Protein AF-A0A662S9B8-F1 (afdb_monomer)

Foldseek 3Di:
DDDQDDDPPDDDDDPDDPPVVVVQVVQQQDFPPQQAWFFDPDFAQKIKTDWTWGDFRHDIDTDHIDIAPRDDQAPPEDAQWKWKWWWWAAPVRHIDIDIFHTDNDDHDDDDDDPGTFTAWIFIHGRPDRGGHRVRIGGPGDDPDPPDPPPPPPDPVPPPDDDDDPDPPDPDDPDQDDDPPDPDDSDDFDDPDPDDRDDFDDPDPDDRDDFDDDDDDTDDQDPVDDPDDDDSDDDDPPDPPVDPPVQQADAACDDDPDDAAARWYQNPVQQFIWGHNRPDIGTPDRPPPPPDPVSCVVVVHDDDDPVPDDPDQDDPDPDDPDDSDDFDDPDPDDSDDQDDPDPDDSDDDDDPDDDDDDPDDDDDPDQDDDDPDDSDDFDDDDPDDRDDFDDDDDDDSDDQDDPDPDPDDSDDFDDPDPDDSDDFDDPDDDDRDDQDDPDPDPDSDDDDDDDDDD

Secondary structure (DSSP, 8-state):
-------TTS----S---HHHHHHHHHHTS--TT--EE--SS-SS--EE--EEEEETTEEEEE--EEPPPPPSSTT--TT-EEEEEEEE-TTS-EEEEE---BSS-PPPPPPPTTSEEEEEEEEETT-----GGGEEE-PPP----S--TT----TT---TT-----TTS--------TT--S-SS-----SSS-SS-----SSS-SS----SSS-------TT--SS--SS---TT----S-----SEEESS--SSPPTT-EEEETTTTEEEEE-SSSEEEEEETTS-SSHHHHHHTT------SSS------S-TT----SS-----SSS-S------SSS-SS----S------SS----S-----SSS-S------SSS-S------SSS-S------S-SSS-S------SSS-SS-----SSS-S-------SSS-S----------

Radius of gyration: 60.29 Å; Cα contacts (8 Å, |Δi|>4): 435; chains: 1; bounding box: 116×48×172 Å

pLDDT: mean 76.01, std 16.06, range [30.59, 97.62]

Structure (mmCIF, N/CA/C/O backbone):
data_AF-A0A662S9B8-F1
#
_entry.id   AF-A0A662S9B8-F1
#
loop_
_atom_site.group_PDB
_atom_site.id
_atom_site.type_symbol
_atom_site.label_atom_id
_atom_site.label_alt_id
_atom_site.label_comp_id
_atom_site.label_asym_id
_atom_site.label_entity_id
_atom_site.label_seq_id
_atom_site.pdbx_PDB_ins_code
_atom_site.Cartn_x
_atom_site.Cartn_y
_atom_site.Cartn_z
_atom_site.occupancy
_atom_site.B_iso_or_equiv
_atom_site.auth_seq_id
_atom_site.auth_comp_id
_atom_site.auth_asym_id
_atom_site.auth_atom_id
_atom_site.pdbx_PDB_model_num
ATOM 1 N N . MET A 1 1 ? -49.769 -13.166 39.251 1.00 30.73 1 MET A N 1
ATOM 2 C CA . MET A 1 1 ? -48.669 -12.224 39.552 1.00 30.73 1 MET A CA 1
ATOM 3 C C . MET A 1 1 ? -49.225 -11.130 40.439 1.00 30.73 1 MET A C 1
ATOM 5 O O . MET A 1 1 ? -49.923 -10.250 39.951 1.00 30.73 1 MET A O 1
ATOM 9 N N . THR A 1 2 ? -49.004 -11.246 41.743 1.00 31.28 2 THR A N 1
ATOM 10 C CA . THR A 1 2 ? -49.455 -10.272 42.742 1.00 31.28 2 THR A CA 1
ATOM 11 C C . THR A 1 2 ? -48.493 -9.086 42.716 1.00 31.28 2 THR A C 1
ATOM 13 O O . THR A 1 2 ? -47.279 -9.267 42.759 1.00 31.28 2 THR A O 1
ATOM 16 N N . LYS A 1 3 ? -49.026 -7.874 42.553 1.00 30.59 3 LYS A N 1
ATOM 17 C CA . LYS A 1 3 ? -48.254 -6.630 42.474 1.00 30.59 3 LYS A CA 1
ATOM 18 C C . LYS A 1 3 ? -47.649 -6.327 43.850 1.00 30.59 3 LYS A C 1
ATOM 20 O O . LYS A 1 3 ? -48.360 -5.858 44.734 1.00 30.59 3 LYS A O 1
ATOM 25 N N . ILE A 1 4 ? -46.356 -6.597 44.025 1.00 38.34 4 ILE A N 1
ATOM 26 C CA . ILE A 1 4 ? -45.595 -6.179 45.211 1.00 38.34 4 ILE A CA 1
ATOM 27 C C . ILE A 1 4 ? -45.530 -4.646 45.191 1.00 38.34 4 ILE A C 1
ATOM 29 O O . ILE A 1 4 ? -45.007 -4.051 44.248 1.00 38.34 4 ILE A O 1
ATOM 33 N N . THR A 1 5 ? -46.134 -4.003 46.189 1.00 44.12 5 THR A N 1
ATOM 34 C CA . THR A 1 5 ? -46.127 -2.543 46.346 1.00 44.12 5 THR A CA 1
ATOM 35 C C . THR A 1 5 ? -45.035 -2.194 47.351 1.00 44.12 5 THR A C 1
ATOM 37 O O . THR A 1 5 ? -45.151 -2.538 48.521 1.00 44.12 5 THR A O 1
ATOM 40 N N . TYR A 1 6 ? -43.961 -1.548 46.895 1.00 42.75 6 TYR A N 1
ATOM 41 C CA . TYR A 1 6 ? -42.886 -1.073 47.768 1.00 42.75 6 TYR A CA 1
ATOM 42 C C . TYR A 1 6 ? -43.368 0.154 48.556 1.00 42.75 6 TYR A C 1
ATOM 44 O O . TYR A 1 6 ? -43.746 1.161 47.957 1.00 42.75 6 TYR A O 1
ATOM 52 N N . HIS A 1 7 ? -43.375 0.065 49.888 1.00 46.50 7 HIS A N 1
ATOM 53 C CA . HIS A 1 7 ? -43.688 1.190 50.774 1.00 46.50 7 HIS A CA 1
ATOM 54 C C . HIS A 1 7 ? -42.478 2.130 50.902 1.00 46.50 7 HIS A C 1
ATOM 56 O O . HIS A 1 7 ? -41.346 1.679 51.057 1.00 46.50 7 HIS A O 1
ATOM 62 N N . SER A 1 8 ? -42.718 3.443 50.854 1.00 46.00 8 SER A N 1
ATOM 63 C CA . SER A 1 8 ? -41.700 4.508 50.883 1.00 46.00 8 SER A CA 1
ATOM 64 C C . SER A 1 8 ? -41.016 4.722 52.238 1.00 46.00 8 SER A C 1
ATOM 66 O O . SER A 1 8 ? -40.100 5.533 52.324 1.00 46.00 8 SER A O 1
ATOM 68 N N . ASP A 1 9 ? -41.437 4.005 53.281 1.00 48.22 9 ASP A N 1
ATOM 69 C CA . ASP A 1 9 ? -41.005 4.234 54.668 1.00 48.22 9 ASP A CA 1
ATOM 70 C C . ASP A 1 9 ? -39.833 3.331 55.093 1.00 48.22 9 ASP A C 1
ATOM 72 O O . ASP A 1 9 ? -39.526 3.200 56.278 1.00 48.22 9 ASP A O 1
ATOM 76 N N . VAL A 1 10 ? -39.161 2.688 54.132 1.00 50.47 10 VAL A N 1
ATOM 77 C CA . VAL A 1 10 ? -37.891 2.001 54.396 1.00 50.47 10 VAL A CA 1
ATOM 78 C C . VAL A 1 10 ? -36.840 3.071 54.721 1.00 50.47 10 VAL A C 1
ATOM 80 O O . VAL A 1 10 ? -36.685 3.996 53.919 1.00 50.47 10 VAL A O 1
ATOM 83 N N . PRO A 1 11 ? -36.118 2.982 55.858 1.00 48.47 11 PRO A N 1
ATOM 84 C CA . PRO A 1 11 ? -35.101 3.957 56.237 1.00 48.47 11 PRO A CA 1
ATOM 85 C C . PRO A 1 11 ? -34.102 4.181 55.097 1.00 48.47 11 PRO A C 1
ATOM 87 O O . PRO A 1 11 ? -33.260 3.332 54.808 1.00 48.47 11 PRO A O 1
ATOM 90 N N . GLN A 1 12 ? -34.201 5.327 54.422 1.00 46.34 12 GLN A N 1
ATOM 91 C CA . GLN A 1 12 ? -33.188 5.740 53.463 1.00 46.34 12 GLN A CA 1
ATOM 92 C C . GLN A 1 12 ? -31.981 6.218 54.262 1.00 46.34 12 GLN A C 1
ATOM 94 O O . GLN A 1 12 ? -32.057 7.207 54.992 1.00 46.34 12 GLN A O 1
ATOM 99 N N . ILE A 1 13 ? -30.872 5.487 54.158 1.00 49.34 13 ILE A N 1
ATOM 100 C CA . ILE A 1 13 ? -29.614 5.857 54.803 1.00 49.34 13 ILE A CA 1
ATOM 101 C C . ILE A 1 13 ? -29.177 7.204 54.213 1.00 49.34 13 ILE A C 1
ATOM 103 O O . ILE A 1 13 ? -28.846 7.303 53.031 1.00 49.34 13 ILE A O 1
ATOM 107 N N . GLY A 1 14 ? -29.248 8.252 55.039 1.00 47.31 14 GLY A N 1
ATOM 108 C CA . GLY A 1 14 ? -28.896 9.619 54.671 1.00 47.31 14 GLY A CA 1
ATOM 109 C C . GLY A 1 14 ? -27.475 9.709 54.113 1.00 47.31 14 GLY A C 1
ATOM 110 O O . GLY A 1 14 ? -26.569 8.999 54.539 1.00 47.31 14 GLY A O 1
ATOM 111 N N . SER A 1 15 ? -27.285 10.600 53.148 1.00 47.03 15 SER A N 1
ATOM 112 C CA . SER A 1 15 ? -26.120 10.729 52.263 1.00 47.03 15 SER A CA 1
ATOM 113 C C . SER A 1 15 ? -24.793 11.163 52.920 1.00 47.03 15 SER A C 1
ATOM 115 O O . SER A 1 15 ? -23.950 11.750 52.245 1.00 47.03 15 SER A O 1
ATOM 117 N N . SER A 1 16 ? -24.584 10.926 54.218 1.00 46.09 16 SER A N 1
ATOM 118 C CA . SER A 1 16 ? -23.380 11.363 54.943 1.00 46.09 16 SER A CA 1
ATOM 119 C C . SER A 1 16 ? -22.925 10.390 56.039 1.00 46.09 16 SER A C 1
ATOM 121 O O . SER A 1 16 ? -22.558 10.818 57.132 1.00 46.09 16 SER A O 1
ATOM 123 N N . VAL A 1 17 ? -22.963 9.083 55.778 1.00 45.84 17 VAL A N 1
ATOM 124 C CA . VAL A 1 17 ? -22.407 8.082 56.701 1.00 45.84 17 VAL A CA 1
ATOM 125 C C . VAL A 1 17 ? -20.940 7.835 56.343 1.00 45.84 17 VAL A C 1
ATOM 127 O O . VAL A 1 17 ? -20.628 7.479 55.208 1.00 45.84 17 VAL A O 1
ATOM 130 N N . GLU A 1 18 ? -20.037 8.067 57.298 1.00 50.16 18 GLU A N 1
ATOM 131 C CA . GLU A 1 18 ? -18.603 7.799 57.150 1.00 50.16 18 GLU A CA 1
ATOM 132 C C . GLU A 1 18 ? -18.336 6.317 56.820 1.00 50.16 18 GLU A C 1
ATOM 134 O O . GLU A 1 18 ? -19.072 5.416 57.235 1.00 50.16 18 GLU A O 1
ATOM 139 N N . SER A 1 19 ? -17.280 6.060 56.044 1.00 54.88 19 SER A N 1
ATOM 140 C CA . SER A 1 19 ? -16.999 4.767 55.398 1.00 54.88 19 SER A CA 1
ATOM 141 C C . SER A 1 19 ? -16.903 3.574 56.351 1.00 54.88 19 SER A C 1
ATOM 143 O O . SER A 1 19 ? -17.218 2.457 55.946 1.00 54.88 19 SER A O 1
ATOM 145 N N . GLU A 1 20 ? -16.507 3.788 57.606 1.00 53.75 20 GLU A N 1
ATOM 146 C CA . GLU A 1 20 ? -16.398 2.727 58.613 1.00 53.75 20 GLU A CA 1
ATOM 147 C C . GLU A 1 20 ? -17.776 2.222 59.074 1.00 53.75 20 GLU A C 1
ATOM 149 O O . GLU A 1 20 ? -17.988 1.015 59.174 1.00 53.75 20 GLU A O 1
ATOM 154 N N . ALA A 1 21 ? -18.749 3.121 59.259 1.00 52.94 21 ALA A N 1
ATOM 155 C CA . ALA A 1 21 ? -20.113 2.749 59.640 1.00 52.94 21 ALA A CA 1
ATOM 156 C C . ALA A 1 21 ? -20.876 2.100 58.475 1.00 52.94 21 ALA A C 1
ATOM 158 O O . ALA A 1 21 ? -21.699 1.213 58.687 1.00 52.94 21 ALA A O 1
ATOM 159 N N . LEU A 1 22 ? -20.571 2.478 57.229 1.00 53.66 22 LEU A N 1
ATOM 160 C CA . LEU A 1 22 ? -21.073 1.759 56.057 1.00 53.66 22 LEU A CA 1
ATOM 161 C C . LEU A 1 22 ? -20.453 0.365 55.937 1.00 53.66 22 LEU A C 1
ATOM 163 O O . LEU A 1 22 ? -21.163 -0.560 55.571 1.00 53.66 22 LEU A O 1
ATOM 167 N N . ARG A 1 23 ? -19.170 0.182 56.263 1.00 51.75 23 ARG A N 1
ATOM 168 C CA . ARG A 1 23 ? -18.484 -1.113 56.141 1.00 51.75 23 ARG A CA 1
ATOM 169 C C . ARG A 1 23 ? -18.952 -2.140 57.177 1.00 51.75 23 ARG A C 1
ATOM 171 O O . ARG A 1 23 ? -19.080 -3.309 56.824 1.00 51.75 23 ARG A O 1
ATOM 178 N N . GLU A 1 24 ? -19.246 -1.714 58.403 1.00 53.97 24 GLU A N 1
ATOM 179 C CA . GLU A 1 24 ? -19.860 -2.580 59.422 1.00 53.97 24 GLU A CA 1
ATOM 180 C C . GLU A 1 24 ? -21.339 -2.869 59.106 1.00 53.97 24 GLU A C 1
ATOM 182 O O . GLU A 1 24 ? -21.753 -4.026 59.123 1.00 53.97 24 GLU A O 1
ATOM 187 N N . ASN A 1 25 ? -22.115 -1.876 58.653 1.00 48.03 25 ASN A N 1
ATOM 188 C CA . ASN A 1 25 ? -23.517 -2.105 58.274 1.00 48.03 25 ASN A CA 1
ATOM 189 C C . ASN A 1 25 ? -23.685 -2.908 56.965 1.00 48.03 25 ASN A C 1
ATOM 191 O O . ASN A 1 25 ? -24.677 -3.615 56.802 1.00 48.03 25 ASN A O 1
ATOM 195 N N . PHE A 1 26 ? -22.726 -2.861 56.031 1.00 54.00 26 PHE A N 1
ATOM 196 C CA . PHE A 1 26 ? -22.788 -3.639 54.784 1.00 54.00 26 PHE A CA 1
ATOM 197 C C . PHE A 1 26 ? -22.592 -5.146 54.990 1.00 54.00 26 PHE A C 1
ATOM 199 O O . PHE A 1 26 ? -23.097 -5.924 54.180 1.00 54.00 26 PHE A O 1
ATOM 206 N N . LYS A 1 27 ? -21.899 -5.575 56.054 1.00 52.34 27 LYS A N 1
ATOM 207 C CA . LYS A 1 27 ? -21.748 -7.005 56.376 1.00 52.34 27 LYS A CA 1
ATOM 208 C C . LYS A 1 27 ? -23.077 -7.656 56.770 1.00 52.34 27 LYS A C 1
ATOM 210 O O . LYS A 1 27 ? -23.307 -8.813 56.443 1.00 52.34 27 LYS A O 1
ATOM 215 N N . VAL A 1 28 ? -23.978 -6.892 57.387 1.00 51.38 28 VAL A N 1
ATOM 216 C CA . VAL A 1 28 ? -25.320 -7.351 57.791 1.00 51.38 28 VAL A CA 1
ATOM 217 C C . VAL A 1 28 ? -26.264 -7.499 56.583 1.00 51.38 28 VAL A C 1
ATOM 219 O O . VAL A 1 28 ? -27.209 -8.283 56.602 1.00 51.38 28 VAL A O 1
ATOM 222 N N . LEU A 1 29 ? -26.004 -6.782 55.486 1.00 53.09 29 LEU A N 1
ATOM 223 C CA . LEU A 1 29 ? -26.951 -6.617 54.377 1.00 53.09 29 LEU A CA 1
ATOM 224 C C . LEU A 1 29 ? -26.824 -7.640 53.235 1.00 53.09 29 LEU A C 1
ATOM 226 O O . LEU A 1 29 ? -27.678 -7.649 52.349 1.00 53.09 29 LEU A O 1
ATOM 230 N N . GLN A 1 30 ? -25.795 -8.496 53.208 1.00 51.78 30 GLN A N 1
ATOM 231 C CA . GLN A 1 30 ? -25.528 -9.307 52.012 1.00 51.78 30 GLN A CA 1
ATOM 232 C C . GLN A 1 30 ? -26.211 -10.683 51.960 1.00 51.78 30 GLN A C 1
ATOM 234 O O . GLN A 1 30 ? -26.098 -11.338 50.926 1.00 51.78 30 GLN A O 1
ATOM 239 N N . GLN A 1 31 ? -26.897 -11.172 53.001 1.00 55.97 31 GLN A N 1
ATOM 240 C CA . GLN A 1 31 ? -27.083 -12.629 53.070 1.00 55.97 31 GLN A CA 1
ATOM 241 C C . GLN A 1 31 ? -28.419 -13.216 53.501 1.00 55.97 31 GLN A C 1
ATOM 243 O O . GLN A 1 31 ? -28.466 -14.430 53.500 1.00 55.97 31 GLN A O 1
ATOM 248 N N . ALA A 1 32 ? -29.524 -12.491 53.721 1.00 59.41 32 ALA A N 1
ATOM 249 C CA . ALA A 1 32 ? -30.841 -13.137 53.933 1.00 59.41 32 ALA A CA 1
ATOM 250 C C . ALA A 1 32 ? -31.470 -13.703 52.633 1.00 59.41 32 ALA A C 1
ATOM 252 O O . ALA A 1 32 ? -32.671 -13.569 52.371 1.00 59.41 32 ALA A O 1
ATOM 253 N N . SER A 1 33 ? -30.653 -14.297 51.759 1.00 65.56 33 SER A N 1
ATOM 254 C CA . SER A 1 33 ? -31.125 -14.895 50.517 1.00 65.56 33 SER A CA 1
ATOM 255 C C . SER A 1 33 ? -31.960 -16.134 50.840 1.00 65.56 33 SER A C 1
ATOM 257 O O . SER A 1 33 ? -31.508 -17.043 51.532 1.00 65.56 33 SER A O 1
ATOM 259 N N . SER A 1 34 ? -33.181 -16.176 50.311 1.00 80.50 34 SER A N 1
ATOM 260 C CA . SER A 1 34 ? -34.098 -17.322 50.406 1.00 80.50 34 SER A CA 1
ATOM 261 C C . SER A 1 34 ? -34.876 -17.512 51.718 1.00 80.50 34 SER A C 1
ATOM 263 O O . SER A 1 34 ? -35.603 -18.490 51.807 1.00 80.50 34 SER A O 1
ATOM 265 N N . LEU A 1 35 ? -34.870 -16.575 52.676 1.00 91.69 35 LEU A N 1
ATOM 266 C CA . LEU A 1 35 ? -35.755 -16.622 53.866 1.00 91.69 35 LEU A CA 1
ATOM 267 C C . LEU A 1 35 ? -37.165 -16.052 53.597 1.00 91.69 35 LEU A C 1
ATOM 269 O O . LEU A 1 35 ? -37.555 -15.038 54.164 1.00 91.69 35 LEU A O 1
ATOM 273 N N . TRP A 1 36 ? -37.926 -16.629 52.668 1.00 93.94 36 TRP A N 1
ATOM 274 C CA . TRP A 1 36 ? -39.255 -16.123 52.306 1.00 93.94 36 TRP A CA 1
ATOM 275 C C . TRP A 1 36 ? -40.305 -16.533 53.338 1.00 93.94 36 TRP A C 1
ATOM 277 O O . TRP A 1 36 ? -40.476 -17.723 53.604 1.00 93.94 36 TRP A O 1
ATOM 287 N N . ALA A 1 37 ? -41.031 -15.549 53.865 1.00 95.94 37 ALA A N 1
ATOM 288 C CA . ALA A 1 37 ? -42.225 -15.763 54.671 1.00 95.94 37 ALA A CA 1
ATOM 289 C C . ALA A 1 37 ? -43.444 -16.043 53.785 1.00 95.94 37 ALA A C 1
ATOM 291 O O . ALA A 1 37 ? -43.658 -15.342 52.795 1.00 95.94 37 ALA A O 1
ATOM 292 N N . ARG A 1 38 ? -44.242 -17.049 54.151 1.00 96.19 38 ARG A N 1
ATOM 293 C CA . ARG A 1 38 ? -45.523 -17.375 53.507 1.00 96.19 38 ARG A CA 1
ATOM 294 C C . ARG A 1 38 ? -46.512 -18.013 54.481 1.00 96.19 38 ARG A C 1
ATOM 296 O O . ARG A 1 38 ? -46.127 -18.491 55.552 1.00 96.19 38 ARG A O 1
ATOM 303 N N . GLU A 1 39 ? -47.777 -18.056 54.090 1.00 96.69 39 GLU A N 1
ATOM 304 C CA . GLU A 1 39 ? -48.813 -18.814 54.780 1.00 96.69 39 GLU A CA 1
ATOM 305 C C . GLU A 1 39 ? -48.487 -20.313 54.822 1.00 96.69 39 GLU A C 1
ATOM 307 O O . GLU A 1 39 ? -47.760 -20.858 53.985 1.00 96.69 39 GLU A O 1
ATOM 312 N N . GLN A 1 40 ? -49.011 -20.991 55.837 1.00 94.56 40 GLN A N 1
ATOM 313 C CA . GLN A 1 40 ? -48.906 -22.439 55.933 1.00 94.56 40 GLN A CA 1
ATOM 314 C C . GLN A 1 40 ? -50.018 -23.133 55.162 1.00 94.56 40 GLN A C 1
ATOM 316 O O . GLN A 1 40 ? -51.159 -22.679 55.180 1.00 94.56 40 GLN A O 1
ATOM 321 N N . ASP A 1 41 ? -49.719 -24.327 54.648 1.00 89.31 41 ASP A N 1
ATOM 322 C CA . ASP A 1 41 ? -50.719 -25.213 54.038 1.00 89.31 41 ASP A CA 1
ATOM 323 C C . ASP A 1 41 ? -51.885 -25.526 54.995 1.00 89.31 41 ASP A C 1
ATOM 325 O O . ASP A 1 41 ? -53.017 -25.747 54.571 1.00 89.31 41 ASP A O 1
ATOM 329 N N . THR A 1 42 ? -51.620 -25.563 56.306 1.00 91.69 42 THR A N 1
ATOM 330 C CA . THR A 1 42 ? -52.644 -25.676 57.353 1.00 91.69 42 THR A CA 1
ATOM 331 C C . THR A 1 42 ? -52.501 -24.505 58.321 1.00 91.69 42 THR A C 1
ATOM 333 O O . THR A 1 42 ? -51.656 -24.569 59.213 1.00 91.69 42 THR A O 1
ATOM 336 N N . PRO A 1 43 ? -53.302 -23.435 58.171 1.00 89.12 43 PRO A N 1
ATOM 337 C CA . PRO A 1 43 ? -53.175 -22.248 59.004 1.00 89.12 43 PRO A CA 1
ATOM 338 C C . PRO A 1 43 ? -53.356 -22.566 60.491 1.00 89.12 43 PRO A C 1
ATOM 340 O O . PRO A 1 43 ? -54.386 -23.096 60.905 1.00 89.12 43 PRO A O 1
ATOM 343 N N . ASN A 1 44 ? -52.361 -22.221 61.305 1.00 92.69 44 ASN A N 1
ATOM 344 C CA . ASN A 1 44 ? -52.388 -22.424 62.757 1.00 92.69 44 ASN A CA 1
ATOM 345 C C . ASN A 1 44 ? -51.824 -21.217 63.529 1.00 92.69 44 ASN A C 1
ATOM 347 O O . ASN A 1 44 ? -51.241 -21.384 64.599 1.00 92.69 44 ASN A O 1
ATOM 351 N N . LEU A 1 45 ? -51.984 -20.011 62.969 1.00 96.50 45 LEU A N 1
ATOM 352 C CA . LEU A 1 45 ? -51.427 -18.772 63.521 1.00 96.50 45 LEU A CA 1
ATOM 353 C C . LEU A 1 45 ? -49.883 -18.748 63.560 1.00 96.50 45 LEU A C 1
ATOM 355 O O . LEU A 1 45 ? -49.291 -18.068 64.390 1.00 96.50 45 LEU A O 1
ATOM 359 N N . THR A 1 46 ? -49.218 -19.448 62.640 1.00 97.06 46 THR A N 1
ATOM 360 C CA . THR A 1 46 ? -47.766 -19.346 62.405 1.00 97.06 46 THR A CA 1
ATOM 361 C C . THR A 1 46 ? -47.488 -18.996 60.938 1.00 97.06 46 THR A C 1
ATOM 363 O O . THR A 1 46 ? -48.371 -19.109 60.085 1.00 97.06 46 THR A O 1
ATOM 366 N N . VAL A 1 47 ? -46.265 -18.552 60.647 1.00 96.69 47 VAL A N 1
ATOM 367 C CA . VAL A 1 47 ? -45.763 -18.247 59.300 1.00 96.69 47 VAL A CA 1
ATOM 368 C C . VAL A 1 47 ? -44.688 -19.267 58.940 1.00 96.69 47 VAL A C 1
ATOM 370 O O . VAL A 1 47 ? -43.825 -19.565 59.765 1.00 96.69 47 VAL A O 1
ATOM 373 N N . TYR A 1 48 ? -44.719 -19.809 57.723 1.00 97.25 48 TYR A N 1
ATOM 374 C CA . TYR A 1 48 ? -43.640 -20.663 57.227 1.00 97.25 48 TYR A CA 1
ATOM 375 C C . TYR A 1 48 ? -42.522 -19.803 56.636 1.00 97.25 48 TYR A C 1
ATOM 377 O O . TYR A 1 48 ? -42.775 -18.977 55.760 1.00 97.25 48 TYR A O 1
ATOM 385 N N . ILE A 1 49 ? -41.287 -20.036 57.075 1.00 97.25 49 ILE A N 1
ATOM 386 C CA . ILE A 1 49 ? -40.072 -19.418 56.547 1.00 97.25 49 ILE A CA 1
ATOM 387 C C . ILE A 1 49 ? -39.314 -20.467 55.738 1.00 97.25 49 ILE A C 1
ATOM 389 O O . ILE A 1 49 ? -39.010 -21.550 56.243 1.00 97.25 49 ILE A O 1
ATOM 393 N N . SER A 1 50 ? -39.017 -20.181 54.470 1.00 96.25 50 SER A N 1
ATOM 394 C CA . SER A 1 50 ? -38.227 -21.098 53.644 1.00 96.25 50 SER A CA 1
ATOM 395 C C . SER A 1 50 ? -36.768 -21.181 54.095 1.00 96.25 50 SER A C 1
ATOM 397 O O . SER A 1 50 ? -36.244 -20.271 54.734 1.00 96.25 50 SER A O 1
ATOM 399 N N . ALA A 1 51 ? -36.111 -22.287 53.742 1.00 94.69 51 ALA A N 1
ATOM 400 C CA . ALA A 1 51 ? -34.686 -22.468 53.985 1.00 94.69 51 ALA A CA 1
ATOM 401 C C . ALA A 1 51 ? -33.856 -21.387 53.279 1.00 94.69 51 ALA A C 1
ATOM 403 O O . ALA A 1 51 ? -34.151 -21.009 52.142 1.00 94.69 51 ALA A O 1
ATOM 404 N N . GLY A 1 52 ? -32.797 -20.929 53.932 1.00 92.69 52 GLY A N 1
ATOM 405 C CA . GLY A 1 52 ? -31.900 -19.905 53.418 1.00 92.69 52 GLY A CA 1
ATOM 406 C C . GLY A 1 52 ? -30.746 -19.667 54.377 1.00 92.69 52 GLY A C 1
ATOM 407 O O . GLY A 1 52 ? -30.743 -20.185 55.490 1.00 92.69 52 GLY A O 1
ATOM 408 N N . SER A 1 53 ? -29.778 -18.875 53.949 1.00 89.62 53 SER A N 1
ATOM 409 C CA . SER A 1 53 ? -28.709 -18.404 54.829 1.00 89.62 53 SER A CA 1
ATOM 410 C C . SER A 1 53 ? -29.019 -16.973 55.256 1.00 89.62 53 SER A C 1
ATOM 412 O O . SER A 1 53 ? -29.872 -16.318 54.653 1.00 89.62 53 SER A O 1
ATOM 414 N N . TYR A 1 54 ? -28.371 -16.502 56.312 1.00 90.00 54 TYR A N 1
ATOM 415 C CA . TYR A 1 54 ? -28.345 -15.101 56.721 1.00 90.00 54 TYR A CA 1
ATOM 416 C C . TYR A 1 54 ? -27.082 -14.821 57.530 1.00 90.00 54 TYR A C 1
ATOM 418 O O . TYR A 1 54 ? -26.430 -15.744 58.011 1.00 90.00 54 TYR A O 1
ATOM 426 N N . GLN A 1 55 ? -26.711 -13.549 57.652 1.00 86.69 55 GLN A N 1
ATOM 427 C CA . GLN A 1 55 ? -25.524 -13.141 58.393 1.00 86.69 55 GLN A CA 1
ATOM 428 C C . GLN A 1 55 ? -25.913 -12.129 59.465 1.00 86.69 55 GLN A C 1
ATOM 430 O O . GLN A 1 55 ? -26.450 -11.070 59.151 1.00 86.69 55 GLN A O 1
ATOM 435 N N . ILE A 1 56 ? -25.612 -12.454 60.720 1.00 85.38 56 ILE A N 1
ATOM 436 C CA . ILE A 1 56 ? -25.673 -11.516 61.845 1.00 85.38 56 ILE A CA 1
ATOM 437 C C . ILE A 1 56 ? -24.242 -11.349 62.345 1.00 85.38 56 ILE A C 1
ATOM 439 O O . ILE A 1 56 ? -23.545 -12.333 62.616 1.00 85.38 56 ILE A O 1
ATOM 443 N N . SER A 1 57 ? -23.781 -10.100 62.404 1.00 83.81 57 SER A N 1
ATOM 444 C CA . SER A 1 57 ? -22.379 -9.761 62.667 1.00 83.81 57 SER A CA 1
ATOM 445 C C . SER A 1 57 ? -21.437 -10.418 61.637 1.00 83.81 57 SER A C 1
ATOM 447 O O . SER A 1 57 ? -21.577 -10.189 60.435 1.00 83.81 57 SER A O 1
ATOM 449 N N . ASP A 1 58 ? -20.487 -11.256 62.063 1.00 80.56 58 ASP A N 1
ATOM 450 C CA . ASP A 1 58 ? -19.515 -11.929 61.185 1.00 80.56 58 ASP A CA 1
ATOM 451 C C . ASP A 1 58 ? -19.818 -13.430 60.966 1.00 80.56 58 ASP A C 1
ATOM 453 O O . ASP A 1 58 ? -18.983 -14.156 60.428 1.00 80.56 58 ASP A O 1
ATOM 457 N N . THR A 1 59 ? -20.992 -13.923 61.386 1.00 83.12 59 THR A N 1
ATOM 458 C CA . THR A 1 59 ? -21.341 -15.353 61.278 1.00 83.12 59 THR A CA 1
ATOM 459 C C . THR A 1 59 ? -22.428 -15.580 60.235 1.00 83.12 59 THR A C 1
ATOM 461 O O . THR A 1 59 ? -23.517 -15.020 60.347 1.00 83.12 59 THR A O 1
ATOM 464 N N . ILE A 1 60 ? -22.138 -16.429 59.244 1.00 88.38 60 ILE A N 1
ATOM 465 C CA . ILE A 1 60 ? -23.134 -16.962 58.305 1.00 88.38 60 ILE A CA 1
ATOM 466 C C . ILE A 1 60 ? -23.862 -18.114 58.992 1.00 88.38 60 ILE A C 1
ATOM 468 O O . ILE A 1 60 ? -23.224 -19.040 59.494 1.00 88.38 60 ILE A O 1
ATOM 472 N N . ILE A 1 61 ? -25.186 -18.054 59.007 1.00 91.19 61 ILE A N 1
ATOM 473 C CA . ILE A 1 61 ? -26.054 -19.031 59.649 1.00 91.19 61 ILE A CA 1
ATOM 474 C C . ILE A 1 61 ? -26.994 -19.604 58.592 1.00 91.19 61 ILE A C 1
ATOM 476 O O . ILE A 1 61 ? -27.683 -18.858 57.895 1.00 91.19 61 ILE A O 1
ATOM 480 N N . ASP A 1 62 ? -27.027 -20.930 58.481 1.00 93.44 62 ASP A N 1
ATOM 481 C CA . ASP A 1 62 ? -27.939 -21.647 57.594 1.00 93.44 62 ASP A CA 1
ATOM 482 C C . ASP A 1 62 ? -29.207 -22.046 58.352 1.00 93.44 62 ASP A C 1
ATOM 484 O O . ASP A 1 62 ? -29.164 -22.784 59.337 1.00 93.44 62 ASP A O 1
ATOM 488 N N . TYR A 1 63 ? -30.356 -21.595 57.859 1.00 95.00 63 TYR A N 1
ATOM 489 C CA . TYR A 1 63 ? -31.668 -21.977 58.352 1.00 95.00 63 TYR A CA 1
ATOM 490 C C . TYR A 1 63 ? -32.302 -23.017 57.423 1.00 95.00 63 TYR A C 1
ATOM 492 O O . TYR A 1 63 ? -32.429 -22.811 56.216 1.00 95.00 63 TYR A O 1
ATOM 500 N N . SER A 1 64 ? -32.744 -24.142 57.984 1.00 95.25 64 SER A N 1
ATOM 501 C CA . SER A 1 64 ? -33.285 -25.283 57.228 1.00 95.25 64 SER A CA 1
ATOM 502 C C . SER A 1 64 ? -34.737 -25.118 56.764 1.00 95.25 64 SER A C 1
ATOM 504 O O . SER A 1 64 ? -35.255 -25.989 56.063 1.00 95.25 64 SER A O 1
ATOM 506 N N . GLY A 1 65 ? -35.389 -24.007 57.108 1.00 95.56 65 GLY A N 1
ATOM 507 C CA . GLY A 1 65 ? -36.807 -23.797 56.844 1.00 95.56 65 GLY A CA 1
ATOM 508 C C . GLY A 1 65 ? -37.690 -24.349 57.965 1.00 95.56 65 GLY A C 1
ATOM 509 O O . GLY A 1 65 ? -37.352 -25.333 58.624 1.00 95.56 65 GLY A O 1
ATOM 510 N N . GLY A 1 66 ? -38.847 -23.734 58.183 1.00 96.31 66 GLY A N 1
ATOM 511 C CA . GLY A 1 66 ? -39.733 -24.127 59.273 1.00 96.31 66 GLY A CA 1
ATOM 512 C C . GLY A 1 66 ? -40.742 -23.057 59.654 1.00 96.31 66 GLY A C 1
ATOM 513 O O . GLY A 1 66 ? -40.915 -22.055 58.968 1.00 96.31 66 GLY A O 1
ATOM 514 N N . ASN A 1 67 ? -41.452 -23.313 60.747 1.00 97.38 67 ASN A N 1
ATOM 515 C CA . ASN A 1 67 ? -42.569 -22.488 61.187 1.00 97.38 67 ASN A CA 1
ATOM 516 C C . ASN A 1 67 ? -42.119 -21.513 62.271 1.00 97.38 67 ASN A C 1
ATOM 518 O O . ASN A 1 67 ? -41.370 -21.896 63.171 1.00 97.38 67 ASN A O 1
ATOM 522 N N . SER A 1 68 ? -42.634 -20.287 62.229 1.00 97.44 68 SER A N 1
ATOM 523 C CA . SER A 1 68 ? -42.538 -19.359 63.351 1.00 97.44 68 SER A CA 1
ATOM 524 C C . SER A 1 68 ? -43.245 -19.926 64.596 1.00 97.44 68 SER A C 1
ATOM 526 O O . SER A 1 68 ? -44.111 -20.799 64.481 1.00 97.44 68 SER A O 1
ATOM 528 N N . PRO A 1 69 ? -42.987 -19.373 65.792 1.00 97.62 69 PRO A N 1
ATOM 529 C CA . PRO A 1 69 ? -43.882 -19.528 66.930 1.00 97.62 69 PRO A CA 1
ATOM 530 C C . PRO A 1 69 ? -45.307 -19.070 66.597 1.00 97.62 69 PRO A C 1
ATOM 532 O O . PRO A 1 69 ? -45.516 -18.260 65.683 1.00 97.62 69 PRO A O 1
ATOM 535 N N . VAL A 1 70 ? -46.283 -19.577 67.356 1.00 97.06 70 VAL A N 1
ATOM 536 C CA . VAL A 1 70 ? -47.688 -19.155 67.252 1.00 97.06 70 VAL A CA 1
ATOM 537 C C . VAL A 1 70 ? -47.788 -17.686 67.646 1.00 97.06 70 VAL A C 1
ATOM 539 O O . VAL A 1 70 ? -47.316 -17.293 68.714 1.00 97.06 70 VAL A O 1
ATOM 542 N N . ILE A 1 71 ? -48.394 -16.878 66.781 1.00 95.44 71 ILE A N 1
ATOM 543 C CA . ILE A 1 71 ? -48.648 -15.474 67.063 1.00 95.44 71 ILE A CA 1
ATOM 544 C C . ILE A 1 71 ? -49.741 -15.360 68.125 1.00 95.44 71 ILE A C 1
ATOM 546 O O . ILE A 1 71 ? -50.776 -16.028 68.066 1.00 95.44 71 ILE A O 1
ATOM 550 N N . ASP A 1 72 ? -49.528 -14.502 69.114 1.00 93.56 72 ASP A N 1
ATOM 551 C CA . ASP A 1 72 ? -50.566 -14.205 70.086 1.00 93.56 72 ASP A CA 1
ATOM 552 C C . ASP A 1 72 ? -51.596 -13.265 69.447 1.00 93.56 72 ASP A C 1
ATOM 554 O O . ASP A 1 72 ? -51.257 -12.196 68.937 1.00 93.56 72 ASP A O 1
ATOM 558 N N . VAL A 1 73 ? -52.867 -13.655 69.467 1.00 92.00 73 VAL A N 1
ATOM 559 C CA . VAL A 1 73 ? -53.979 -12.890 68.874 1.00 92.00 73 VAL A CA 1
ATOM 560 C C . VAL A 1 73 ? -54.992 -12.419 69.916 1.00 92.00 73 VAL A C 1
ATOM 562 O O . VAL A 1 73 ? -55.986 -11.783 69.563 1.00 92.00 73 VAL A O 1
ATOM 565 N N . THR A 1 74 ? -54.764 -12.745 71.193 1.0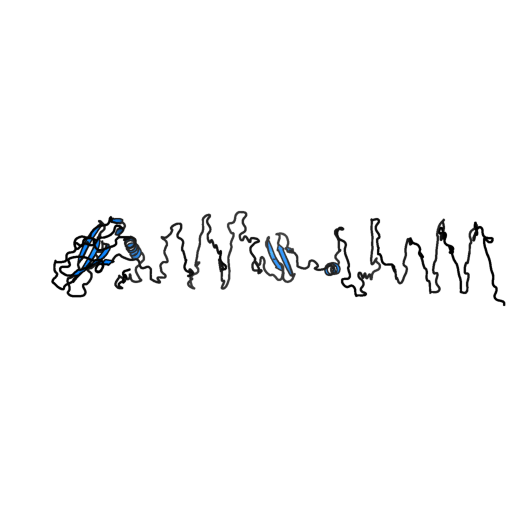0 87.38 74 THR A N 1
ATOM 566 C CA . THR A 1 74 ? -55.760 -12.575 72.262 1.00 87.38 74 THR A CA 1
ATOM 567 C C . THR A 1 74 ? -55.271 -11.718 73.422 1.00 87.38 74 THR A C 1
ATOM 569 O O . THR A 1 74 ? -56.084 -11.026 74.038 1.00 87.38 74 THR A O 1
ATOM 572 N N . SER A 1 75 ? -53.970 -11.706 73.729 1.00 87.88 75 SER A N 1
ATOM 573 C CA . SER A 1 75 ? -53.480 -10.951 74.883 1.00 87.88 75 SER A CA 1
ATOM 574 C C . SER A 1 75 ? -53.544 -9.440 74.654 1.00 87.88 75 SER A C 1
ATOM 576 O O . SER A 1 75 ? -52.991 -8.900 73.696 1.00 87.88 75 SER A O 1
ATOM 578 N N . GLY A 1 76 ? -54.229 -8.737 75.560 1.00 84.62 76 GLY A N 1
ATOM 579 C CA . GLY A 1 76 ? -54.251 -7.271 75.625 1.00 84.62 76 GLY A CA 1
ATOM 580 C C . GLY A 1 76 ? -55.102 -6.554 74.569 1.00 84.62 76 GLY A C 1
ATOM 581 O O . GLY A 1 76 ? -55.136 -5.326 74.584 1.00 84.62 76 GLY A O 1
ATOM 582 N N . GLY A 1 77 ? -55.774 -7.285 73.675 1.00 88.00 77 GLY A N 1
ATOM 583 C CA . GLY A 1 77 ? -56.661 -6.725 72.653 1.00 88.00 77 GLY A CA 1
ATOM 584 C C . GLY A 1 77 ? -58.145 -6.840 73.011 1.00 88.00 77 GLY A C 1
ATOM 585 O O . GLY A 1 77 ? -58.542 -7.560 73.926 1.00 88.00 77 GLY A O 1
ATOM 586 N N . SER A 1 78 ? -58.983 -6.127 72.269 1.00 93.12 78 SER A N 1
ATOM 587 C CA . SER A 1 78 ? -60.446 -6.201 72.296 1.00 93.12 78 SER A CA 1
ATOM 588 C C . SER A 1 78 ? -61.001 -6.199 70.871 1.00 93.12 78 SER A C 1
ATOM 590 O O . SER A 1 78 ? -60.311 -5.827 69.920 1.00 93.12 78 SER A O 1
ATOM 592 N N . ALA A 1 79 ? -62.264 -6.605 70.711 1.00 93.44 79 ALA A N 1
ATOM 593 C CA . ALA A 1 79 ? -62.922 -6.658 69.407 1.00 93.44 79 ALA A CA 1
ATOM 594 C C . ALA A 1 79 ? -62.815 -5.318 68.652 1.00 93.44 79 ALA A C 1
ATOM 596 O O . ALA A 1 79 ? -63.102 -4.258 69.205 1.00 93.44 79 ALA A O 1
ATOM 597 N N . GLY A 1 80 ? -62.397 -5.381 67.384 1.00 91.75 80 GLY A N 1
ATOM 598 C CA . GLY A 1 80 ? -62.175 -4.208 66.531 1.00 91.75 80 GLY A CA 1
ATOM 599 C C . GLY A 1 80 ? -60.781 -3.581 66.634 1.00 91.75 80 GLY A C 1
ATOM 600 O O . GLY A 1 80 ? -60.495 -2.649 65.889 1.00 91.75 80 GLY A O 1
ATOM 601 N N . GLN A 1 81 ? -59.904 -4.077 67.512 1.00 95.81 81 GLN A N 1
ATOM 602 C CA . GLN A 1 81 ? -58.504 -3.655 67.552 1.00 95.81 81 GLN A CA 1
ATOM 603 C C . GLN A 1 81 ? -57.614 -4.535 66.665 1.00 95.81 81 GLN A C 1
ATOM 605 O O . GLN A 1 81 ? -57.872 -5.723 66.449 1.00 95.81 81 GLN A O 1
ATOM 610 N N . GLN A 1 82 ? -56.533 -3.929 66.187 1.00 96.94 82 GLN A N 1
ATOM 611 C CA . GLN A 1 82 ? -55.473 -4.542 65.396 1.00 96.94 82 GLN A CA 1
ATOM 612 C C . GLN A 1 82 ? -54.094 -4.092 65.898 1.00 96.94 82 GLN A C 1
ATOM 614 O O . GLN A 1 82 ? -53.976 -3.056 66.558 1.00 96.94 82 GLN A O 1
ATOM 619 N N . ARG A 1 83 ? -53.051 -4.864 65.588 1.00 96.88 83 ARG A N 1
ATOM 620 C CA . ARG A 1 83 ? -51.642 -4.530 65.843 1.00 96.88 83 ARG A CA 1
ATOM 621 C C . ARG A 1 83 ? -50.748 -5.060 64.724 1.00 96.88 83 ARG A C 1
ATOM 623 O O . ARG A 1 83 ? -51.135 -5.983 64.018 1.00 96.88 83 ARG A O 1
ATOM 630 N N . ILE A 1 84 ? -49.548 -4.505 64.586 1.00 97.31 84 ILE A N 1
ATOM 631 C CA . ILE A 1 84 ? -48.498 -5.084 63.739 1.00 97.31 84 ILE A CA 1
ATOM 632 C C . ILE A 1 84 ? -47.631 -5.983 64.616 1.00 97.31 84 ILE A C 1
ATOM 634 O O . ILE A 1 84 ? -47.195 -5.559 65.688 1.00 97.31 84 ILE A O 1
ATOM 638 N N . ALA A 1 85 ? -47.380 -7.207 64.166 1.00 96.94 85 ALA A N 1
ATOM 639 C CA . ALA A 1 85 ? -46.357 -8.069 64.738 1.00 96.94 85 ALA A CA 1
ATOM 640 C C . ALA A 1 85 ? -45.222 -8.240 63.734 1.00 96.94 85 ALA A C 1
ATOM 642 O O . ALA A 1 85 ? -45.477 -8.484 62.559 1.00 96.94 85 ALA A O 1
ATOM 643 N N . VAL A 1 86 ? -43.983 -8.117 64.193 1.00 96.94 86 VAL A N 1
ATOM 644 C CA . VAL A 1 86 ? -42.785 -8.297 63.372 1.00 96.94 86 VAL A CA 1
ATOM 645 C C . VAL A 1 86 ? -42.129 -9.605 63.777 1.00 96.94 86 VAL A C 1
ATOM 647 O O . VAL A 1 86 ? -41.883 -9.824 64.964 1.00 96.94 86 VAL A O 1
ATOM 650 N N . LEU A 1 87 ? -41.872 -10.458 62.791 1.00 97.19 87 LEU A N 1
ATOM 651 C CA . LEU A 1 87 ? -41.097 -11.675 62.950 1.00 97.19 87 LEU A CA 1
ATOM 652 C C . LEU A 1 87 ? -39.634 -11.367 62.669 1.00 97.19 87 LEU A C 1
ATOM 654 O O . LEU A 1 87 ? -39.290 -10.884 61.586 1.00 97.19 87 LEU A O 1
ATOM 658 N N . THR A 1 88 ? -38.787 -11.694 63.624 1.00 95.81 88 THR A N 1
ATOM 659 C CA . THR A 1 88 ? -37.341 -11.527 63.543 1.00 95.81 88 THR A CA 1
ATOM 660 C C . THR A 1 88 ? -36.644 -12.868 63.734 1.00 95.81 88 THR A C 1
ATOM 662 O O . THR A 1 88 ? -37.222 -13.788 64.316 1.00 95.81 88 THR A O 1
ATOM 665 N N . ILE A 1 89 ? -35.425 -12.996 63.209 1.00 95.25 89 ILE A N 1
ATOM 666 C CA . ILE A 1 89 ? -34.547 -14.152 63.422 1.00 95.25 89 ILE A CA 1
ATOM 667 C C . ILE A 1 89 ? -33.236 -13.698 64.068 1.00 95.25 89 ILE A C 1
ATOM 669 O O . ILE A 1 89 ? -32.642 -12.708 63.637 1.00 95.25 89 ILE A O 1
ATOM 673 N N . ASP A 1 90 ? -32.800 -14.414 65.102 1.00 94.31 90 ASP A N 1
ATOM 674 C CA . ASP A 1 90 ? -31.579 -14.114 65.853 1.00 94.31 90 ASP A CA 1
ATOM 675 C C . ASP A 1 90 ? -30.360 -14.922 65.364 1.00 94.31 90 ASP A C 1
ATOM 677 O O . ASP A 1 90 ? -30.430 -15.734 64.434 1.00 94.31 90 ASP A O 1
ATOM 681 N N . SER A 1 91 ? -29.206 -14.718 66.004 1.00 92.69 91 SER A N 1
ATOM 682 C CA . SER A 1 91 ? -27.961 -15.431 65.678 1.00 92.69 91 SER A CA 1
ATOM 683 C C . SER A 1 91 ? -27.967 -16.926 66.048 1.00 92.69 91 SER A C 1
ATOM 685 O O . SER A 1 91 ? -27.036 -17.649 65.700 1.00 92.69 91 SER A O 1
ATOM 687 N N . SER A 1 92 ? -29.015 -17.406 66.721 1.00 93.75 92 SER A N 1
ATOM 688 C CA . SER A 1 92 ? -29.225 -18.810 67.099 1.00 93.75 92 SER A CA 1
ATOM 689 C C . SER A 1 92 ? -30.276 -19.515 66.228 1.00 93.75 92 SER A C 1
ATOM 691 O O . SER A 1 92 ? -30.672 -20.638 66.538 1.00 93.75 92 SER A O 1
ATOM 693 N N . SER A 1 93 ? -30.737 -18.875 65.146 1.00 93.19 93 SER A N 1
ATOM 694 C CA . SER A 1 93 ? -31.833 -19.360 64.288 1.00 93.19 93 SER A CA 1
ATOM 695 C C . SER A 1 93 ? -33.165 -19.540 65.010 1.00 93.19 93 SER A C 1
ATOM 697 O O . SER A 1 93 ? -34.002 -20.342 64.589 1.00 93.19 93 SER A O 1
ATOM 699 N N . SER A 1 94 ? -33.378 -18.782 66.084 1.00 95.38 94 SER A N 1
ATOM 700 C CA . SER A 1 94 ? -34.662 -18.704 66.766 1.00 95.38 94 SER A CA 1
ATOM 701 C C . SER A 1 94 ? -35.481 -17.546 66.208 1.00 95.38 94 SER A C 1
ATOM 703 O O . SER A 1 94 ? -34.952 -16.472 65.924 1.00 95.38 94 SER A O 1
ATOM 705 N N . PHE A 1 95 ? -36.788 -17.766 66.069 1.00 96.62 95 PHE A N 1
ATOM 706 C CA . PHE A 1 95 ? -37.722 -16.718 65.676 1.00 96.62 95 PHE A CA 1
ATOM 707 C C . PHE A 1 95 ? -38.435 -16.128 66.880 1.00 96.62 95 PHE A C 1
ATOM 709 O O . PHE A 1 95 ? -38.948 -16.867 67.724 1.00 96.62 95 PHE A O 1
ATOM 716 N N . THR A 1 96 ? -38.579 -14.807 66.875 1.00 96.88 96 THR A N 1
ATOM 717 C CA . THR A 1 96 ? -39.292 -14.067 67.914 1.00 96.88 96 THR A CA 1
ATOM 718 C C . THR A 1 96 ? -40.342 -13.156 67.281 1.00 96.88 96 THR A C 1
ATOM 720 O O . THR A 1 96 ? -40.108 -12.531 66.249 1.00 96.88 96 THR A O 1
ATOM 723 N N . TRP A 1 97 ? -41.528 -13.086 67.893 1.00 97.12 97 TRP A N 1
ATOM 724 C CA . TRP A 1 97 ? -42.539 -12.088 67.542 1.00 97.12 97 TRP A CA 1
ATOM 725 C C . TRP A 1 97 ? -42.398 -10.869 68.448 1.00 97.12 97 TRP A C 1
ATOM 727 O O . TRP A 1 97 ? -42.575 -10.973 69.663 1.00 97.12 97 TRP A O 1
ATOM 737 N N . THR A 1 98 ? -42.169 -9.705 67.848 1.00 95.25 98 THR A N 1
ATOM 738 C CA . THR A 1 98 ? -42.262 -8.414 68.536 1.00 95.25 98 THR A CA 1
ATOM 739 C C . THR A 1 98 ? -43.597 -7.764 68.187 1.00 95.25 98 THR A C 1
ATOM 741 O O . THR A 1 98 ? -43.977 -7.709 67.018 1.00 95.25 98 THR A O 1
ATOM 744 N N . TYR A 1 99 ? -44.331 -7.271 69.187 1.00 96.19 99 TYR A N 1
ATOM 745 C CA . TYR A 1 99 ? -45.704 -6.785 69.019 1.00 96.19 99 TYR A CA 1
ATOM 746 C C . TYR A 1 99 ? -45.811 -5.271 69.198 1.00 96.19 99 TYR A C 1
ATOM 748 O O . TYR A 1 99 ? -45.331 -4.715 70.185 1.00 96.19 99 TYR A O 1
ATOM 756 N N . GLY A 1 100 ? -46.509 -4.610 68.275 1.00 94.38 100 GLY A N 1
ATOM 757 C CA . GLY A 1 100 ? -46.998 -3.246 68.462 1.00 94.38 100 GLY A CA 1
ATOM 758 C C . GLY A 1 100 ? -48.185 -3.174 69.432 1.00 94.38 100 GLY A C 1
ATOM 759 O O . GLY A 1 100 ? -48.729 -4.191 69.878 1.00 94.38 100 GLY A O 1
ATOM 760 N N . ALA A 1 101 ? -48.619 -1.952 69.744 1.00 94.62 101 ALA A N 1
ATOM 761 C CA . ALA A 1 101 ? -49.789 -1.713 70.586 1.00 94.62 101 ALA A CA 1
ATOM 762 C C . ALA A 1 101 ? -51.102 -2.059 69.856 1.00 94.62 101 ALA A C 1
ATOM 764 O O . ALA A 1 101 ? -51.232 -1.836 68.652 1.00 94.62 101 ALA A O 1
ATOM 765 N N . TRP A 1 102 ? -52.097 -2.552 70.599 1.00 95.94 102 TRP A N 1
ATOM 766 C CA . TRP A 1 102 ? -53.457 -2.734 70.086 1.00 95.94 102 TRP A CA 1
ATOM 767 C C . TRP A 1 102 ? -54.151 -1.386 69.903 1.00 95.94 102 TRP A C 1
ATOM 769 O O . TRP A 1 102 ? -54.328 -0.633 70.860 1.00 95.94 102 TRP A O 1
ATOM 779 N N . VAL A 1 103 ? -54.589 -1.097 68.681 1.00 93.94 103 VAL A N 1
ATOM 780 C CA . VAL A 1 103 ? -55.298 0.143 68.340 1.00 93.94 103 VAL A CA 1
ATOM 781 C C . VAL A 1 103 ? -56.483 -0.141 67.420 1.00 93.94 103 VAL A C 1
ATOM 783 O O . VAL A 1 103 ? -56.505 -1.144 66.715 1.00 93.94 103 VAL A O 1
ATOM 786 N N . ALA A 1 104 ? -57.491 0.733 67.418 1.00 89.31 104 ALA A N 1
ATOM 787 C CA . ALA A 1 104 ? -58.688 0.555 66.585 1.00 89.31 104 ALA A CA 1
ATOM 788 C C . ALA A 1 104 ? -58.398 0.704 65.076 1.00 89.31 104 ALA A C 1
ATOM 790 O O . ALA A 1 104 ? -59.014 0.051 64.239 1.00 89.31 104 ALA A O 1
ATOM 791 N N . SER A 1 105 ? -57.434 1.550 64.708 1.00 91.38 105 SER A N 1
ATOM 792 C CA . SER A 1 105 ? -57.061 1.825 63.318 1.00 91.38 105 SER A CA 1
ATOM 793 C C . SER A 1 105 ? -55.600 2.253 63.227 1.00 91.38 105 SER A C 1
ATOM 795 O O . SER A 1 105 ? -55.127 2.933 64.135 1.00 91.38 105 SER A O 1
ATOM 797 N N . ASN A 1 106 ? -54.933 1.930 62.116 1.00 91.06 106 ASN A N 1
ATOM 798 C CA . ASN A 1 106 ? -53.558 2.346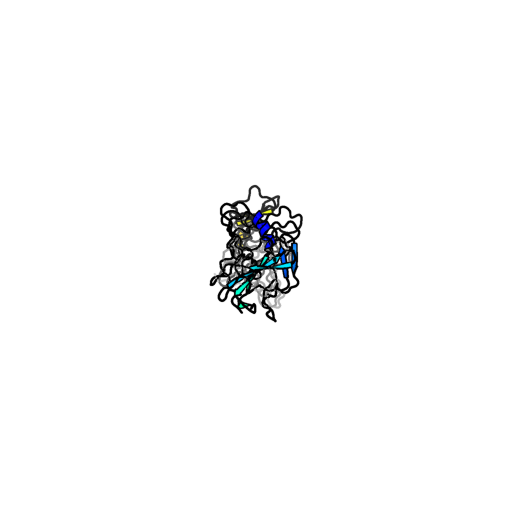 61.799 1.00 91.06 106 ASN A CA 1
ATOM 799 C C . ASN A 1 106 ? -52.524 1.916 62.860 1.00 91.06 106 ASN A C 1
ATOM 801 O O . ASN A 1 106 ? -51.901 2.771 63.493 1.00 91.06 106 ASN A O 1
ATOM 805 N N . PRO A 1 107 ? -52.350 0.603 63.093 1.00 95.19 107 PRO A N 1
ATOM 806 C CA . PRO A 1 107 ? -51.337 0.120 64.021 1.00 95.19 107 PRO A CA 1
ATOM 807 C C . PRO A 1 107 ? -49.940 0.535 63.562 1.00 95.19 107 PRO A C 1
ATOM 809 O O . PRO A 1 107 ? -49.619 0.463 62.379 1.00 95.19 107 PRO A O 1
ATOM 812 N N . SER A 1 108 ? -49.109 0.974 64.505 1.00 93.44 108 SER A N 1
ATOM 813 C CA . SER A 1 108 ? -47.706 1.284 64.241 1.00 93.44 108 SER A CA 1
ATOM 814 C C . SER A 1 108 ? -46.837 0.049 64.456 1.00 93.44 108 SER A C 1
ATOM 816 O O . SER A 1 108 ? -47.089 -0.760 65.355 1.00 93.44 108 SER A O 1
ATOM 818 N N . ARG A 1 109 ? -45.783 -0.069 63.650 1.00 92.81 109 ARG A N 1
ATOM 819 C CA . ARG A 1 109 ? -44.783 -1.128 63.779 1.00 92.81 109 ARG A CA 1
ATOM 820 C C . ARG A 1 109 ? -44.043 -1.003 65.125 1.00 92.81 109 ARG A C 1
ATOM 822 O O . ARG A 1 109 ? -43.739 0.124 65.526 1.00 92.81 109 ARG A O 1
ATOM 829 N N . PRO A 1 110 ? -43.757 -2.109 65.835 1.00 93.94 110 PRO A N 1
ATOM 830 C CA . PRO A 1 110 ? -42.833 -2.079 66.967 1.00 93.94 110 PRO A CA 1
ATOM 831 C C . PRO A 1 110 ? -41.395 -1.745 66.514 1.00 93.94 110 PRO A C 1
ATOM 833 O O . PRO A 1 110 ? -41.068 -1.931 65.342 1.00 93.94 110 PRO A O 1
ATOM 836 N N . PRO A 1 111 ? -40.523 -1.256 67.413 1.00 89.94 111 PRO A N 1
ATOM 837 C CA . PRO A 1 111 ? -39.104 -1.084 67.102 1.00 89.94 111 PRO A CA 1
ATOM 838 C C . PRO A 1 111 ? -38.447 -2.430 66.760 1.00 89.94 111 PRO A C 1
ATOM 840 O O . PRO A 1 111 ? -38.828 -3.467 67.306 1.00 89.94 111 PRO A O 1
ATOM 843 N N . PHE A 1 112 ? -37.467 -2.405 65.856 1.00 87.31 112 PHE A N 1
ATOM 844 C CA . PHE A 1 112 ? -36.659 -3.579 65.530 1.00 87.31 112 PHE A CA 1
ATOM 845 C C . PHE A 1 112 ? -35.629 -3.831 66.644 1.00 87.31 112 PHE A C 1
ATOM 847 O O . PHE A 1 112 ? -35.009 -2.865 67.089 1.00 87.31 112 PHE A O 1
ATOM 854 N N . PRO A 1 113 ? -35.446 -5.078 67.107 1.00 85.94 113 PRO A N 1
ATOM 855 C CA . PRO A 1 113 ? -34.335 -5.438 67.987 1.00 85.94 113 PRO A CA 1
ATOM 856 C C . PRO A 1 113 ? -32.982 -5.219 67.293 1.00 85.94 113 PRO A C 1
ATOM 858 O O . PRO A 1 113 ? -32.855 -5.504 66.104 1.00 85.94 113 PRO A O 1
ATOM 861 N N . ASP A 1 114 ? -31.978 -4.742 68.033 1.00 82.12 114 ASP A N 1
ATOM 862 C CA . ASP A 1 114 ? -30.659 -4.388 67.475 1.00 82.12 114 ASP A CA 1
ATOM 863 C C . ASP A 1 114 ? -29.853 -5.612 66.980 1.00 82.12 114 ASP A C 1
ATOM 865 O O . ASP A 1 114 ? -29.028 -5.478 66.079 1.00 82.12 114 ASP A O 1
ATOM 869 N N . ASP A 1 115 ? -30.125 -6.808 67.519 1.00 86.19 115 ASP A N 1
ATOM 870 C CA . ASP A 1 115 ? -29.359 -8.043 67.268 1.00 86.19 115 ASP A CA 1
ATOM 871 C C . ASP A 1 115 ? -30.119 -9.093 66.427 1.00 86.19 115 ASP A C 1
ATOM 873 O O . ASP A 1 115 ? -29.751 -10.272 66.400 1.00 86.19 115 ASP A O 1
ATOM 877 N N . GLU A 1 116 ? -31.196 -8.697 65.741 1.00 91.31 116 GLU A N 1
ATOM 878 C CA . GLU A 1 116 ? -32.048 -9.617 64.978 1.00 91.31 116 GLU A CA 1
ATOM 879 C C . GLU A 1 116 ? -32.375 -9.080 63.574 1.00 91.31 116 GLU A C 1
ATOM 881 O O . GLU A 1 116 ? -32.474 -7.874 63.348 1.00 91.31 116 GLU A O 1
ATOM 886 N N . ILE A 1 117 ? -32.583 -9.978 62.604 1.00 91.50 117 ILE A N 1
ATOM 887 C CA . ILE A 1 117 ? -32.975 -9.599 61.237 1.00 91.50 117 ILE A CA 1
ATOM 888 C C . ILE A 1 117 ? -34.501 -9.658 61.109 1.00 91.50 117 ILE A C 1
ATOM 890 O O . ILE A 1 117 ? -35.076 -10.729 61.323 1.00 91.50 117 ILE A O 1
ATOM 894 N N . PRO A 1 118 ? -35.186 -8.568 60.711 1.00 93.88 118 PRO A N 1
ATOM 895 C CA . PRO A 1 118 ? -36.611 -8.621 60.413 1.00 93.88 118 PRO A CA 1
ATOM 896 C C . PRO A 1 118 ? -36.869 -9.428 59.136 1.00 93.88 118 PRO A C 1
ATOM 898 O O . PRO A 1 118 ? -36.253 -9.198 58.096 1.00 93.88 118 PRO A O 1
ATOM 901 N N . ILE A 1 119 ? -37.805 -10.373 59.215 1.00 94.62 119 ILE A N 1
ATOM 902 C CA . ILE A 1 119 ? -38.184 -11.255 58.106 1.00 94.62 119 ILE A CA 1
ATOM 903 C C . ILE A 1 119 ? -39.489 -10.785 57.474 1.00 94.62 119 ILE A C 1
ATOM 905 O O . ILE A 1 119 ? -39.549 -10.514 56.277 1.00 94.62 119 ILE A O 1
ATOM 909 N N . CYS A 1 120 ? -40.538 -10.642 58.278 1.00 96.25 120 CYS A N 1
ATOM 910 C CA . CYS A 1 120 ? -41.830 -10.153 57.816 1.00 96.25 120 CYS A CA 1
ATOM 911 C C . CYS A 1 120 ? -42.585 -9.441 58.933 1.00 96.25 120 CYS A C 1
ATOM 913 O O . CYS A 1 120 ? -42.293 -9.622 60.115 1.00 96.25 120 CYS A O 1
ATOM 915 N N . GLU A 1 121 ? -43.607 -8.683 58.567 1.00 97.12 121 GLU A N 1
ATOM 916 C CA . GLU A 1 121 ? -44.652 -8.259 59.491 1.00 97.12 121 GLU A CA 1
ATOM 917 C C . GLU A 1 121 ? -45.997 -8.869 59.123 1.00 97.12 121 GLU A C 1
ATOM 919 O O . GLU A 1 121 ? -46.268 -9.169 57.960 1.00 97.12 121 GLU A O 1
ATOM 924 N N . VAL A 1 122 ? -46.839 -9.036 60.137 1.00 97.25 122 VAL A N 1
ATOM 925 C CA . VAL A 1 122 ? -48.204 -9.529 60.005 1.00 97.25 122 VAL A CA 1
ATOM 926 C C . VAL A 1 122 ? -49.156 -8.540 60.662 1.00 97.25 122 VAL A C 1
ATOM 928 O O . VAL A 1 122 ? -48.947 -8.120 61.806 1.00 97.25 122 VAL A O 1
ATOM 931 N N . LEU A 1 123 ? -50.221 -8.179 59.947 1.00 96.94 123 LEU A N 1
ATOM 932 C CA . LEU A 1 123 ? -51.325 -7.413 60.517 1.00 96.94 123 LEU A CA 1
ATOM 933 C C . LEU A 1 123 ? -52.233 -8.341 61.333 1.00 96.94 123 LEU A C 1
ATOM 935 O O . LEU A 1 123 ? -52.961 -9.162 60.782 1.00 96.94 123 LEU A O 1
ATOM 939 N N . VAL A 1 124 ? -52.203 -8.195 62.655 1.00 96.12 124 VAL A N 1
ATOM 940 C CA . VAL A 1 124 ? -52.948 -9.037 63.595 1.00 96.12 124 VAL A CA 1
ATOM 941 C C . VAL A 1 124 ? -54.254 -8.362 63.983 1.00 96.12 124 VAL A C 1
ATOM 943 O O . VAL A 1 124 ? -54.230 -7.275 64.558 1.00 96.12 124 VAL A O 1
ATOM 946 N N . THR A 1 125 ? -55.393 -9.013 63.749 1.00 96.06 125 THR A N 1
ATOM 947 C CA . THR A 1 125 ? -56.699 -8.574 64.272 1.00 96.06 125 THR A CA 1
ATOM 948 C C . THR A 1 125 ? -57.104 -9.407 65.485 1.00 96.06 125 THR A C 1
ATOM 950 O O . THR A 1 125 ? -56.796 -10.598 65.550 1.00 96.06 125 THR A O 1
ATOM 953 N N . TYR A 1 126 ? -57.830 -8.809 66.434 1.00 94.12 126 TYR A N 1
ATOM 954 C CA . TYR A 1 126 ? -58.332 -9.534 67.605 1.00 94.12 126 TYR A CA 1
ATOM 955 C C . TYR A 1 126 ? -59.140 -10.776 67.190 1.00 94.12 126 TYR A C 1
ATOM 957 O O . TYR A 1 126 ? -60.044 -10.674 66.359 1.00 94.12 126 TYR A O 1
ATOM 965 N N . ASN A 1 127 ? -58.817 -11.937 67.771 1.00 90.88 127 ASN A N 1
ATOM 966 C CA . ASN A 1 127 ? -59.408 -13.246 67.448 1.00 90.88 127 ASN A CA 1
ATOM 967 C C . ASN A 1 127 ? -59.231 -13.722 65.991 1.00 90.88 127 ASN A C 1
ATOM 969 O O . ASN A 1 127 ? -60.038 -14.522 65.512 1.00 90.88 127 ASN A O 1
ATOM 973 N N . MET A 1 128 ? -58.196 -13.275 65.269 1.00 95.12 128 MET A N 1
ATOM 974 C CA . MET A 1 128 ? -57.865 -13.909 63.986 1.00 95.12 128 MET A CA 1
ATOM 975 C C . MET A 1 128 ? -57.572 -15.405 64.185 1.00 95.12 128 MET A C 1
ATOM 977 O O . MET A 1 128 ? -56.981 -15.799 65.188 1.00 95.12 128 MET A O 1
ATOM 981 N N . SER A 1 129 ? -57.988 -16.240 63.235 1.00 94.94 129 SER A N 1
ATOM 982 C CA . SER A 1 129 ? -57.823 -17.701 63.299 1.00 94.94 129 SER A CA 1
ATOM 983 C C . SER A 1 129 ? -56.760 -18.247 62.344 1.00 94.94 129 SER A C 1
ATOM 985 O O . SER A 1 129 ? -56.371 -19.405 62.467 1.00 94.94 129 SER A O 1
ATOM 987 N N . ALA A 1 130 ? -56.285 -17.434 61.398 1.00 95.81 130 ALA A N 1
ATOM 988 C CA . ALA A 1 130 ? -55.335 -17.832 60.366 1.00 95.81 130 ALA A CA 1
ATOM 989 C C . ALA A 1 130 ? -54.473 -16.644 59.927 1.00 95.81 130 ALA A C 1
ATOM 991 O O . ALA A 1 130 ? -54.958 -15.513 59.898 1.00 95.81 130 ALA A O 1
ATOM 992 N N . ILE A 1 131 ? -53.221 -16.921 59.553 1.00 96.94 131 ILE A N 1
ATOM 993 C CA . ILE A 1 131 ? -52.368 -15.982 58.820 1.00 96.94 131 ILE A CA 1
ATOM 994 C C . ILE A 1 131 ? -52.407 -16.383 57.349 1.00 96.94 131 ILE A C 1
ATOM 996 O O . ILE A 1 131 ? -52.178 -17.551 57.040 1.00 96.94 131 ILE A O 1
ATOM 1000 N N . THR A 1 132 ? -52.705 -15.430 56.470 1.00 96.44 132 THR A N 1
ATOM 1001 C CA . THR A 1 132 ? -52.722 -15.627 55.016 1.00 96.44 132 THR A CA 1
ATOM 1002 C C . THR A 1 132 ? -51.648 -14.781 54.342 1.00 96.44 132 THR A C 1
ATOM 1004 O O . THR A 1 132 ? -51.234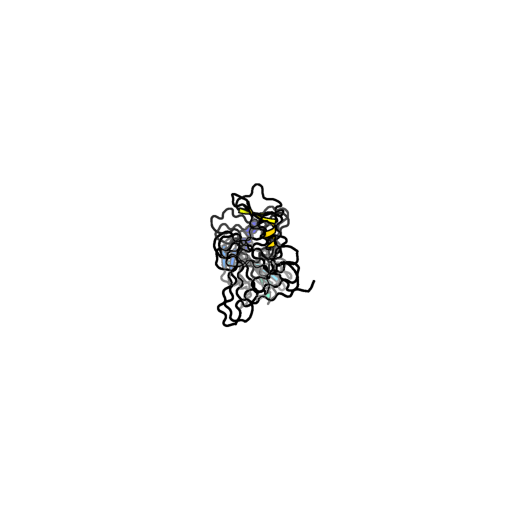 -13.754 54.883 1.00 96.44 132 THR A O 1
ATOM 1007 N N . ASP A 1 133 ? -51.243 -15.145 53.127 1.00 96.12 133 ASP A N 1
ATOM 1008 C CA . ASP A 1 133 ? -50.222 -14.403 52.368 1.00 96.12 133 ASP A CA 1
ATOM 1009 C C . ASP A 1 133 ? -50.585 -12.921 52.173 1.00 96.12 133 ASP A C 1
ATOM 1011 O O . ASP A 1 133 ? -49.716 -12.056 52.117 1.00 96.12 133 ASP A O 1
ATOM 1015 N N . SER A 1 134 ? -51.880 -12.595 52.114 1.00 95.25 134 SER A N 1
ATOM 1016 C CA . SER A 1 134 ? -52.360 -11.219 51.933 1.00 95.25 134 SER A CA 1
ATOM 1017 C C . SER A 1 134 ? -52.077 -10.283 53.109 1.00 95.25 134 SER A C 1
ATOM 1019 O O . SER A 1 134 ? -52.206 -9.072 52.944 1.00 95.25 134 SER A O 1
ATOM 1021 N N . ILE A 1 135 ? -51.777 -10.822 54.295 1.00 95.38 135 ILE A N 1
ATOM 1022 C CA . ILE A 1 135 ? -51.483 -10.032 55.499 1.00 95.38 135 ILE A CA 1
ATOM 1023 C C . ILE A 1 135 ? -50.017 -10.132 55.936 1.00 95.38 135 ILE A C 1
ATOM 1025 O O . ILE A 1 135 ? -49.677 -9.584 56.982 1.00 95.38 135 ILE A O 1
ATOM 1029 N N . ILE A 1 136 ? -49.173 -10.816 55.154 1.00 96.62 136 ILE A N 1
ATOM 1030 C CA . ILE A 1 136 ? -47.725 -10.902 55.352 1.00 96.62 136 ILE A CA 1
ATOM 1031 C C . ILE A 1 136 ? -47.058 -9.840 54.473 1.00 96.62 136 ILE A C 1
ATOM 1033 O O . ILE A 1 136 ? -47.185 -9.861 53.249 1.00 96.62 136 ILE A O 1
ATOM 1037 N N . THR A 1 137 ? -46.297 -8.941 55.087 1.00 95.50 137 THR A N 1
ATOM 1038 C CA . THR A 1 137 ? -45.447 -7.982 54.371 1.00 95.50 137 THR A CA 1
ATOM 1039 C C . THR A 1 137 ? -43.986 -8.360 54.581 1.00 95.50 137 THR A C 1
ATOM 1041 O O . THR A 1 137 ? -43.534 -8.496 55.716 1.00 95.50 137 THR A O 1
ATOM 1044 N N . ASP A 1 138 ? -43.240 -8.532 53.491 1.00 93.38 138 ASP A N 1
ATOM 1045 C CA . ASP A 1 138 ? -41.802 -8.822 53.525 1.00 93.38 138 ASP A CA 1
ATOM 1046 C C . ASP A 1 138 ? -41.029 -7.619 54.086 1.00 93.38 138 ASP A C 1
ATOM 1048 O O . ASP A 1 138 ? -41.152 -6.503 53.574 1.00 93.38 138 ASP A O 1
ATOM 1052 N N . LEU A 1 139 ? -40.252 -7.847 55.146 1.00 91.50 139 LEU A N 1
ATOM 1053 C CA . LEU A 1 139 ? -39.410 -6.832 55.784 1.00 91.50 139 LEU A CA 1
ATOM 1054 C C . LEU A 1 139 ? -37.921 -7.116 55.629 1.00 91.50 139 LEU A C 1
ATOM 1056 O O . LEU A 1 139 ? -37.109 -6.396 56.216 1.00 91.50 139 LEU A O 1
ATOM 1060 N N . ARG A 1 140 ? -37.549 -8.128 54.838 1.00 88.50 140 ARG A N 1
ATOM 1061 C CA . ARG A 1 140 ? -36.140 -8.427 54.614 1.00 88.50 140 ARG A CA 1
ATOM 1062 C C . ARG A 1 140 ? -35.432 -7.196 54.046 1.00 88.50 140 ARG A C 1
ATOM 1064 O O . ARG A 1 140 ? -35.937 -6.579 53.100 1.00 88.50 140 ARG A O 1
ATOM 1071 N N . PRO A 1 141 ? -34.249 -6.842 54.574 1.00 79.25 141 PRO A N 1
ATOM 1072 C CA . PRO A 1 141 ? -33.460 -5.750 54.030 1.00 79.25 141 PRO A CA 1
ATOM 1073 C C . PRO A 1 141 ? -33.141 -5.998 52.548 1.00 79.25 141 PRO A C 1
ATOM 1075 O O . PRO A 1 141 ? -32.475 -6.972 52.201 1.00 79.25 141 PRO A O 1
ATOM 1078 N N . ALA A 1 142 ? -33.609 -5.118 51.662 1.00 70.69 142 ALA A N 1
ATOM 1079 C CA . ALA A 1 142 ? -33.243 -5.136 50.251 1.00 70.69 142 ALA A CA 1
ATOM 1080 C C . ALA A 1 142 ? -32.193 -4.055 49.981 1.00 70.69 142 ALA A C 1
ATOM 1082 O O . ALA A 1 142 ? -32.415 -2.873 50.247 1.00 70.69 142 ALA A O 1
ATOM 1083 N N . ILE A 1 143 ? -31.059 -4.445 49.399 1.00 63.81 143 ILE A N 1
ATOM 1084 C CA . ILE A 1 143 ? -30.097 -3.485 48.862 1.00 63.81 143 ILE A CA 1
ATOM 1085 C C . ILE A 1 143 ? -30.698 -2.898 47.578 1.00 63.81 143 ILE A C 1
ATOM 1087 O O . ILE A 1 143 ? -30.696 -3.523 46.518 1.00 63.81 143 ILE A O 1
ATOM 1091 N N . CYS A 1 144 ? -31.220 -1.677 47.668 1.00 54.28 144 CYS A N 1
ATOM 1092 C CA . CYS A 1 144 ? -31.631 -0.914 46.501 1.00 54.28 144 CYS A CA 1
ATOM 1093 C C . CYS A 1 144 ? -30.468 -0.021 46.045 1.00 54.28 144 CYS A C 1
ATOM 1095 O O . CYS A 1 144 ? -30.303 1.099 46.522 1.00 54.28 144 CYS A O 1
ATOM 1097 N N . LEU A 1 145 ? -29.647 -0.502 45.104 1.00 60.81 145 LEU A N 1
ATOM 1098 C CA . LEU A 1 145 ? -28.591 0.298 44.454 1.00 60.81 145 LEU A CA 1
ATOM 1099 C C . LEU A 1 145 ? -29.162 1.236 43.372 1.00 60.81 145 LEU A C 1
ATOM 1101 O O . LEU A 1 145 ? -28.521 1.477 42.354 1.00 60.81 145 LEU A O 1
ATOM 1105 N N . SER A 1 146 ? -30.383 1.749 43.543 1.00 46.72 146 SER A N 1
ATOM 1106 C CA . SER A 1 146 ? -31.067 2.566 42.530 1.00 46.72 146 SER A CA 1
ATOM 1107 C C . SER A 1 146 ? -30.901 4.076 42.741 1.00 46.72 146 SER A C 1
ATOM 1109 O O . SER A 1 146 ? -31.742 4.860 42.302 1.00 46.72 146 SER A O 1
ATOM 1111 N N . GLY A 1 147 ? -29.843 4.505 43.428 1.00 46.06 147 GLY A N 1
ATOM 1112 C CA . GLY A 1 147 ? -29.479 5.916 43.534 1.00 46.06 147 GLY A CA 1
ATOM 1113 C C . GLY A 1 147 ? -28.420 6.279 42.498 1.00 46.06 147 GLY A C 1
ATOM 1114 O O . GLY A 1 147 ? -27.447 5.549 42.329 1.00 46.06 147 GLY A O 1
ATOM 1115 N N . THR A 1 148 ? -28.555 7.441 41.857 1.00 47.19 148 THR A N 1
ATOM 1116 C CA . THR A 1 148 ? -27.496 8.138 41.100 1.00 47.19 148 THR A CA 1
ATOM 1117 C C . THR A 1 148 ? -26.360 8.598 42.027 1.00 47.19 148 THR A C 1
ATOM 1119 O O . THR A 1 148 ? -26.008 9.776 42.081 1.00 47.19 148 THR A O 1
ATOM 1122 N N . ALA A 1 149 ? -25.811 7.691 42.830 1.00 44.97 149 ALA A N 1
ATOM 1123 C CA . ALA A 1 149 ? -24.682 7.961 43.692 1.00 44.97 149 ALA A CA 1
ATOM 1124 C C . ALA A 1 149 ? -23.402 7.797 42.866 1.00 44.97 149 ALA A C 1
ATOM 1126 O O . ALA A 1 149 ? -22.900 6.690 42.682 1.00 44.97 149 ALA A O 1
ATOM 1127 N N . SER A 1 150 ? -22.833 8.921 42.426 1.00 49.75 150 SER A N 1
ATOM 1128 C CA . SER A 1 150 ? -21.476 9.046 41.859 1.00 49.75 150 SER A CA 1
ATOM 1129 C C . SER A 1 150 ? -20.341 8.596 42.806 1.00 49.75 150 SER A C 1
ATOM 1131 O O . SER A 1 150 ? -19.187 8.962 42.599 1.00 49.75 150 SER A O 1
ATOM 1133 N N . ALA A 1 151 ? -20.632 7.835 43.864 1.00 41.75 151 ALA A N 1
ATOM 1134 C CA . ALA A 1 151 ? -19.722 7.583 44.977 1.00 41.75 151 ALA A CA 1
ATOM 1135 C C . ALA A 1 151 ? -19.440 6.098 45.254 1.00 41.75 151 ALA A C 1
ATOM 1137 O O . ALA A 1 151 ? -18.894 5.782 46.306 1.00 41.75 151 ALA A O 1
ATOM 1138 N N . VAL A 1 152 ? -19.699 5.177 44.316 1.00 50.06 152 VAL A N 1
ATOM 1139 C CA . VAL A 1 152 ? -19.064 3.843 44.383 1.00 50.06 152 VAL A CA 1
ATOM 1140 C C . VAL A 1 152 ? -17.653 3.930 43.788 1.00 50.06 152 VAL A C 1
ATOM 1142 O O . VAL A 1 152 ? -17.302 3.248 42.832 1.00 50.06 152 VAL A O 1
ATOM 1145 N N . SER A 1 153 ? -16.830 4.830 44.330 1.00 48.47 153 SER A N 1
ATOM 1146 C CA . SER A 1 153 ? -15.437 5.025 43.913 1.00 48.47 153 SER A CA 1
ATOM 1147 C C . SER A 1 153 ? -14.509 3.912 44.406 1.00 48.47 153 SER A C 1
ATOM 1149 O O . SER A 1 153 ? -13.346 3.875 44.015 1.00 48.47 153 SER A O 1
ATOM 1151 N N . ASN A 1 154 ? -15.015 2.980 45.221 1.00 45.59 154 ASN A N 1
ATOM 1152 C CA . ASN A 1 154 ? -14.237 1.872 45.757 1.00 45.59 154 ASN A CA 1
ATOM 1153 C C . ASN A 1 154 ? -15.005 0.543 45.720 1.00 45.59 154 ASN A C 1
ATOM 1155 O O . ASN A 1 154 ? -15.295 -0.080 46.735 1.00 45.59 154 ASN A O 1
ATOM 1159 N N . LEU A 1 155 ? -15.232 0.034 44.508 1.00 54.41 155 LEU A N 1
ATOM 1160 C CA . LEU A 1 155 ? -15.449 -1.398 44.245 1.00 54.41 155 LEU A CA 1
ATOM 1161 C C . LEU A 1 155 ? -14.124 -2.190 44.359 1.00 54.41 155 LEU A C 1
ATOM 1163 O O . LEU A 1 155 ? -13.859 -3.124 43.609 1.00 54.41 155 LEU A O 1
ATOM 1167 N N . GLN A 1 156 ? -13.258 -1.814 45.305 1.00 46.78 156 GLN A N 1
ATOM 1168 C CA . GLN A 1 156 ? -11.907 -2.365 45.452 1.00 46.78 156 GLN A CA 1
ATOM 1169 C C . GLN A 1 156 ? -11.907 -3.819 45.964 1.00 46.78 156 GLN A C 1
ATOM 1171 O O . GLN A 1 156 ? -10.876 -4.481 45.931 1.00 46.78 156 GLN A O 1
ATOM 1176 N N . GLY A 1 157 ? -13.071 -4.342 46.371 1.00 44.41 157 GLY A N 1
ATOM 1177 C CA . GLY A 1 157 ? -13.266 -5.741 46.765 1.00 44.41 157 GLY A CA 1
ATOM 1178 C C . GLY A 1 157 ? -13.713 -6.688 45.644 1.00 44.41 157 GLY A C 1
ATOM 1179 O O . GLY A 1 157 ? -13.662 -7.897 45.833 1.00 44.41 157 GLY A O 1
ATOM 1180 N N . ALA A 1 158 ? -14.114 -6.194 44.467 1.00 43.69 158 ALA A N 1
ATOM 1181 C CA . ALA A 1 158 ? -14.572 -7.047 43.362 1.00 43.69 158 ALA A CA 1
ATOM 1182 C C . ALA A 1 158 ? -13.418 -7.529 42.463 1.00 43.69 158 ALA A C 1
ATOM 1184 O O . ALA A 1 158 ? -13.562 -7.627 41.243 1.00 43.69 158 ALA A O 1
ATOM 1185 N N . TYR A 1 159 ? -12.269 -7.853 43.062 1.00 40.78 159 TYR A N 1
ATOM 1186 C CA . TYR A 1 159 ? -11.133 -8.473 42.378 1.00 40.78 159 TYR A CA 1
ATOM 1187 C C . TYR A 1 159 ? -11.380 -9.979 42.174 1.00 40.78 159 TYR A C 1
ATOM 1189 O O . TYR A 1 159 ? -10.565 -10.821 42.538 1.00 40.78 159 TYR A O 1
ATOM 1197 N N . ASN A 1 160 ? -12.526 -10.334 41.589 1.00 41.09 160 ASN A N 1
ATOM 1198 C CA . ASN A 1 160 ? -12.779 -11.695 41.143 1.00 41.09 160 ASN A CA 1
ATOM 1199 C C . ASN A 1 160 ? -12.348 -11.812 39.682 1.00 41.09 160 ASN A C 1
ATOM 1201 O O . ASN A 1 160 ? -12.884 -11.157 38.786 1.00 41.09 160 ASN A O 1
ATOM 1205 N N . LYS A 1 161 ? -11.343 -12.662 39.460 1.00 42.06 161 LYS A N 1
ATOM 1206 C CA . LYS A 1 161 ? -10.965 -13.226 38.160 1.00 42.06 161 LYS A CA 1
ATOM 1207 C C . LYS A 1 161 ? -12.247 -13.560 37.371 1.00 42.06 161 LYS A C 1
ATOM 1209 O O . LYS A 1 161 ? -12.965 -14.473 37.759 1.00 42.06 161 LYS A O 1
ATOM 1214 N N . GLY A 1 162 ? -12.533 -12.832 36.289 1.00 48.81 162 GLY A N 1
ATOM 1215 C CA . GLY A 1 162 ? -13.648 -13.152 35.385 1.00 48.81 162 GLY A CA 1
ATOM 1216 C C . GLY A 1 162 ? -14.920 -12.305 35.504 1.00 48.81 162 GLY A C 1
ATOM 1217 O O . GLY A 1 162 ? -15.909 -12.649 34.861 1.00 48.81 162 GLY A O 1
ATOM 1218 N N . ASN A 1 163 ? -14.923 -11.195 36.252 1.00 51.31 163 ASN A N 1
ATOM 1219 C CA . ASN A 1 163 ? -16.038 -10.245 36.178 1.00 51.31 163 ASN A CA 1
ATOM 1220 C C . ASN A 1 163 ? -16.120 -9.631 34.771 1.00 51.31 163 ASN A C 1
ATOM 1222 O O . ASN A 1 163 ? -15.295 -8.803 34.384 1.00 51.31 163 ASN A O 1
ATOM 1226 N N . THR A 1 164 ? -17.124 -10.060 34.011 1.00 52.12 164 THR A N 1
ATOM 1227 C CA . THR A 1 164 ? -17.487 -9.461 32.727 1.00 52.12 164 THR A CA 1
ATOM 1228 C C . THR A 1 164 ? -18.419 -8.298 33.031 1.00 52.12 164 THR A C 1
ATOM 1230 O O . THR A 1 164 ? -19.507 -8.505 33.565 1.00 52.12 164 THR A O 1
ATOM 1233 N N . ILE A 1 165 ? -17.990 -7.070 32.736 1.00 65.88 165 ILE A N 1
ATOM 1234 C CA . ILE A 1 165 ? -18.916 -5.937 32.667 1.00 65.88 165 ILE A CA 1
ATOM 1235 C C . ILE A 1 165 ? -19.653 -6.102 31.340 1.00 65.88 165 ILE A C 1
ATOM 1237 O O . ILE A 1 165 ? -19.182 -5.646 30.300 1.00 65.88 165 ILE A O 1
ATOM 1241 N N . ASP A 1 166 ? -20.752 -6.851 31.375 1.00 61.75 166 ASP A N 1
ATOM 1242 C CA . ASP A 1 166 ? -21.622 -7.030 30.220 1.00 61.75 166 ASP A CA 1
ATOM 1243 C C . ASP A 1 166 ? -22.522 -5.799 30.088 1.00 61.75 166 ASP A C 1
ATOM 1245 O O . ASP A 1 166 ? -23.340 -5.501 30.961 1.00 61.75 166 ASP A O 1
ATOM 1249 N N . ILE A 1 167 ? -22.315 -5.037 29.018 1.00 64.94 167 ILE A N 1
ATOM 1250 C CA . ILE A 1 167 ? -23.097 -3.845 28.690 1.00 64.94 167 ILE A CA 1
ATOM 1251 C C . ILE A 1 167 ? -23.943 -4.218 27.479 1.00 64.94 167 ILE A C 1
ATOM 1253 O O . ILE A 1 167 ? -23.724 -3.751 26.365 1.00 64.94 167 ILE A O 1
ATOM 1257 N N . SER A 1 168 ? -24.902 -5.111 27.692 1.00 64.19 168 SER A N 1
ATOM 1258 C CA . SER A 1 168 ? -25.721 -5.702 26.632 1.00 64.19 168 SER A CA 1
ATOM 1259 C C . SER A 1 168 ? -26.742 -4.738 25.992 1.00 64.19 168 SER A C 1
ATOM 1261 O O . SER A 1 168 ? -27.556 -5.173 25.182 1.00 64.19 168 SER A O 1
ATOM 1263 N N . ASN A 1 169 ? -26.747 -3.445 26.357 1.00 51.00 169 ASN A N 1
ATOM 1264 C CA . ASN A 1 169 ? -27.898 -2.547 26.161 1.00 51.00 169 ASN A CA 1
ATOM 1265 C C . ASN A 1 169 ? -27.605 -1.251 25.369 1.00 51.00 169 ASN A C 1
ATOM 1267 O O . ASN A 1 169 ? -28.310 -0.266 25.573 1.00 51.00 169 ASN A O 1
ATOM 1271 N N . ASP A 1 170 ? -26.576 -1.187 24.516 1.00 55.09 170 ASP A N 1
ATOM 1272 C CA . ASP A 1 170 ? -26.190 0.017 23.734 1.00 55.09 170 ASP A CA 1
ATOM 1273 C C . ASP A 1 170 ? -25.889 1.299 24.547 1.00 55.09 170 ASP A C 1
ATOM 1275 O O . ASP A 1 170 ? -25.551 2.341 23.983 1.00 55.09 170 ASP A O 1
ATOM 1279 N N . THR A 1 171 ? -25.956 1.268 25.879 1.00 56.59 171 THR A N 1
ATOM 1280 C CA . THR A 1 171 ? -25.597 2.416 26.714 1.00 56.59 171 THR A CA 1
ATOM 1281 C C . THR A 1 171 ? -24.081 2.478 26.865 1.00 56.59 171 THR A C 1
ATOM 1283 O O . THR A 1 171 ? -23.513 1.583 27.492 1.00 56.59 171 THR A O 1
ATOM 1286 N N . PRO A 1 172 ? -23.395 3.508 26.340 1.00 63.94 172 PRO A N 1
ATOM 1287 C CA . PRO A 1 172 ? -21.949 3.594 26.461 1.00 63.94 172 PRO A CA 1
ATOM 1288 C C . PRO A 1 172 ? -21.548 3.676 27.936 1.00 63.94 172 PRO A C 1
ATOM 1290 O O . PRO A 1 172 ? -22.162 4.402 28.722 1.00 63.94 172 PRO A O 1
ATOM 1293 N N . VAL A 1 173 ? -20.474 2.980 28.314 1.00 72.56 173 VAL A N 1
ATOM 1294 C CA . VAL A 1 173 ? -19.782 3.291 29.569 1.00 72.56 173 VAL A CA 1
ATOM 1295 C C . VAL A 1 173 ? -19.085 4.627 29.375 1.00 72.56 173 VAL A C 1
ATOM 1297 O O . VAL A 1 173 ? -18.018 4.724 28.770 1.00 72.56 173 VAL A O 1
ATOM 1300 N N . ILE A 1 174 ? -19.731 5.679 29.866 1.00 70.44 174 ILE A N 1
ATOM 1301 C CA . ILE A 1 174 ? -19.179 7.026 29.852 1.00 70.44 174 ILE A CA 1
ATOM 1302 C C . ILE A 1 174 ? -18.289 7.164 31.082 1.00 70.44 174 ILE A C 1
ATOM 1304 O O . ILE A 1 174 ? -18.752 7.443 32.187 1.00 70.44 174 ILE A O 1
ATOM 1308 N N . LEU A 1 175 ? -16.986 6.997 30.884 1.00 74.62 175 LEU A N 1
ATOM 1309 C CA . LEU A 1 175 ? -16.008 7.512 31.830 1.00 74.62 175 LEU A CA 1
ATOM 1310 C C . LEU A 1 175 ? -15.861 9.008 31.520 1.00 74.62 175 LEU A C 1
ATOM 1312 O O . LEU A 1 175 ? -15.359 9.369 30.460 1.00 74.62 175 LEU A O 1
ATOM 1316 N N . ASN A 1 176 ? -16.354 9.887 32.396 1.00 71.56 176 ASN A N 1
ATOM 1317 C CA . ASN A 1 176 ? -16.223 11.336 32.220 1.00 71.56 176 ASN A CA 1
ATOM 1318 C C . ASN A 1 176 ? -15.204 11.899 33.212 1.00 71.56 176 ASN A C 1
ATOM 1320 O O . ASN A 1 176 ? -15.260 11.623 34.411 1.00 71.56 176 ASN A O 1
ATOM 1324 N N . LYS A 1 177 ? -14.265 12.698 32.709 1.00 65.38 177 LYS A N 1
ATOM 1325 C CA . LYS A 1 177 ? -13.228 13.327 33.517 1.00 65.38 177 LYS A CA 1
ATOM 1326 C C . LYS A 1 177 ? -13.672 14.730 33.929 1.00 65.38 177 LYS A C 1
ATOM 1328 O O . LYS A 1 177 ? -13.995 15.558 33.087 1.00 65.38 177 LYS A O 1
ATOM 1333 N N . SER A 1 178 ? -13.622 15.013 35.229 1.00 60.41 178 SER A N 1
ATOM 1334 C CA . SER A 1 178 ? -13.714 16.383 35.750 1.00 60.41 178 SER A CA 1
ATOM 1335 C C . SER A 1 178 ? -12.565 17.239 35.197 1.00 60.41 178 SER A C 1
ATOM 1337 O O . SER A 1 178 ? -11.419 16.781 35.155 1.00 60.41 178 SER A O 1
ATOM 1339 N N . SER A 1 179 ? -12.857 18.484 34.811 1.00 62.38 179 SER A N 1
ATOM 1340 C CA . SER A 1 179 ? -11.934 19.432 34.163 1.00 62.38 179 SER A CA 1
ATOM 1341 C C . SER A 1 179 ? -10.667 19.775 34.964 1.00 62.38 179 SER A C 1
ATOM 1343 O O . SER A 1 179 ? -9.789 20.457 34.443 1.00 62.38 179 SER A O 1
ATOM 1345 N N . THR A 1 180 ? -10.536 19.307 36.208 1.00 60.09 180 THR A N 1
ATOM 1346 C CA . THR A 1 180 ? -9.438 19.662 37.122 1.00 60.09 180 THR A CA 1
ATOM 1347 C C . THR A 1 180 ? -8.447 18.536 37.416 1.00 60.09 180 THR A C 1
ATOM 1349 O O . THR A 1 180 ? -7.432 18.779 38.066 1.00 60.09 180 THR A O 1
ATOM 1352 N N . ASN A 1 181 ? -8.695 17.302 36.974 1.00 55.09 181 ASN A N 1
ATOM 1353 C CA . ASN A 1 181 ? -7.847 16.172 37.360 1.00 55.09 181 ASN A CA 1
ATOM 1354 C C . ASN A 1 181 ? -6.674 15.984 36.374 1.00 55.09 181 ASN A C 1
ATOM 1356 O O . ASN A 1 181 ? -6.860 16.008 35.162 1.00 55.09 181 ASN A O 1
ATOM 1360 N N . THR A 1 182 ? -5.452 15.761 36.853 1.00 67.69 182 THR A N 1
ATOM 1361 C CA . THR A 1 182 ? -4.286 15.406 36.016 1.00 67.69 182 THR A CA 1
ATOM 1362 C C . THR A 1 182 ? -4.125 13.893 35.844 1.00 67.69 182 THR A C 1
ATOM 1364 O O . THR A 1 182 ? -3.433 13.449 34.932 1.00 67.69 182 THR A O 1
ATOM 1367 N N . ALA A 1 183 ? -4.817 13.085 36.651 1.00 68.25 183 ALA A N 1
ATOM 1368 C CA . ALA A 1 183 ? -4.775 11.630 36.580 1.00 68.25 183 ALA A CA 1
ATOM 1369 C C . ALA A 1 183 ? -5.483 11.081 35.323 1.00 68.25 183 ALA A C 1
ATOM 1371 O O . ALA A 1 183 ? -6.431 11.702 34.822 1.00 68.25 183 ALA A O 1
ATOM 1372 N N . PRO A 1 184 ? -5.059 9.919 34.796 1.00 67.19 184 PRO A N 1
ATOM 1373 C CA . PRO A 1 184 ? -5.758 9.254 33.703 1.00 67.19 184 PRO A CA 1
ATOM 1374 C C . PRO A 1 184 ? -7.171 8.846 34.136 1.00 67.19 184 PRO A C 1
ATOM 1376 O O . PRO A 1 184 ? -7.377 8.368 35.248 1.00 67.19 184 PRO A O 1
ATOM 1379 N N . LEU A 1 185 ? -8.136 9.030 33.237 1.00 72.50 185 LEU A N 1
ATOM 1380 C CA . LEU A 1 185 ? -9.530 8.629 33.445 1.00 72.50 185 LEU A CA 1
ATOM 1381 C C . LEU A 1 185 ? -9.683 7.101 33.503 1.00 72.50 185 LEU A C 1
ATOM 1383 O O . LEU A 1 185 ? -10.492 6.578 34.262 1.00 72.50 185 LEU A O 1
ATOM 1387 N N . LEU A 1 186 ? -8.866 6.397 32.722 1.00 78.44 186 LEU A N 1
ATOM 1388 C CA . LEU A 1 186 ? -8.748 4.949 32.718 1.00 78.44 186 LEU A CA 1
ATOM 1389 C C . LEU A 1 186 ? -7.262 4.599 32.733 1.00 78.44 186 LEU A C 1
ATOM 1391 O O . LEU A 1 186 ? -6.515 5.005 31.843 1.00 78.44 186 LEU A O 1
ATOM 1395 N N . ARG A 1 187 ? -6.830 3.848 33.748 1.00 71.94 187 ARG A N 1
ATOM 1396 C CA . ARG A 1 187 ? -5.489 3.262 33.801 1.00 71.94 187 ARG A CA 1
ATOM 1397 C C . ARG A 1 187 ? -5.615 1.749 33.780 1.00 71.94 187 ARG A C 1
ATOM 1399 O O . ARG A 1 187 ? -6.132 1.164 34.725 1.00 71.94 187 ARG A O 1
ATOM 1406 N N . ILE A 1 188 ? -5.095 1.130 32.727 1.00 76.88 188 ILE A N 1
ATOM 1407 C CA . ILE A 1 188 ? -4.995 -0.325 32.618 1.00 76.88 188 ILE A CA 1
ATOM 1408 C C . ILE A 1 188 ? -3.523 -0.690 32.780 1.00 76.88 188 ILE A C 1
ATOM 1410 O O . ILE A 1 188 ? -2.711 -0.440 31.895 1.00 76.88 188 ILE A O 1
ATOM 1414 N N . ASN A 1 189 ? -3.172 -1.249 33.939 1.00 75.50 189 ASN A N 1
ATOM 1415 C CA . ASN A 1 189 ? -1.843 -1.803 34.185 1.00 75.50 189 ASN A CA 1
ATOM 1416 C C . ASN A 1 189 ? -1.909 -3.316 33.973 1.00 75.50 189 ASN A C 1
ATOM 1418 O O . ASN A 1 189 ? -2.470 -4.025 34.806 1.00 75.50 189 ASN A O 1
ATOM 1422 N N . ASN A 1 190 ? -1.318 -3.808 32.890 1.00 76.56 190 ASN A N 1
ATOM 1423 C CA . ASN A 1 190 ? -1.147 -5.238 32.676 1.00 76.56 190 ASN A CA 1
ATOM 1424 C C . ASN A 1 190 ? 0.333 -5.602 32.841 1.00 76.56 190 ASN A C 1
ATOM 1426 O O . ASN A 1 190 ? 1.138 -5.379 31.945 1.00 76.56 190 ASN A O 1
ATOM 1430 N N . SER A 1 191 ? 0.690 -6.119 34.015 1.00 73.62 191 SER A N 1
ATOM 1431 C CA . SER A 1 191 ? 2.063 -6.493 34.381 1.00 73.62 191 SER A CA 1
ATOM 1432 C C . SER A 1 191 ? 2.389 -7.971 34.122 1.00 73.62 191 SER A C 1
ATOM 1434 O O . SER A 1 191 ? 3.450 -8.443 34.523 1.00 73.62 191 SER A O 1
ATOM 1436 N N . SER A 1 192 ? 1.484 -8.717 33.481 1.00 77.38 192 SER A N 1
ATOM 1437 C CA . SER A 1 192 ? 1.631 -10.149 33.186 1.00 77.38 192 SER A CA 1
ATOM 1438 C C . SER A 1 192 ? 1.451 -10.424 31.688 1.00 77.38 192 SER A C 1
ATOM 1440 O O . SER A 1 192 ? 1.120 -9.518 30.929 1.00 77.38 192 SER A O 1
ATOM 1442 N N . ALA A 1 193 ? 1.638 -11.672 31.245 1.00 70.06 193 ALA A N 1
ATOM 1443 C CA . ALA A 1 193 ? 1.587 -12.080 29.831 1.00 70.06 193 ALA A CA 1
ATOM 1444 C C . ALA A 1 193 ? 0.190 -11.999 29.155 1.00 70.06 193 ALA A C 1
ATOM 1446 O O . ALA A 1 193 ? -0.046 -12.655 28.145 1.00 70.06 193 ALA A O 1
ATOM 1447 N N . GLY A 1 194 ? -0.757 -11.242 29.715 1.00 72.69 194 GLY A N 1
ATOM 1448 C CA . GLY A 1 194 ? -2.111 -11.086 29.180 1.00 72.69 194 GLY A CA 1
ATOM 1449 C C . GLY A 1 194 ? -2.243 -9.980 28.132 1.00 72.69 194 GLY A C 1
ATOM 1450 O O . GLY A 1 194 ? -1.284 -9.285 27.799 1.00 72.69 194 GLY A O 1
ATOM 1451 N N . THR A 1 195 ? -3.469 -9.761 27.660 1.00 71.31 195 THR A N 1
ATOM 1452 C CA . THR A 1 195 ? -3.832 -8.610 26.823 1.00 71.31 195 THR A CA 1
ATOM 1453 C C . THR A 1 195 ? -4.385 -7.494 27.707 1.00 71.31 195 THR A C 1
ATOM 1455 O O . THR A 1 195 ? -5.302 -7.733 28.485 1.00 71.31 195 THR A O 1
ATOM 1458 N N . GLY A 1 196 ? -3.835 -6.277 27.607 1.00 77.38 196 GLY A N 1
ATOM 1459 C CA . GLY A 1 196 ? -4.317 -5.139 28.401 1.00 77.38 196 GLY A CA 1
ATOM 1460 C C . GLY A 1 196 ? -5.678 -4.641 27.915 1.00 77.38 196 GLY A C 1
ATOM 1461 O O . GLY A 1 196 ? -6.647 -4.630 28.664 1.00 77.38 196 GLY A O 1
ATOM 1462 N N . ILE A 1 197 ? -5.748 -4.264 26.639 1.00 81.81 197 ILE A N 1
ATOM 1463 C CA . ILE A 1 197 ? -6.982 -3.865 25.960 1.00 81.81 197 ILE A CA 1
ATOM 1464 C C . ILE A 1 197 ? -7.143 -4.783 24.751 1.00 81.81 197 ILE A C 1
ATOM 1466 O O . ILE A 1 197 ? -6.289 -4.787 23.866 1.00 81.81 197 ILE A O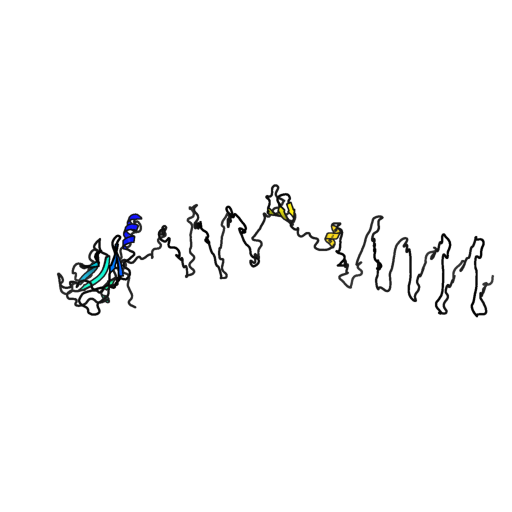 1
ATOM 1470 N N . TYR A 1 198 ? -8.221 -5.564 24.721 1.00 78.31 198 TYR A N 1
ATOM 1471 C CA . TYR A 1 198 ? -8.613 -6.355 23.558 1.00 78.31 198 TYR A CA 1
ATOM 1472 C C . TYR A 1 198 ? -9.904 -5.781 22.985 1.00 78.31 198 TYR A C 1
ATOM 1474 O O . TYR A 1 198 ? -10.927 -5.762 23.665 1.00 78.31 198 TYR A O 1
ATOM 1482 N N . VAL A 1 199 ? -9.856 -5.310 21.740 1.00 77.81 199 VAL A N 1
ATOM 1483 C CA . VAL A 1 199 ? -11.034 -4.816 21.021 1.00 77.81 199 VAL A CA 1
ATOM 1484 C C . VAL A 1 199 ? -11.279 -5.718 19.824 1.00 77.81 199 VAL A C 1
ATOM 1486 O O . VAL A 1 199 ? -10.527 -5.684 18.853 1.00 77.81 199 VAL A O 1
ATOM 1489 N N . ASN A 1 200 ? -12.342 -6.518 19.896 1.00 78.94 200 ASN A N 1
ATOM 1490 C CA . ASN A 1 200 ? -12.829 -7.317 18.778 1.00 78.94 200 ASN A CA 1
ATOM 1491 C C . ASN A 1 200 ? -14.106 -6.686 18.227 1.00 78.94 200 ASN A C 1
ATOM 1493 O O . ASN A 1 200 ? -15.205 -6.980 18.691 1.00 78.94 200 ASN A O 1
ATOM 1497 N N . ASN A 1 201 ? -13.949 -5.783 17.266 1.00 75.88 201 ASN A N 1
ATOM 1498 C CA . ASN A 1 201 ? -15.082 -5.180 16.586 1.00 75.88 201 ASN A CA 1
ATOM 1499 C C . ASN A 1 201 ? -15.370 -5.950 15.292 1.00 75.88 201 ASN A C 1
ATOM 1501 O O . ASN A 1 201 ? -14.713 -5.737 14.276 1.00 75.88 201 ASN A O 1
ATOM 1505 N N . THR A 1 202 ? -16.345 -6.855 15.345 1.00 74.62 202 THR A N 1
ATOM 1506 C CA . THR A 1 202 ? -16.812 -7.638 14.189 1.00 74.62 202 THR A CA 1
ATOM 1507 C C . THR A 1 202 ? -17.899 -6.921 13.377 1.00 74.62 202 THR A C 1
ATOM 1509 O O . THR A 1 202 ? -18.314 -7.430 12.336 1.00 74.62 202 THR A O 1
ATOM 1512 N N . GLY A 1 203 ? -18.370 -5.756 13.840 1.00 73.88 203 GLY A N 1
ATOM 1513 C CA . GLY A 1 203 ? -19.366 -4.923 13.163 1.00 73.88 203 GLY A CA 1
ATOM 1514 C C . GLY A 1 203 ? -18.751 -3.800 12.319 1.00 73.88 203 GLY A C 1
ATOM 1515 O O . GLY A 1 203 ? -17.537 -3.669 12.197 1.00 73.88 203 GLY A O 1
ATOM 1516 N N . THR A 1 204 ? -19.598 -2.938 11.747 1.00 69.81 204 THR A N 1
ATOM 1517 C CA . THR A 1 204 ? -19.180 -1.790 10.911 1.00 69.81 204 THR A CA 1
ATOM 1518 C C . THR A 1 204 ? -18.749 -0.556 11.714 1.00 69.81 204 THR A C 1
ATOM 1520 O O . THR A 1 204 ? -18.525 0.505 11.135 1.00 69.81 204 THR A O 1
ATOM 1523 N N . GLY A 1 205 ? -18.710 -0.652 13.046 1.00 74.75 205 GLY A N 1
ATOM 1524 C CA . GLY A 1 205 ? -18.405 0.469 13.938 1.00 74.75 205 GLY A CA 1
ATOM 1525 C C . GLY A 1 205 ? -16.915 0.809 14.014 1.00 74.75 205 GLY A C 1
ATOM 1526 O O . GLY A 1 205 ? -16.080 0.208 13.340 1.00 74.75 205 GLY A O 1
ATOM 1527 N N . VAL A 1 206 ? -16.569 1.745 14.899 1.00 73.88 206 VAL A N 1
ATOM 1528 C CA . VAL A 1 206 ? -15.178 2.056 15.255 1.00 73.88 206 VAL A CA 1
ATOM 1529 C C . VAL A 1 206 ? -14.830 1.313 16.542 1.00 73.88 206 VAL A C 1
ATOM 1531 O O . VAL A 1 206 ? -15.503 1.496 17.550 1.00 73.88 206 VAL A O 1
ATOM 1534 N N . GLY A 1 207 ? -13.785 0.479 16.520 1.00 75.56 207 GLY A N 1
ATOM 1535 C CA . GLY A 1 207 ? -13.372 -0.277 17.709 1.00 75.56 207 GLY A CA 1
ATOM 1536 C C . GLY A 1 207 ? -12.764 0.622 18.790 1.00 75.56 207 GLY A C 1
ATOM 1537 O O . GLY A 1 207 ? -13.152 0.556 19.951 1.00 75.56 207 GLY A O 1
ATOM 1538 N N . ILE A 1 208 ? -11.823 1.485 18.399 1.00 80.94 208 ILE A N 1
ATOM 1539 C CA . ILE A 1 208 ? -11.221 2.500 19.270 1.00 80.94 208 ILE A CA 1
ATOM 1540 C C . ILE A 1 208 ? -11.282 3.831 18.525 1.00 80.94 208 ILE A C 1
ATOM 1542 O O . ILE A 1 208 ? -10.653 3.980 17.480 1.00 80.94 208 ILE A O 1
ATOM 1546 N N . HIS A 1 209 ? -12.042 4.789 19.056 1.00 75.00 209 HIS A N 1
ATOM 1547 C CA . HIS A 1 209 ? -12.052 6.168 18.576 1.00 75.00 209 HIS A CA 1
ATOM 1548 C C . HIS A 1 209 ? -11.280 7.038 19.567 1.00 75.00 209 HIS A C 1
ATOM 1550 O O . HIS A 1 209 ? -11.637 7.107 20.742 1.00 75.00 209 HIS A O 1
ATOM 1556 N N . VAL A 1 210 ? -10.212 7.682 19.098 1.00 74.56 210 VAL A N 1
ATOM 1557 C CA . VAL A 1 210 ? -9.419 8.624 19.892 1.00 74.56 210 VAL A CA 1
ATOM 1558 C C . VAL A 1 210 ? -9.611 10.008 19.286 1.00 74.56 210 VAL A C 1
ATOM 1560 O O . VAL A 1 210 ? -8.971 10.339 18.292 1.00 74.56 210 VAL A O 1
ATOM 1563 N N . ASP A 1 211 ? -10.518 10.789 19.870 1.00 73.88 211 ASP A N 1
ATOM 1564 C CA . ASP A 1 211 ? -10.729 12.192 19.505 1.00 73.88 211 ASP A CA 1
ATOM 1565 C C . ASP A 1 211 ? -9.794 13.086 20.331 1.00 73.88 211 ASP A C 1
ATOM 1567 O O . ASP A 1 211 ? -9.654 12.917 21.546 1.00 73.88 211 ASP A O 1
ATOM 1571 N N . LEU A 1 212 ? -9.100 14.009 19.669 1.00 66.38 212 LEU A N 1
ATOM 1572 C CA . LEU A 1 212 ? -7.984 14.751 20.244 1.00 66.38 212 LEU A CA 1
ATOM 1573 C C . LEU A 1 212 ? -8.217 16.242 20.138 1.00 66.38 212 LEU A C 1
ATOM 1575 O O . LEU A 1 212 ? -8.056 16.844 19.082 1.00 66.38 212 LEU A O 1
ATOM 1579 N N . GLY A 1 213 ? -8.511 16.849 21.284 1.00 59.66 213 GLY A N 1
ATOM 1580 C CA . GLY A 1 213 ? -8.758 18.280 21.368 1.00 59.66 213 GLY A CA 1
ATOM 1581 C C . GLY A 1 213 ? -7.519 19.174 21.251 1.00 59.66 213 GLY A C 1
ATOM 1582 O O . GLY A 1 213 ? -7.712 20.349 20.951 1.00 59.66 213 GLY A O 1
ATOM 1583 N N . ALA A 1 214 ? -6.274 18.706 21.496 1.00 48.78 214 ALA A N 1
ATOM 1584 C CA . ALA A 1 214 ? -5.138 19.648 21.440 1.00 48.78 214 ALA A CA 1
ATOM 1585 C C . ALA A 1 214 ? -3.680 19.177 21.229 1.00 48.78 214 ALA A C 1
ATOM 1587 O O . ALA A 1 214 ? -2.947 19.990 20.679 1.00 48.78 214 ALA A O 1
ATOM 1588 N N . THR A 1 215 ? -3.165 18.006 21.644 1.00 55.31 215 THR A N 1
ATOM 1589 C CA . THR A 1 215 ? -1.673 17.895 21.694 1.00 55.31 215 THR A CA 1
ATOM 1590 C C . THR A 1 215 ? -1.006 16.547 21.428 1.00 55.31 215 THR A C 1
ATOM 1592 O O . THR A 1 215 ? 0.098 16.556 20.891 1.00 55.31 215 THR A O 1
ATOM 1595 N N . THR A 1 216 ? -1.608 15.399 21.723 1.00 56.47 216 THR A N 1
ATOM 1596 C CA . THR A 1 216 ? -0.973 14.095 21.448 1.00 56.47 216 THR A CA 1
ATOM 1597 C C . THR A 1 216 ? -2.021 13.002 21.388 1.00 56.47 216 THR A C 1
ATOM 1599 O O . THR A 1 216 ? -2.839 12.894 22.293 1.00 56.47 216 THR A O 1
ATOM 1602 N N . GLY A 1 217 ? -1.982 12.203 20.320 1.00 66.00 217 GLY A N 1
ATOM 1603 C CA . GLY A 1 217 ? -2.941 11.137 20.078 1.00 66.00 217 GLY A CA 1
ATOM 1604 C C . GLY A 1 217 ? -2.682 9.859 20.830 1.00 66.00 217 GLY A C 1
ATOM 1605 O O . GLY A 1 217 ? -2.826 9.769 22.045 1.00 66.00 217 GLY A O 1
ATOM 1606 N N . ILE A 1 218 ? -2.300 8.849 20.070 1.00 73.88 218 ILE A N 1
ATOM 1607 C CA . ILE A 1 218 ? -1.911 7.561 20.608 1.00 73.88 218 ILE A CA 1
ATOM 1608 C C . ILE A 1 218 ? -0.396 7.614 20.812 1.00 73.88 218 ILE A C 1
ATOM 1610 O O . ILE A 1 218 ? 0.360 7.661 19.844 1.00 73.88 218 ILE A O 1
ATOM 1614 N N . HIS A 1 219 ? 0.052 7.641 22.067 1.00 65.69 219 HIS A N 1
ATOM 1615 C CA . HIS A 1 219 ? 1.462 7.431 22.391 1.00 65.69 219 HIS A CA 1
ATOM 1616 C C . HIS A 1 219 ? 1.707 5.921 22.459 1.00 65.69 219 HIS A C 1
ATOM 1618 O O . HIS A 1 219 ? 1.243 5.261 23.387 1.00 65.69 219 HIS A O 1
ATOM 1624 N N . ILE A 1 220 ? 2.420 5.377 21.473 1.00 69.75 220 ILE A N 1
ATOM 1625 C CA . ILE A 1 220 ? 2.890 3.987 21.477 1.00 69.75 220 ILE A CA 1
ATOM 1626 C C . ILE A 1 220 ? 4.389 4.025 21.788 1.00 69.75 220 ILE A C 1
ATOM 1628 O O . ILE A 1 220 ? 5.181 4.368 20.916 1.00 69.75 220 ILE A O 1
ATOM 1632 N N . ASP A 1 221 ? 4.769 3.732 23.035 1.00 70.69 221 ASP A N 1
ATOM 1633 C CA . ASP A 1 221 ? 6.174 3.629 23.456 1.00 70.69 221 ASP A CA 1
ATOM 1634 C C . ASP A 1 221 ? 6.576 2.155 23.590 1.00 70.69 221 ASP A C 1
ATOM 1636 O O . ASP A 1 221 ? 5.849 1.343 24.163 1.00 70.69 221 ASP A O 1
ATOM 1640 N N . GLY A 1 222 ? 7.740 1.819 23.041 1.00 63.50 222 GLY A N 1
ATOM 1641 C CA . GLY A 1 222 ? 8.312 0.478 23.013 1.00 63.50 222 GLY A CA 1
ATOM 1642 C C . GLY A 1 222 ? 9.482 0.274 23.956 1.00 63.50 222 GLY A C 1
ATOM 1643 O O . GLY A 1 222 ? 10.297 -0.607 23.688 1.00 63.50 222 GLY A O 1
ATOM 1644 N N . SER A 1 223 ? 9.582 1.048 25.037 1.00 58.34 223 SER A N 1
ATOM 1645 C CA . SER A 1 223 ? 10.708 1.074 25.985 1.00 58.34 223 SER A CA 1
ATOM 1646 C C . SER A 1 223 ? 11.038 -0.248 26.725 1.00 58.34 223 SER A C 1
ATOM 1648 O O . SER A 1 223 ? 11.805 -0.246 27.684 1.00 58.34 223 SER A O 1
ATOM 1650 N N . GLY A 1 224 ? 10.561 -1.409 26.257 1.00 57.09 224 GLY A N 1
ATOM 1651 C CA . GLY A 1 224 ? 10.918 -2.735 26.778 1.00 57.09 224 GLY A CA 1
ATOM 1652 C C . GLY A 1 224 ? 10.804 -3.907 25.791 1.00 57.09 224 GLY A C 1
ATOM 1653 O O . GLY A 1 224 ? 10.821 -5.056 26.230 1.00 57.09 224 GLY A O 1
ATOM 1654 N N . ILE A 1 225 ? 10.668 -3.672 24.480 1.00 54.44 225 ILE A N 1
ATOM 1655 C CA . ILE A 1 225 ? 10.543 -4.767 23.501 1.00 54.44 225 ILE A CA 1
ATOM 1656 C C . ILE A 1 225 ? 11.938 -5.312 23.180 1.00 54.44 225 ILE A C 1
ATOM 1658 O O . ILE A 1 225 ? 12.702 -4.704 22.438 1.00 54.44 225 ILE A O 1
ATOM 1662 N N . THR A 1 226 ? 12.285 -6.460 23.760 1.00 51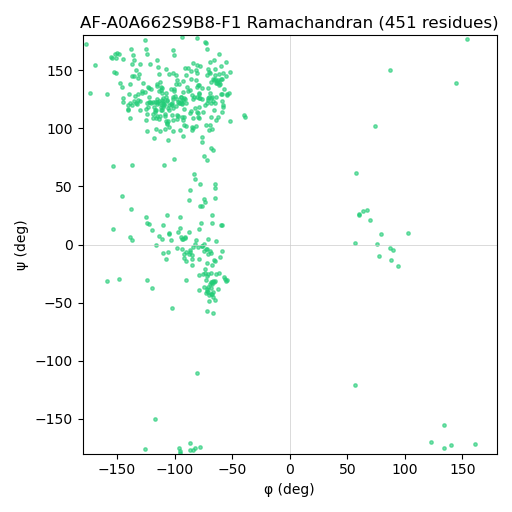.34 226 THR A N 1
ATOM 1663 C CA . THR A 1 226 ? 13.639 -7.028 23.679 1.00 51.34 226 THR A CA 1
ATOM 1664 C C . THR A 1 226 ? 13.913 -7.914 22.462 1.00 51.34 226 THR A C 1
ATOM 1666 O O . THR A 1 226 ? 15.073 -8.253 22.258 1.00 51.34 226 THR A O 1
ATOM 1669 N N . SER A 1 227 ? 12.934 -8.283 21.623 1.00 50.16 227 SER A N 1
ATOM 1670 C CA . SER A 1 227 ? 13.211 -8.975 20.347 1.00 50.16 227 SER A CA 1
ATOM 1671 C C . SER A 1 227 ? 11.964 -9.158 19.466 1.00 50.16 227 SER A C 1
ATOM 1673 O O . SER A 1 227 ? 10.956 -9.697 19.918 1.00 50.16 227 SER A O 1
ATOM 1675 N N . GLY A 1 228 ? 12.061 -8.781 18.186 1.00 56.28 228 GLY A N 1
ATOM 1676 C CA . GLY A 1 228 ? 11.394 -9.478 17.074 1.00 56.28 228 GLY A CA 1
ATOM 1677 C C . GLY A 1 228 ? 9.965 -9.092 16.674 1.00 56.28 228 GLY A C 1
ATOM 1678 O O . GLY A 1 228 ? 9.552 -9.488 15.586 1.00 56.28 228 GLY A O 1
ATOM 1679 N N . TYR A 1 229 ? 9.219 -8.320 17.468 1.00 58.25 229 TYR A N 1
ATOM 1680 C CA . TYR A 1 229 ? 7.847 -7.923 17.113 1.00 58.25 229 TYR A CA 1
ATOM 1681 C C . TYR A 1 229 ? 7.734 -6.415 16.861 1.00 58.25 229 TYR A C 1
ATOM 1683 O O . TYR A 1 229 ? 8.217 -5.628 17.677 1.00 58.25 229 TYR A O 1
ATOM 1691 N N . PRO A 1 230 ? 7.098 -5.984 15.755 1.00 59.81 230 PRO A N 1
ATOM 1692 C CA . PRO A 1 230 ? 6.886 -4.568 15.494 1.00 59.81 230 PRO A CA 1
ATOM 1693 C C . PRO A 1 230 ? 5.880 -3.980 16.495 1.00 59.81 230 PRO A C 1
ATOM 1695 O O . PRO A 1 230 ? 4.857 -4.592 16.793 1.00 59.81 230 PRO A O 1
ATOM 1698 N N . LEU A 1 231 ? 6.145 -2.755 16.959 1.00 66.31 231 LEU A N 1
ATOM 1699 C CA . LEU A 1 231 ? 5.240 -1.946 17.798 1.00 66.31 231 LEU A CA 1
ATOM 1700 C C . LEU A 1 231 ? 3.847 -1.765 17.182 1.00 66.31 231 LEU A C 1
ATOM 1702 O O . LEU A 1 231 ? 2.852 -1.643 17.892 1.00 66.31 231 LEU A O 1
ATOM 1706 N N . LEU A 1 232 ? 3.794 -1.750 15.852 1.00 70.88 232 LEU A N 1
ATOM 1707 C CA . LEU A 1 232 ? 2.585 -1.654 15.055 1.00 70.88 232 LEU A CA 1
ATOM 1708 C C . LEU A 1 232 ? 2.714 -2.623 13.877 1.00 70.88 232 LEU A C 1
ATOM 1710 O O . LEU A 1 232 ? 3.499 -2.391 12.960 1.00 70.88 232 LEU A O 1
ATOM 1714 N N . GLN A 1 233 ? 1.952 -3.716 13.899 1.00 68.75 233 GLN A N 1
ATOM 1715 C CA . GLN A 1 233 ? 1.868 -4.638 12.770 1.00 68.75 233 GLN A CA 1
ATOM 1716 C C . GLN A 1 233 ? 0.685 -4.254 11.882 1.00 68.75 233 GLN A C 1
ATOM 1718 O O . GLN A 1 233 ? -0.474 -4.448 12.244 1.00 68.75 233 GLN A O 1
ATOM 1723 N N . LEU A 1 234 ? 0.980 -3.735 10.694 1.00 68.25 234 LEU A N 1
ATOM 1724 C CA . LEU A 1 234 ? -0.015 -3.490 9.657 1.00 68.25 234 LEU A CA 1
ATOM 1725 C C . LEU A 1 234 ? 0.016 -4.682 8.703 1.00 68.25 234 LEU A C 1
ATOM 1727 O O . LEU A 1 234 ? 1.003 -4.899 8.005 1.00 68.25 234 LEU A O 1
ATOM 1731 N N . THR A 1 235 ? -1.031 -5.499 8.703 1.00 62.88 235 THR A N 1
ATOM 1732 C CA . THR A 1 235 ? -1.155 -6.608 7.753 1.00 62.88 235 THR A CA 1
ATOM 1733 C C . THR A 1 235 ? -1.667 -6.094 6.405 1.00 62.88 235 THR A C 1
ATOM 1735 O O . THR A 1 235 ? -2.348 -5.070 6.333 1.00 62.88 235 THR A O 1
ATOM 1738 N N . SER A 1 236 ? -1.351 -6.810 5.323 1.00 51.44 236 SER A N 1
ATOM 1739 C CA . SER A 1 236 ? -1.705 -6.448 3.938 1.00 51.44 236 SER A CA 1
ATOM 1740 C C . SER A 1 236 ? -3.213 -6.348 3.661 1.00 51.44 236 SER A C 1
ATOM 1742 O O . SER A 1 236 ? -3.606 -5.851 2.611 1.00 51.44 236 SER A O 1
ATOM 1744 N N . SER A 1 237 ? -4.061 -6.790 4.592 1.00 54.72 237 SER A N 1
ATOM 1745 C CA . SER A 1 237 ? -5.525 -6.703 4.511 1.00 54.72 237 SER A CA 1
ATOM 1746 C C . SER A 1 237 ? -6.090 -5.359 4.990 1.00 54.72 237 SER A C 1
ATOM 1748 O O . SER A 1 237 ? -7.285 -5.105 4.839 1.00 54.72 237 SER A O 1
ATOM 1750 N N . ASN A 1 238 ? -5.263 -4.502 5.594 1.00 57.12 238 ASN A N 1
ATOM 1751 C CA . ASN A 1 238 ? -5.695 -3.211 6.114 1.00 57.12 238 ASN A CA 1
ATOM 1752 C C . ASN A 1 238 ? -5.674 -2.176 4.986 1.00 57.12 238 ASN A C 1
ATOM 1754 O O . ASN A 1 238 ? -4.623 -1.642 4.636 1.00 57.12 238 ASN A O 1
ATOM 1758 N N . ASN A 1 239 ? -6.843 -1.874 4.421 1.00 47.06 239 ASN A N 1
ATOM 1759 C CA . ASN A 1 239 ? -7.022 -0.764 3.484 1.00 47.06 239 ASN A CA 1
ATOM 1760 C C . ASN A 1 239 ? -6.810 0.579 4.204 1.00 47.06 239 ASN A C 1
ATOM 1762 O O . ASN A 1 239 ? -7.767 1.256 4.583 1.00 47.06 239 ASN A O 1
ATOM 1766 N N . ILE A 1 240 ? -5.553 0.985 4.377 1.00 58.75 240 ILE A N 1
ATOM 1767 C CA . ILE A 1 240 ? -5.179 2.343 4.785 1.00 58.75 240 ILE A CA 1
ATOM 1768 C C . ILE A 1 240 ? -5.395 3.238 3.559 1.00 58.75 240 ILE A C 1
ATOM 1770 O O . ILE A 1 240 ? -4.480 3.556 2.809 1.00 58.75 240 ILE A O 1
ATOM 1774 N N . SER A 1 241 ? -6.660 3.554 3.280 1.00 48.28 241 SER A N 1
ATOM 1775 C CA . SER A 1 241 ? -7.077 4.232 2.042 1.00 48.28 241 SER A CA 1
ATOM 1776 C C . SER A 1 241 ? -6.772 5.734 2.021 1.00 48.28 241 SER A C 1
ATOM 1778 O O . SER A 1 241 ? -7.033 6.411 1.028 1.00 48.28 241 SER A O 1
ATOM 1780 N N . ARG A 1 242 ? -6.206 6.278 3.103 1.00 46.62 242 ARG A N 1
ATOM 1781 C CA . ARG A 1 242 ? -5.812 7.684 3.238 1.00 46.62 242 ARG A CA 1
ATOM 1782 C C . ARG A 1 242 ? -4.466 7.711 3.952 1.00 46.62 242 ARG A C 1
ATOM 1784 O O . ARG A 1 242 ? -4.262 6.903 4.850 1.00 46.62 242 ARG A O 1
ATOM 1791 N N . GLY A 1 243 ? -3.541 8.566 3.515 1.00 48.34 243 GLY A N 1
ATOM 1792 C CA . GLY A 1 243 ? -2.146 8.654 3.979 1.00 48.34 243 GLY A CA 1
ATOM 1793 C C . GLY A 1 243 ? -1.955 9.082 5.442 1.00 48.34 243 GLY A C 1
ATOM 1794 O O . GLY A 1 243 ? -1.143 9.957 5.720 1.00 48.34 243 GLY A O 1
ATOM 1795 N N . ASP A 1 244 ? -2.686 8.465 6.366 1.00 47.41 244 ASP A N 1
ATOM 1796 C CA . ASP A 1 244 ? -2.754 8.801 7.788 1.00 47.41 244 ASP A CA 1
ATOM 1797 C C . ASP A 1 244 ? -1.654 8.121 8.608 1.00 47.41 244 ASP A C 1
ATOM 1799 O O . ASP A 1 244 ? -1.460 8.444 9.777 1.00 47.41 244 ASP A O 1
ATOM 1803 N N . ILE A 1 245 ? -0.870 7.234 7.988 1.00 57.22 245 ILE A N 1
ATOM 1804 C CA . ILE A 1 245 ? 0.415 6.817 8.545 1.00 57.22 245 ILE A CA 1
ATOM 1805 C C . ILE A 1 245 ? 1.508 7.585 7.818 1.00 57.22 245 ILE A C 1
ATOM 1807 O O . ILE A 1 245 ? 2.211 7.073 6.948 1.00 57.22 245 ILE A O 1
ATOM 1811 N N . ALA A 1 246 ? 1.600 8.871 8.147 1.00 50.94 246 ALA A N 1
ATOM 1812 C CA . ALA A 1 246 ? 2.707 9.711 7.733 1.00 50.94 246 ALA A CA 1
ATOM 1813 C C . ALA A 1 246 ? 3.976 9.235 8.458 1.00 50.94 246 ALA A C 1
ATOM 1815 O O . ALA A 1 246 ? 4.362 9.770 9.496 1.00 50.94 246 ALA A O 1
ATOM 1816 N N . PHE A 1 247 ? 4.627 8.205 7.916 1.00 59.34 247 PHE A N 1
ATOM 1817 C CA . PHE A 1 247 ? 5.987 7.833 8.289 1.00 59.34 247 PHE A CA 1
ATOM 1818 C C . PHE A 1 247 ? 6.943 8.892 7.730 1.00 59.34 247 PHE A C 1
ATOM 1820 O O . PHE A 1 247 ? 7.612 8.692 6.721 1.00 59.34 247 PHE A O 1
ATOM 1827 N N . GLY A 1 248 ? 6.938 10.076 8.333 1.00 59.97 248 GLY A N 1
ATOM 1828 C CA . GLY A 1 248 ? 7.940 11.086 8.057 1.00 59.97 248 GLY A CA 1
ATOM 1829 C C . GLY A 1 248 ? 7.441 12.515 8.079 1.00 59.97 248 GLY A C 1
ATOM 1830 O O . GLY A 1 248 ? 6.379 12.857 7.560 1.00 59.97 248 GLY A O 1
ATOM 1831 N N . ASN A 1 249 ? 8.262 13.380 8.669 1.00 71.69 249 ASN A N 1
ATOM 1832 C CA . ASN A 1 249 ? 8.006 14.810 8.714 1.00 71.69 249 ASN A CA 1
ATOM 1833 C C . ASN A 1 249 ? 7.913 15.375 7.292 1.00 71.69 249 ASN A C 1
ATOM 1835 O O . ASN A 1 249 ? 8.811 15.192 6.474 1.00 71.69 249 ASN A O 1
ATOM 1839 N N . ASN A 1 250 ? 6.849 16.119 7.006 1.00 79.50 250 ASN A N 1
ATOM 1840 C CA . ASN A 1 250 ? 6.702 16.820 5.739 1.00 79.50 250 ASN A CA 1
ATOM 1841 C C . ASN A 1 250 ? 7.600 18.075 5.737 1.00 79.50 250 ASN A C 1
ATOM 1843 O O . ASN A 1 250 ? 7.198 19.134 6.230 1.00 79.50 250 ASN A O 1
ATOM 1847 N N . ARG A 1 251 ? 8.838 17.979 5.238 1.00 85.12 251 ARG A N 1
ATOM 1848 C CA . ARG A 1 251 ? 9.873 19.026 5.373 1.00 85.12 251 ARG A CA 1
ATOM 1849 C C . ARG A 1 251 ? 10.130 19.748 4.053 1.00 85.12 251 ARG A C 1
ATOM 1851 O O . ARG A 1 251 ? 9.950 19.185 2.982 1.00 85.12 251 ARG A O 1
ATOM 1858 N N . SER A 1 252 ? 10.531 21.018 4.121 1.00 90.69 252 SER A N 1
ATOM 1859 C CA . SER A 1 252 ? 10.983 21.765 2.939 1.00 90.69 252 SER A CA 1
ATOM 1860 C C . SER A 1 252 ? 12.420 21.418 2.552 1.00 90.69 252 SER A C 1
ATOM 1862 O O . SER A 1 252 ? 12.751 21.523 1.384 1.00 90.69 252 SER A O 1
ATOM 1864 N N . ASN A 1 253 ? 13.260 20.982 3.492 1.00 91.62 253 ASN A N 1
ATOM 1865 C CA . ASN A 1 253 ? 14.661 20.633 3.254 1.00 91.62 253 ASN A CA 1
ATOM 1866 C C . ASN A 1 253 ? 15.036 19.351 4.005 1.00 91.62 253 ASN A C 1
ATOM 1868 O O . ASN A 1 253 ? 14.305 18.899 4.893 1.00 91.62 253 ASN A O 1
ATOM 1872 N N . ASP A 1 254 ? 16.202 18.803 3.670 1.00 92.44 254 ASP A N 1
ATOM 1873 C CA . ASP A 1 254 ? 16.790 17.684 4.397 1.00 92.44 254 ASP A CA 1
ATOM 1874 C C . ASP A 1 254 ? 17.168 18.098 5.833 1.00 92.44 254 ASP A C 1
ATOM 1876 O O . ASP A 1 254 ? 17.616 19.230 6.047 1.00 92.44 254 ASP A O 1
ATOM 1880 N N . PRO A 1 255 ? 16.981 17.225 6.839 1.00 91.69 255 PRO A N 1
ATOM 1881 C CA . PRO A 1 255 ? 17.387 17.513 8.210 1.00 91.69 255 PRO A CA 1
ATOM 1882 C C . PRO A 1 255 ? 18.908 17.678 8.285 1.00 91.69 255 PRO A C 1
ATOM 1884 O O . PRO A 1 255 ? 19.642 16.911 7.673 1.00 91.69 255 PRO A O 1
ATOM 1887 N N . SER A 1 256 ? 19.396 18.632 9.080 1.00 93.75 256 SER A N 1
ATOM 1888 C CA . SER A 1 256 ? 20.843 18.817 9.289 1.00 93.75 256 SER A CA 1
ATOM 1889 C C . SER A 1 256 ? 21.477 17.717 10.145 1.00 93.75 256 SER A C 1
ATOM 1891 O O . SER A 1 256 ? 22.698 17.621 10.228 1.00 93.75 256 SER A O 1
ATOM 1893 N N . SER A 1 257 ? 20.659 16.936 10.852 1.00 92.88 257 SER A N 1
ATOM 1894 C CA . SER A 1 257 ? 21.093 15.890 11.785 1.00 92.88 257 SER A CA 1
ATOM 1895 C C . SER A 1 257 ? 20.013 14.800 11.901 1.00 92.88 257 SER A C 1
ATOM 1897 O O . SER A 1 257 ? 19.340 14.730 12.929 1.00 92.88 257 SER A O 1
ATOM 1899 N N . PRO A 1 258 ? 19.753 14.024 10.831 1.00 92.19 258 PRO A N 1
ATOM 1900 C CA . PRO A 1 258 ? 18.812 12.905 10.880 1.00 92.19 258 PRO A CA 1
ATOM 1901 C C . PRO A 1 258 ? 19.378 11.748 11.722 1.00 92.19 258 PRO A C 1
ATOM 1903 O O . PRO A 1 258 ? 20.592 11.544 11.765 1.00 92.19 258 PRO A O 1
ATOM 1906 N N . ALA A 1 259 ? 18.505 10.992 12.386 1.00 90.12 259 ALA A N 1
ATOM 1907 C CA . ALA A 1 259 ? 18.860 9.735 13.043 1.00 90.12 259 ALA A CA 1
ATOM 1908 C C . ALA A 1 259 ? 18.725 8.556 12.065 1.00 90.12 259 ALA A C 1
ATOM 1910 O O . ALA A 1 259 ? 17.947 8.623 11.110 1.00 90.12 259 ALA A O 1
ATOM 1911 N N . GLU A 1 260 ? 19.504 7.485 12.263 1.00 92.44 260 GLU A N 1
ATOM 1912 C CA . GLU A 1 260 ? 19.384 6.263 11.451 1.00 92.44 260 GLU A CA 1
ATOM 1913 C C . GLU A 1 260 ? 17.941 5.743 11.485 1.00 92.44 260 GLU A C 1
ATOM 1915 O O . GLU A 1 260 ? 17.348 5.605 12.554 1.00 92.44 260 GLU A O 1
ATOM 1920 N N . GLY A 1 261 ? 17.372 5.483 10.306 1.00 84.06 261 GLY A N 1
ATOM 1921 C CA . GLY A 1 261 ? 15.983 5.055 10.142 1.00 84.06 261 GLY A CA 1
ATOM 1922 C C . GLY A 1 261 ? 14.970 6.192 9.980 1.00 84.06 261 GLY A C 1
ATOM 1923 O O . GLY A 1 261 ? 13.806 5.907 9.694 1.00 84.06 261 GLY A O 1
ATOM 1924 N N . ASP A 1 262 ? 15.377 7.462 10.098 1.00 85.31 262 ASP A N 1
ATOM 1925 C CA . ASP A 1 262 ? 14.495 8.591 9.790 1.00 85.31 262 ASP A CA 1
ATOM 1926 C C . ASP A 1 262 ? 14.021 8.504 8.332 1.00 85.31 262 ASP A C 1
ATOM 1928 O O . ASP A 1 262 ? 14.838 8.408 7.419 1.00 85.31 262 ASP A O 1
ATOM 1932 N N . LEU A 1 263 ? 12.707 8.604 8.112 1.00 89.12 263 LEU A N 1
ATOM 1933 C CA . LEU A 1 263 ? 12.052 8.729 6.805 1.00 89.12 263 LEU A CA 1
ATOM 1934 C C . LEU A 1 263 ? 11.362 10.102 6.742 1.00 89.12 263 LEU A C 1
ATOM 1936 O O . LEU A 1 263 ? 10.773 10.547 7.727 1.00 89.12 263 LEU A O 1
ATOM 1940 N N . TRP A 1 264 ? 11.442 10.816 5.620 1.00 90.19 264 TRP A N 1
ATOM 1941 C CA . TRP A 1 264 ? 10.736 12.088 5.413 1.00 90.19 264 TRP A CA 1
ATOM 1942 C C . TRP A 1 264 ? 10.404 12.337 3.942 1.00 90.19 264 TRP A C 1
ATOM 1944 O O . TRP A 1 264 ? 11.015 11.774 3.036 1.00 90.19 264 TRP A O 1
ATOM 1954 N N . TYR A 1 265 ? 9.437 13.223 3.701 1.00 88.12 265 TYR A N 1
ATOM 1955 C CA . TYR A 1 265 ? 9.159 13.762 2.371 1.00 88.12 265 TYR A CA 1
ATOM 1956 C C . TYR A 1 265 ? 9.753 15.169 2.269 1.00 88.12 265 TYR A C 1
ATOM 1958 O O . TYR A 1 265 ? 9.404 16.053 3.058 1.00 88.12 265 TYR A O 1
ATOM 1966 N N . ASN A 1 266 ? 10.668 15.377 1.322 1.00 89.31 266 ASN A N 1
ATOM 1967 C CA . ASN A 1 266 ? 11.242 16.684 1.020 1.00 89.31 266 ASN A CA 1
ATOM 1968 C C . ASN A 1 266 ? 10.382 17.362 -0.058 1.00 89.31 266 ASN A C 1
ATOM 1970 O O . ASN A 1 266 ? 10.493 17.044 -1.239 1.00 89.31 266 ASN A O 1
ATOM 1974 N N . ARG A 1 267 ? 9.524 18.309 0.340 1.00 86.31 267 ARG A N 1
ATOM 1975 C CA . ARG A 1 267 ? 8.576 19.000 -0.555 1.00 86.31 267 ARG A CA 1
ATOM 1976 C C . ARG A 1 267 ? 9.234 19.859 -1.616 1.00 86.31 267 ARG A C 1
ATOM 1978 O O . ARG A 1 267 ? 8.657 20.016 -2.683 1.00 86.31 267 ARG A O 1
ATOM 1985 N N . THR A 1 268 ? 10.397 20.430 -1.316 1.00 86.94 268 THR A N 1
ATOM 1986 C CA . THR A 1 268 ? 11.117 21.256 -2.289 1.00 86.94 268 THR A CA 1
ATOM 1987 C C . THR A 1 268 ? 11.711 20.376 -3.382 1.00 86.94 268 THR A C 1
ATOM 1989 O O . THR A 1 268 ? 11.669 20.745 -4.548 1.00 86.94 268 THR A O 1
ATOM 1992 N N . ALA A 1 269 ? 12.215 19.193 -3.018 1.00 84.62 269 ALA A N 1
ATOM 1993 C CA . ALA A 1 269 ? 12.755 18.224 -3.968 1.00 84.62 269 ALA A CA 1
ATOM 1994 C C . ALA A 1 269 ? 11.687 17.308 -4.598 1.00 84.62 269 ALA A C 1
ATOM 1996 O O . ALA A 1 269 ? 11.961 16.667 -5.606 1.00 84.62 269 ALA A O 1
ATOM 1997 N N . GLY A 1 270 ? 10.493 17.210 -4.007 1.00 83.94 270 GLY A N 1
ATOM 1998 C CA . GLY A 1 270 ? 9.435 16.298 -4.447 1.00 83.94 270 GLY A CA 1
ATOM 1999 C C . GLY A 1 270 ? 9.775 14.816 -4.251 1.00 83.94 270 GLY A C 1
ATOM 2000 O O . GLY A 1 270 ? 9.343 13.980 -5.044 1.00 83.94 270 GLY A O 1
ATOM 2001 N N . THR A 1 271 ? 10.586 14.472 -3.242 1.00 86.31 271 THR A N 1
ATOM 2002 C CA . THR A 1 271 ? 11.098 13.103 -3.063 1.00 86.31 271 THR A CA 1
ATOM 2003 C C . THR A 1 271 ? 10.932 12.570 -1.643 1.00 86.31 271 THR A C 1
ATOM 2005 O O . THR A 1 271 ? 11.032 13.311 -0.661 1.00 86.31 271 THR A O 1
ATOM 2008 N N . TYR A 1 272 ? 10.697 11.259 -1.532 1.00 88.62 272 TYR A N 1
ATOM 2009 C CA . TYR A 1 272 ? 10.840 10.534 -0.271 1.00 88.62 272 TYR A CA 1
ATOM 2010 C C . TYR A 1 272 ? 12.311 10.233 -0.015 1.00 88.62 272 TYR A C 1
ATOM 2012 O O . TYR A 1 272 ? 13.045 9.847 -0.928 1.00 88.62 272 TYR A O 1
ATOM 2020 N N . LYS A 1 273 ? 12.743 10.416 1.229 1.00 90.44 273 LYS A N 1
ATOM 2021 C CA . LYS A 1 273 ? 14.130 10.239 1.644 1.00 90.44 273 LYS A CA 1
ATOM 2022 C C . LYS A 1 273 ? 14.214 9.508 2.968 1.00 90.44 273 LYS A C 1
ATOM 2024 O O . LYS A 1 273 ? 13.369 9.740 3.826 1.00 90.44 273 LYS A O 1
ATOM 2029 N N . TYR A 1 274 ? 15.239 8.679 3.138 1.00 92.69 274 TYR A N 1
ATOM 2030 C CA . TYR A 1 274 ? 15.568 8.087 4.434 1.00 92.69 274 TYR A CA 1
ATOM 2031 C C . TYR A 1 274 ? 17.046 8.272 4.769 1.00 92.69 274 TYR A C 1
ATOM 2033 O O . TYR A 1 274 ? 17.863 8.448 3.869 1.00 92.69 274 TYR A O 1
ATOM 2041 N N . TYR A 1 275 ? 17.397 8.252 6.052 1.00 94.38 275 TYR A N 1
ATOM 2042 C CA . TYR A 1 275 ? 18.789 8.249 6.499 1.00 94.38 275 TYR A CA 1
ATOM 2043 C C . TYR A 1 275 ? 19.190 6.843 6.943 1.00 94.38 275 TYR A C 1
ATOM 2045 O O . TYR A 1 275 ? 18.592 6.281 7.857 1.00 94.38 275 TYR A O 1
ATOM 2053 N N . ASP A 1 276 ? 20.206 6.271 6.303 1.00 92.19 276 ASP A N 1
ATOM 2054 C CA . ASP A 1 276 ? 20.688 4.904 6.558 1.00 92.19 276 ASP A CA 1
ATOM 2055 C C . ASP A 1 276 ? 21.738 4.814 7.683 1.00 92.19 276 ASP A C 1
ATOM 2057 O O . ASP A 1 276 ? 22.404 3.796 7.833 1.00 92.19 276 ASP A O 1
ATOM 2061 N N . GLY A 1 277 ? 21.928 5.898 8.442 1.00 93.44 277 GLY A N 1
ATOM 2062 C CA . GLY A 1 277 ? 22.960 6.008 9.477 1.00 93.44 277 GLY A CA 1
ATOM 2063 C C . GLY A 1 277 ? 24.262 6.645 8.986 1.00 93.44 277 GLY A C 1
ATOM 2064 O O . GLY A 1 277 ? 25.016 7.178 9.801 1.00 93.44 277 GLY A O 1
ATOM 2065 N N . SER A 1 278 ? 24.494 6.682 7.671 1.00 95.06 278 SER A N 1
ATOM 2066 C CA . SER A 1 278 ? 25.694 7.267 7.054 1.00 95.06 278 SER A CA 1
ATOM 2067 C C . SER A 1 278 ? 25.381 8.419 6.100 1.00 95.06 278 SER A C 1
ATOM 2069 O O . SER A 1 278 ? 26.134 9.390 6.026 1.00 95.06 278 SER A O 1
ATOM 2071 N N . SER A 1 279 ? 24.289 8.327 5.341 1.00 94.56 279 SER A N 1
ATOM 2072 C CA . SER A 1 279 ? 23.925 9.311 4.325 1.00 94.56 279 SER A CA 1
ATOM 2073 C C . SER A 1 279 ? 22.422 9.351 4.049 1.00 94.56 279 SER A C 1
ATOM 2075 O O . SER A 1 279 ? 21.660 8.446 4.387 1.00 94.56 279 SER A O 1
ATOM 2077 N N . ILE A 1 280 ? 21.984 10.461 3.456 1.00 94.50 280 ILE A N 1
ATOM 2078 C CA . ILE A 1 280 ? 20.595 10.665 3.052 1.00 94.50 280 ILE A CA 1
ATOM 2079 C C . ILE A 1 280 ? 20.374 9.982 1.706 1.00 94.50 280 ILE A C 1
ATOM 2081 O O . ILE A 1 280 ? 20.942 10.390 0.694 1.00 94.50 280 ILE A O 1
ATOM 2085 N N . GLN A 1 281 ? 19.496 8.992 1.694 1.00 93.88 281 GLN A N 1
ATOM 2086 C CA . GLN A 1 281 ? 19.093 8.239 0.519 1.00 93.88 281 GLN A CA 1
ATOM 2087 C C . GLN A 1 281 ? 17.771 8.767 -0.032 1.00 93.88 281 GLN A C 1
ATOM 2089 O O . GLN A 1 281 ? 16.889 9.176 0.722 1.00 93.88 281 GLN A O 1
ATOM 2094 N N . THR A 1 282 ? 17.608 8.740 -1.354 1.00 90.94 282 THR A N 1
ATOM 2095 C CA . THR A 1 282 ? 16.360 9.135 -2.026 1.00 90.94 282 THR A CA 1
ATOM 2096 C C . THR A 1 282 ? 15.623 7.889 -2.519 1.00 90.94 282 THR A C 1
ATOM 2098 O O . THR A 1 282 ? 16.132 7.169 -3.372 1.00 90.94 282 THR A O 1
ATOM 2101 N N . LEU A 1 283 ? 14.412 7.642 -2.014 1.00 81.88 283 LEU A N 1
ATOM 2102 C CA . LEU A 1 283 ? 13.582 6.457 -2.299 1.00 81.88 283 LEU A CA 1
ATOM 2103 C C . LEU A 1 283 ? 12.720 6.635 -3.552 1.00 81.88 283 LEU A C 1
ATOM 2105 O O . LEU A 1 283 ? 11.521 6.371 -3.541 1.00 81.88 283 LEU A O 1
ATOM 2109 N N . GLY A 1 284 ? 13.341 7.112 -4.629 1.00 67.88 284 GLY A N 1
ATOM 2110 C CA . GLY A 1 284 ? 12.646 7.443 -5.866 1.00 67.88 284 GLY A CA 1
ATOM 2111 C C . GLY A 1 284 ? 11.836 8.731 -5.727 1.00 67.88 284 GLY A C 1
ATOM 2112 O O . GLY A 1 284 ? 10.738 8.764 -5.177 1.00 67.88 284 GLY A O 1
ATOM 2113 N N . GLY A 1 285 ? 12.370 9.824 -6.270 1.00 54.75 285 GLY A N 1
ATOM 2114 C CA . GLY A 1 285 ? 11.498 10.897 -6.734 1.00 54.75 285 GLY A CA 1
ATOM 2115 C C . GLY A 1 285 ? 10.671 10.369 -7.898 1.00 54.75 285 GLY A C 1
ATOM 2116 O O . GLY A 1 285 ? 11.184 9.577 -8.688 1.00 54.75 285 GLY A O 1
ATOM 2117 N N . GLY A 1 286 ? 9.429 10.820 -8.048 1.00 50.56 286 GLY A N 1
ATOM 2118 C CA . GLY A 1 286 ? 8.612 10.589 -9.247 1.00 50.56 286 GLY A CA 1
ATOM 2119 C C . GLY A 1 286 ? 9.173 11.258 -10.515 1.00 50.56 286 GLY A C 1
ATOM 2120 O O . GLY A 1 286 ? 8.415 11.831 -11.283 1.00 50.56 286 GLY A O 1
ATOM 2121 N N . GLY A 1 287 ? 10.496 11.234 -10.697 1.00 47.41 287 GLY A N 1
ATOM 2122 C CA . GLY A 1 287 ? 11.262 11.751 -11.825 1.00 47.41 287 GLY A CA 1
ATOM 2123 C C . GLY A 1 287 ? 12.108 10.673 -12.506 1.00 47.41 287 GLY A C 1
ATOM 2124 O O . GLY A 1 287 ? 13.029 11.006 -13.245 1.00 47.41 287 GLY A O 1
ATOM 2125 N N . GLY A 1 288 ? 11.814 9.384 -12.286 1.00 50.09 288 GLY A N 1
ATOM 2126 C CA . GLY A 1 288 ? 12.140 8.393 -13.309 1.00 50.09 288 GLY A CA 1
ATOM 2127 C C . GLY A 1 288 ? 11.398 8.825 -14.568 1.00 50.09 288 GLY A C 1
ATOM 2128 O O . GLY A 1 288 ? 10.174 8.916 -14.522 1.00 50.09 288 GLY A O 1
ATOM 2129 N N . ALA A 1 289 ? 12.143 9.208 -15.606 1.00 49.50 289 ALA A N 1
ATOM 2130 C CA . ALA A 1 289 ? 11.624 9.744 -16.857 1.00 49.50 289 ALA A CA 1
ATOM 2131 C C . ALA A 1 289 ? 10.340 9.000 -17.262 1.00 49.50 289 ALA A C 1
ATOM 2133 O O . ALA A 1 289 ? 10.382 7.812 -17.579 1.00 49.50 289 ALA A O 1
ATOM 2134 N N . SER A 1 290 ? 9.188 9.673 -17.181 1.00 56.88 290 SER A N 1
ATOM 2135 C CA . SER A 1 290 ? 7.890 9.063 -17.506 1.00 56.88 290 SER A CA 1
ATOM 2136 C C . SER A 1 290 ? 7.779 8.699 -18.987 1.00 56.88 290 SER A C 1
ATOM 2138 O O . SER A 1 290 ? 6.872 7.973 -19.386 1.00 56.88 290 SER A O 1
ATOM 2140 N N . ASP A 1 291 ? 8.707 9.210 -19.793 1.00 66.06 291 ASP A N 1
ATOM 2141 C CA . ASP A 1 291 ? 8.848 8.975 -21.215 1.00 66.06 291 ASP A CA 1
ATOM 2142 C C . ASP A 1 291 ? 10.325 9.033 -21.646 1.00 66.06 291 ASP A C 1
ATOM 2144 O O . ASP A 1 291 ? 11.204 9.538 -20.947 1.00 66.06 291 ASP A O 1
ATOM 2148 N N . LEU A 1 292 ? 10.602 8.510 -22.841 1.00 68.94 292 LEU A N 1
ATOM 2149 C CA . LEU A 1 292 ? 11.934 8.538 -23.455 1.00 68.94 292 LEU A CA 1
ATOM 2150 C C . LEU A 1 292 ? 12.448 9.970 -23.702 1.00 68.94 292 LEU A C 1
ATOM 2152 O O . LEU A 1 292 ? 13.659 10.176 -23.748 1.00 68.94 292 LEU A O 1
ATOM 2156 N N . GLN A 1 293 ? 11.547 10.953 -23.830 1.00 70.44 293 GLN A N 1
ATOM 2157 C CA . GLN A 1 293 ? 11.894 12.352 -24.088 1.00 70.44 293 GLN A CA 1
ATOM 2158 C C . GLN A 1 293 ? 12.642 12.963 -22.900 1.00 70.44 293 GLN A C 1
ATOM 2160 O O . GLN A 1 293 ? 13.697 13.567 -23.075 1.00 70.44 293 GLN A O 1
ATOM 2165 N N . SER A 1 294 ? 12.158 12.723 -21.683 1.00 70.06 294 SER A N 1
ATOM 2166 C CA . SER A 1 294 ? 12.784 13.242 -20.465 1.00 70.06 294 SER A CA 1
ATOM 2167 C C . SER A 1 294 ? 14.161 12.609 -20.205 1.00 70.06 294 SER A C 1
ATOM 2169 O O . SER A 1 294 ? 15.067 13.266 -19.691 1.00 70.06 294 SER A O 1
ATOM 2171 N N . ALA A 1 295 ? 14.352 11.340 -20.591 1.00 68.88 295 ALA A N 1
ATOM 2172 C CA . ALA A 1 295 ? 15.658 10.683 -20.530 1.00 68.88 295 ALA A CA 1
ATOM 2173 C C . ALA A 1 295 ? 16.647 11.293 -21.541 1.00 68.88 295 ALA A C 1
ATOM 2175 O O . ALA A 1 295 ? 17.800 11.543 -21.182 1.00 68.88 295 ALA A O 1
ATOM 2176 N N . TYR A 1 296 ? 16.185 11.575 -22.764 1.00 71.88 296 TYR A N 1
ATOM 2177 C CA . TYR A 1 296 ? 16.976 12.208 -23.821 1.00 71.88 296 TYR A CA 1
ATOM 2178 C C . TYR A 1 296 ? 17.391 13.645 -23.466 1.00 71.88 296 TYR A C 1
ATOM 2180 O O . TYR A 1 296 ? 18.572 13.977 -23.553 1.00 71.88 296 TYR A O 1
ATOM 2188 N N . ASP A 1 297 ? 16.459 14.474 -22.989 1.00 69.19 297 ASP A N 1
ATOM 2189 C CA . ASP A 1 297 ? 16.729 15.878 -22.638 1.00 69.19 297 ASP A CA 1
ATOM 2190 C C . ASP A 1 297 ? 17.733 16.010 -21.476 1.00 69.19 297 ASP A C 1
ATOM 2192 O O . ASP A 1 297 ? 18.461 16.998 -21.380 1.00 69.19 297 ASP A O 1
ATOM 2196 N N . GLY A 1 298 ? 17.823 14.987 -20.619 1.00 73.06 298 GLY A N 1
ATOM 2197 C CA . GLY A 1 298 ? 18.820 14.892 -19.550 1.00 73.06 298 GLY A CA 1
ATOM 2198 C C . GLY A 1 298 ? 20.234 14.518 -20.013 1.00 73.06 298 GLY A C 1
ATOM 2199 O O . GLY A 1 298 ? 21.126 14.409 -19.176 1.00 73.06 298 GLY A O 1
ATOM 2200 N N . GLY A 1 299 ? 20.451 14.294 -21.315 1.00 71.19 299 GLY A N 1
ATOM 2201 C CA . GLY A 1 299 ? 21.736 13.843 -21.858 1.00 71.19 299 GLY A CA 1
ATOM 2202 C C . GLY A 1 299 ? 22.090 12.402 -21.480 1.00 71.19 299 GLY A C 1
ATOM 2203 O O . GLY A 1 299 ? 23.267 12.039 -21.485 1.00 71.19 299 GLY A O 1
ATOM 2204 N N . ASN A 1 300 ? 21.097 11.583 -21.117 1.00 70.50 300 ASN A N 1
ATOM 2205 C CA . ASN A 1 300 ? 21.331 10.198 -20.717 1.00 70.50 300 ASN A CA 1
ATOM 2206 C C . ASN A 1 300 ? 21.573 9.295 -21.932 1.00 70.50 300 ASN A C 1
ATOM 2208 O O . ASN A 1 300 ? 21.067 9.529 -23.029 1.00 70.50 300 ASN A O 1
ATOM 2212 N N . THR A 1 301 ? 22.309 8.207 -21.706 1.00 74.12 301 THR A N 1
ATOM 2213 C CA . THR A 1 301 ? 22.420 7.116 -22.681 1.00 74.12 301 THR A CA 1
ATOM 2214 C C . THR A 1 301 ? 21.168 6.244 -22.593 1.00 74.12 301 THR A C 1
ATOM 2216 O O . THR A 1 301 ? 20.783 5.826 -21.503 1.00 74.12 301 THR A O 1
ATOM 2219 N N . ILE A 1 302 ? 20.526 5.973 -23.732 1.00 75.69 302 ILE A N 1
ATOM 2220 C CA . ILE A 1 302 ? 19.412 5.021 -23.818 1.00 75.69 302 ILE A CA 1
ATOM 2221 C C . ILE A 1 302 ? 20.005 3.655 -24.166 1.00 75.69 302 ILE A C 1
ATOM 2223 O O . ILE A 1 302 ? 20.367 3.407 -25.315 1.00 75.69 302 ILE A O 1
ATOM 2227 N N . GLU A 1 303 ? 20.115 2.778 -23.169 1.00 75.62 303 GLU A N 1
ATOM 2228 C CA . GLU A 1 303 ? 20.554 1.394 -23.351 1.00 75.62 303 GLU A CA 1
ATOM 2229 C C . GLU A 1 303 ? 19.347 0.451 -23.357 1.00 75.62 303 GLU A C 1
ATOM 2231 O O . GLU A 1 303 ? 18.466 0.533 -22.502 1.00 75.62 303 GLU A O 1
ATOM 2236 N N . THR A 1 304 ? 19.309 -0.467 -24.323 1.00 77.81 304 THR A N 1
ATOM 2237 C CA . THR A 1 304 ? 18.404 -1.623 -24.295 1.00 77.81 304 THR A CA 1
ATOM 2238 C C . THR A 1 304 ? 19.191 -2.872 -23.949 1.00 77.81 304 THR A C 1
ATOM 2240 O O . THR A 1 304 ? 20.316 -3.035 -24.413 1.00 77.81 304 THR A O 1
ATOM 2243 N N . ASP A 1 305 ? 18.563 -3.799 -23.235 1.00 73.44 305 ASP A N 1
ATOM 2244 C CA . ASP A 1 305 ? 19.126 -5.097 -22.832 1.00 73.44 305 ASP A CA 1
ATOM 2245 C C . ASP A 1 305 ? 19.457 -6.061 -23.994 1.00 73.44 305 ASP A C 1
ATOM 2247 O O . ASP A 1 305 ? 19.864 -7.199 -23.771 1.00 73.44 305 ASP A O 1
ATOM 2251 N N . GLY A 1 306 ? 19.272 -5.626 -25.242 1.00 69.06 306 GLY A N 1
ATOM 2252 C CA . GLY A 1 306 ? 19.508 -6.418 -26.447 1.00 69.06 306 GLY A CA 1
ATOM 2253 C C . GLY A 1 306 ? 18.403 -7.431 -26.756 1.00 69.06 306 GLY A C 1
ATOM 2254 O O . GLY A 1 306 ? 18.389 -7.983 -27.854 1.00 69.06 306 GLY A O 1
ATOM 2255 N N . THR A 1 307 ? 17.452 -7.649 -25.844 1.00 71.94 307 THR A N 1
ATOM 2256 C CA . THR A 1 307 ? 16.274 -8.499 -26.074 1.00 71.94 307 THR A CA 1
ATOM 2257 C C . THR A 1 307 ? 15.088 -7.727 -26.637 1.00 71.94 307 THR A C 1
ATOM 2259 O O . THR A 1 307 ? 14.317 -8.293 -27.411 1.00 71.94 307 THR A O 1
ATOM 2262 N N . ASN A 1 308 ? 14.954 -6.440 -26.307 1.00 70.06 308 ASN A N 1
ATOM 2263 C CA . ASN A 1 308 ? 13.866 -5.596 -26.798 1.00 70.06 308 ASN A CA 1
ATOM 2264 C C . ASN A 1 308 ? 14.407 -4.439 -27.656 1.00 70.06 308 ASN A C 1
ATOM 2266 O O . ASN A 1 308 ? 15.216 -3.653 -27.165 1.00 70.06 308 ASN A O 1
ATOM 2270 N N . PRO A 1 309 ? 13.979 -4.293 -28.925 1.00 72.81 309 PRO A N 1
ATOM 2271 C CA . PRO A 1 309 ? 14.440 -3.194 -29.768 1.00 72.81 309 PRO A CA 1
ATOM 2272 C C . PRO A 1 309 ? 13.895 -1.844 -29.279 1.00 72.81 309 PRO A C 1
ATOM 2274 O O . PRO A 1 309 ? 12.752 -1.757 -28.827 1.00 72.81 309 PRO A O 1
ATOM 2277 N N . VAL A 1 310 ? 14.668 -0.765 -29.459 1.00 77.25 310 VAL A N 1
ATOM 2278 C CA . VAL A 1 310 ? 14.109 0.596 -29.423 1.00 77.25 310 VAL A CA 1
ATOM 2279 C C . VAL A 1 310 ? 13.226 0.760 -30.653 1.00 77.25 310 VAL A C 1
ATOM 2281 O O . VAL A 1 310 ? 13.713 0.814 -31.782 1.00 77.25 310 VAL A O 1
ATOM 2284 N N . ILE A 1 311 ? 11.914 0.819 -30.444 1.00 71.31 311 ILE A N 1
ATOM 2285 C CA . ILE A 1 311 ? 10.955 1.001 -31.529 1.00 71.31 311 ILE A CA 1
ATOM 2286 C C . ILE A 1 311 ? 10.507 2.465 -31.556 1.00 71.31 311 ILE A C 1
ATOM 2288 O O . ILE A 1 311 ? 9.701 2.885 -30.729 1.00 71.31 311 ILE A O 1
ATOM 2292 N N . ILE A 1 312 ? 10.970 3.219 -32.553 1.00 73.44 312 ILE A N 1
ATOM 2293 C CA . ILE A 1 312 ? 10.453 4.559 -32.853 1.00 73.44 312 ILE A CA 1
ATOM 2294 C C . ILE A 1 312 ? 9.338 4.404 -33.895 1.00 73.44 312 ILE A C 1
ATOM 2296 O O . ILE A 1 312 ? 9.598 4.063 -35.048 1.00 73.44 312 ILE A O 1
ATOM 2300 N N . LYS A 1 313 ? 8.081 4.582 -33.475 1.00 69.00 313 LYS A N 1
ATOM 2301 C CA . LYS A 1 313 ? 6.893 4.503 -34.341 1.00 69.00 313 LYS A CA 1
ATOM 2302 C C . LYS A 1 313 ? 6.210 5.859 -34.412 1.00 69.00 313 LYS A C 1
ATOM 2304 O O . LYS A 1 313 ? 5.978 6.489 -33.384 1.00 69.00 313 LYS A O 1
ATOM 2309 N N . GLU A 1 314 ? 5.805 6.260 -35.611 1.00 67.38 314 GLU A N 1
ATOM 2310 C CA . GLU A 1 314 ? 4.812 7.318 -35.762 1.00 67.38 314 GLU A CA 1
ATOM 2311 C C . GLU A 1 314 ? 3.448 6.789 -35.294 1.00 67.38 314 GLU A C 1
ATOM 2313 O O . GLU A 1 314 ? 2.999 5.726 -35.722 1.00 67.38 314 GLU A O 1
ATOM 2318 N N . SER A 1 315 ? 2.799 7.510 -34.380 1.00 57.56 315 SER A N 1
ATOM 2319 C CA . SER A 1 315 ? 1.505 7.114 -33.799 1.00 57.56 315 SER A CA 1
ATOM 2320 C C . SER A 1 315 ? 0.315 7.400 -34.730 1.00 57.56 315 SER A C 1
ATOM 2322 O O . SER A 1 315 ? -0.791 6.916 -34.499 1.00 57.56 315 SER A O 1
ATOM 2324 N N . SER A 1 316 ? 0.511 8.170 -35.808 1.00 57.31 316 SER A N 1
ATOM 2325 C CA . SER A 1 316 ? -0.570 8.558 -36.717 1.00 57.31 316 SER A CA 1
ATOM 2326 C C . SER A 1 316 ? -0.220 8.242 -38.166 1.00 57.31 316 SER A C 1
ATOM 2328 O O . SER A 1 316 ? 0.839 8.613 -38.652 1.00 57.31 316 SER A O 1
ATOM 2330 N N . THR A 1 317 ? -1.128 7.585 -38.881 1.00 53.09 317 THR A N 1
ATOM 2331 C CA . THR A 1 317 ? -0.964 7.195 -40.290 1.00 53.09 317 THR A CA 1
ATOM 2332 C C . THR A 1 317 ? -1.158 8.359 -41.275 1.00 53.09 317 THR A C 1
ATOM 2334 O O . THR A 1 317 ? -1.475 8.114 -42.437 1.00 53.09 317 THR A O 1
ATOM 2337 N N . ALA A 1 318 ? -1.081 9.617 -40.825 1.00 55.81 318 ALA A N 1
ATOM 2338 C CA . ALA A 1 318 ? -1.606 10.762 -41.575 1.00 55.81 318 ALA A CA 1
ATOM 2339 C C . ALA A 1 318 ? -0.707 12.010 -41.618 1.00 55.81 318 ALA A C 1
ATOM 2341 O O . ALA A 1 318 ? -1.131 13.010 -42.197 1.00 55.81 318 ALA A O 1
ATOM 2342 N N . SER A 1 319 ? 0.508 11.992 -41.063 1.00 54.50 319 SER A N 1
ATOM 2343 C CA . SER A 1 319 ? 1.403 13.153 -41.125 1.00 54.50 319 SER A CA 1
ATOM 2344 C C . SER A 1 319 ? 2.656 12.904 -41.957 1.00 54.50 319 SER A C 1
ATOM 2346 O O . SER A 1 319 ? 3.209 11.816 -41.996 1.00 54.50 319 SER A O 1
ATOM 2348 N N . SER A 1 320 ? 3.128 13.953 -42.628 1.00 65.50 320 SER A N 1
ATOM 2349 C CA . SER A 1 320 ? 4.431 14.020 -43.298 1.00 65.50 320 SER A CA 1
ATOM 2350 C C . SER A 1 320 ? 5.580 14.208 -42.295 1.00 65.50 320 SER A C 1
ATOM 2352 O O . SER A 1 320 ? 6.526 14.947 -42.570 1.00 65.50 320 SER A O 1
ATOM 2354 N N . ASN A 1 321 ? 5.456 13.647 -41.091 1.00 66.62 321 ASN A N 1
ATOM 2355 C CA . ASN A 1 321 ? 6.394 13.894 -40.006 1.00 66.62 321 ASN A CA 1
ATOM 2356 C C . ASN A 1 321 ? 7.587 12.944 -40.111 1.00 66.62 321 ASN A C 1
ATOM 2358 O O . ASN A 1 321 ? 7.452 11.768 -40.441 1.00 66.62 321 ASN A O 1
ATOM 2362 N N . ASN A 1 322 ? 8.776 13.454 -39.793 1.00 72.44 322 ASN A N 1
ATOM 2363 C CA . ASN A 1 322 ? 9.958 12.611 -39.673 1.00 72.44 322 ASN A CA 1
ATOM 2364 C C . ASN A 1 322 ? 9.800 11.708 -38.444 1.00 72.44 322 ASN A C 1
ATOM 2366 O O . ASN A 1 322 ? 9.665 12.205 -37.328 1.00 72.44 322 ASN A O 1
ATOM 2370 N N . ILE A 1 323 ? 9.857 10.390 -38.644 1.00 72.56 323 ILE A N 1
ATOM 2371 C CA . ILE A 1 323 ? 9.831 9.403 -37.549 1.00 72.56 323 ILE A CA 1
ATOM 2372 C C . ILE A 1 323 ? 11.097 9.524 -36.687 1.00 72.56 323 ILE A C 1
ATOM 2374 O O . ILE A 1 323 ? 11.049 9.323 -35.479 1.00 72.56 323 ILE A O 1
ATOM 2378 N N . LEU A 1 324 ? 12.221 9.898 -37.304 1.00 79.75 324 LEU A N 1
ATOM 2379 C CA . LEU A 1 324 ? 13.482 10.204 -36.640 1.00 79.75 324 LEU A CA 1
ATOM 2380 C C . LEU A 1 324 ? 14.119 11.417 -37.329 1.00 79.75 324 LEU A C 1
ATOM 2382 O O . LEU A 1 324 ? 14.474 11.349 -38.504 1.00 79.75 324 LEU A O 1
ATOM 2386 N N . GLU A 1 325 ? 14.273 12.521 -36.600 1.00 78.75 325 GLU A N 1
ATOM 2387 C CA . GLU A 1 325 ? 15.058 13.676 -37.039 1.00 78.75 325 GLU A CA 1
ATOM 2388 C C . GLU A 1 325 ? 16.326 13.771 -36.187 1.00 78.75 325 GLU A C 1
ATOM 2390 O O . GLU A 1 325 ? 16.253 13.966 -34.976 1.00 78.75 325 GLU A O 1
ATOM 2395 N N . VAL A 1 326 ? 17.496 13.660 -36.822 1.00 79.19 326 VAL A N 1
ATOM 2396 C CA . VAL A 1 326 ? 18.786 13.845 -36.146 1.00 79.19 326 VAL A CA 1
ATOM 2397 C C . VAL A 1 326 ? 19.462 15.097 -36.687 1.00 79.19 326 VAL A C 1
ATOM 2399 O O . VAL A 1 326 ? 19.900 15.139 -37.837 1.00 79.19 326 VAL A O 1
ATOM 2402 N N . LYS A 1 327 ? 19.552 16.131 -35.847 1.00 79.31 327 LYS A N 1
ATOM 2403 C CA . LYS A 1 327 ? 20.243 17.390 -36.153 1.00 79.31 327 LYS A CA 1
ATOM 2404 C C . LYS A 1 327 ? 21.611 17.395 -35.481 1.00 79.31 327 LYS A C 1
ATOM 2406 O O . LYS A 1 327 ? 21.694 17.387 -34.259 1.00 79.31 327 LYS A O 1
ATOM 2411 N N . ASN A 1 328 ? 22.678 17.460 -36.275 1.00 78.75 328 ASN A N 1
ATOM 2412 C CA . ASN A 1 328 ? 24.033 17.681 -35.774 1.00 78.75 328 ASN A CA 1
ATOM 2413 C C . ASN A 1 328 ? 24.572 19.007 -36.320 1.00 78.75 328 ASN A C 1
ATOM 2415 O O . ASN A 1 328 ? 24.735 19.162 -37.529 1.00 78.75 328 ASN A O 1
ATOM 2419 N N . SER A 1 329 ? 24.822 19.964 -35.429 1.00 79.44 329 SER A N 1
ATOM 2420 C CA . SER A 1 329 ? 25.405 21.273 -35.749 1.00 79.44 329 SER A CA 1
ATOM 2421 C C . SER A 1 329 ? 26.934 21.312 -35.603 1.00 79.44 329 SER A C 1
ATOM 2423 O O . SER A 1 329 ? 27.546 22.334 -35.909 1.00 79.44 329 SER A O 1
ATOM 2425 N N . GLY A 1 330 ? 27.555 20.223 -35.135 1.00 77.75 330 GLY A N 1
ATOM 2426 C CA . GLY A 1 330 ? 29.003 20.068 -34.999 1.00 77.75 330 GLY A CA 1
ATOM 2427 C C . GLY A 1 330 ? 29.665 19.365 -36.191 1.00 77.75 330 GLY A C 1
ATOM 2428 O O . GLY A 1 330 ? 29.021 18.998 -37.168 1.00 77.75 330 GLY A O 1
ATOM 2429 N N . SER A 1 331 ? 30.982 19.149 -36.102 1.00 79.50 331 SER A N 1
ATOM 2430 C CA . SER A 1 331 ? 31.793 18.478 -37.137 1.00 79.50 331 SER A CA 1
ATOM 2431 C C . SER A 1 331 ? 31.786 16.942 -37.062 1.00 79.50 331 SER A C 1
ATOM 2433 O O . SER A 1 331 ? 32.436 16.288 -37.876 1.00 79.50 331 SER A O 1
ATOM 2435 N N . GLY A 1 332 ? 31.096 16.364 -36.074 1.00 78.19 332 GLY A N 1
ATOM 2436 C CA . GLY A 1 332 ? 31.037 14.918 -35.850 1.00 78.19 332 GLY A CA 1
ATOM 2437 C C . GLY A 1 332 ? 30.017 14.187 -36.728 1.00 78.19 332 GLY A C 1
ATOM 2438 O O . GLY A 1 332 ? 29.347 14.768 -37.580 1.00 78.19 332 GLY A O 1
ATOM 2439 N N . HIS A 1 333 ? 29.855 12.889 -36.482 1.00 79.31 333 HIS A N 1
ATOM 2440 C CA . HIS A 1 333 ? 28.819 12.085 -37.127 1.00 79.31 333 HIS A CA 1
ATOM 2441 C C . HIS A 1 333 ? 27.462 12.323 -36.459 1.00 79.31 333 HIS A C 1
ATOM 2443 O O . HIS A 1 333 ? 27.357 12.271 -35.239 1.00 79.31 333 HIS A O 1
ATOM 2449 N N . ALA A 1 334 ? 26.424 12.595 -37.255 1.00 78.31 334 ALA A N 1
ATOM 2450 C CA . ALA A 1 334 ? 25.056 12.706 -36.745 1.00 78.31 334 ALA A CA 1
ATOM 2451 C C . ALA A 1 334 ? 24.502 11.335 -36.326 1.00 78.31 334 ALA A C 1
ATOM 2453 O O . ALA A 1 334 ? 23.858 11.212 -35.293 1.00 78.31 334 ALA A O 1
ATOM 2454 N N . ILE A 1 335 ? 24.782 10.304 -37.125 1.00 84.50 335 ILE A N 1
ATOM 2455 C CA . ILE A 1 335 ? 24.370 8.923 -36.886 1.00 84.50 335 ILE A CA 1
ATOM 2456 C C . ILE A 1 335 ? 25.591 8.040 -37.158 1.00 84.50 335 ILE A C 1
ATOM 2458 O O . ILE A 1 335 ? 26.205 8.155 -38.220 1.00 84.50 335 ILE A O 1
ATOM 2462 N N . VAL A 1 336 ? 25.941 7.175 -36.205 1.00 79.75 336 VAL A N 1
ATOM 2463 C CA . VAL A 1 336 ? 26.940 6.111 -36.376 1.00 79.75 336 VAL A CA 1
ATOM 2464 C C . VAL A 1 336 ? 26.226 4.785 -36.168 1.00 79.75 336 VAL A C 1
ATOM 2466 O O . VAL A 1 336 ? 25.695 4.537 -35.090 1.00 79.75 336 VAL A O 1
ATOM 2469 N N . ILE A 1 337 ? 26.204 3.946 -37.201 1.00 81.00 337 ILE A N 1
ATOM 2470 C CA . ILE A 1 337 ? 25.691 2.579 -37.114 1.00 81.00 337 ILE A CA 1
ATOM 2471 C C . ILE A 1 337 ? 26.905 1.662 -37.201 1.00 81.00 337 ILE A C 1
ATOM 2473 O O . ILE A 1 337 ? 27.572 1.616 -38.232 1.00 81.00 337 ILE A O 1
ATOM 2477 N N . THR A 1 338 ? 27.207 0.973 -36.104 1.00 78.56 338 THR A N 1
ATOM 2478 C CA . THR A 1 338 ? 28.288 -0.012 -36.041 1.00 78.56 338 THR A CA 1
ATOM 2479 C C . THR A 1 338 ? 27.669 -1.355 -35.706 1.00 78.56 338 THR A C 1
ATOM 2481 O O . THR A 1 338 ? 27.186 -1.543 -34.590 1.00 78.56 338 THR A O 1
ATOM 2484 N N . THR A 1 339 ? 27.692 -2.297 -36.644 1.00 72.06 339 THR A N 1
ATOM 2485 C CA . THR A 1 339 ? 27.288 -3.678 -36.375 1.00 72.06 339 THR A CA 1
ATOM 2486 C C . THR A 1 339 ? 28.494 -4.604 -36.477 1.00 72.06 339 THR A C 1
ATOM 2488 O O . THR A 1 339 ? 29.375 -4.440 -37.317 1.00 72.06 339 THR A O 1
ATOM 2491 N N . SER A 1 340 ? 28.571 -5.570 -35.563 1.00 75.31 340 SER A N 1
ATOM 2492 C CA . SER A 1 340 ? 29.554 -6.661 -35.607 1.00 75.31 340 SER A CA 1
ATOM 2493 C C . SER A 1 340 ? 28.971 -7.947 -36.207 1.00 75.31 340 SER A C 1
ATOM 2495 O O . SER A 1 340 ? 29.677 -8.947 -36.330 1.00 75.31 340 SER A O 1
ATOM 2497 N N . GLY A 1 341 ? 27.678 -7.935 -36.551 1.00 73.31 341 GLY A N 1
ATOM 2498 C CA . GLY A 1 341 ? 26.950 -9.065 -37.125 1.00 73.31 341 GLY A CA 1
ATOM 2499 C C . GLY A 1 341 ? 26.914 -9.047 -38.655 1.00 73.31 341 GLY A C 1
ATOM 2500 O O . GLY A 1 341 ? 27.406 -8.133 -39.300 1.00 73.31 341 GLY A O 1
ATOM 2501 N N . THR A 1 342 ? 26.292 -10.067 -39.247 1.00 73.06 342 THR A N 1
ATOM 2502 C CA . THR A 1 342 ? 26.103 -10.200 -40.707 1.00 73.06 342 THR A CA 1
ATOM 2503 C C . THR A 1 342 ? 24.793 -9.582 -41.214 1.00 73.06 342 THR A C 1
ATOM 2505 O O . THR A 1 342 ? 24.427 -9.771 -42.374 1.00 73.06 342 THR A O 1
ATOM 2508 N N . GLY A 1 343 ? 24.049 -8.907 -40.333 1.00 70.38 343 GLY A N 1
ATOM 2509 C CA . GLY A 1 343 ? 22.779 -8.268 -40.658 1.00 70.38 343 GLY A CA 1
ATOM 2510 C C . GLY A 1 343 ? 22.950 -7.005 -41.503 1.00 70.38 343 GLY A C 1
ATOM 2511 O O . GLY A 1 343 ? 24.055 -6.530 -41.741 1.00 70.38 343 GLY A O 1
ATOM 2512 N N . HIS A 1 344 ? 21.830 -6.452 -41.958 1.00 72.88 344 HIS A N 1
ATOM 2513 C CA . HIS A 1 344 ? 21.822 -5.163 -42.640 1.00 72.88 344 HIS A CA 1
ATOM 2514 C C . HIS A 1 344 ? 21.814 -4.023 -41.617 1.00 72.88 344 HIS A C 1
ATOM 2516 O O . HIS A 1 344 ? 20.919 -3.970 -40.777 1.00 72.88 344 HIS A O 1
ATOM 2522 N N . ASP A 1 345 ? 22.762 -3.092 -41.736 1.00 72.38 345 ASP A N 1
ATOM 2523 C CA . ASP A 1 345 ? 22.807 -1.867 -40.922 1.00 72.38 345 ASP A CA 1
ATOM 2524 C C . ASP A 1 345 ? 21.574 -0.987 -41.150 1.00 72.38 345 ASP A C 1
ATOM 2526 O O . ASP A 1 345 ? 21.022 -0.404 -40.218 1.00 72.38 345 ASP A O 1
ATOM 2530 N N . ILE A 1 346 ? 21.117 -0.919 -42.405 1.00 78.62 346 ILE A N 1
ATOM 2531 C CA . ILE A 1 346 ? 19.865 -0.273 -42.784 1.00 78.62 346 ILE A CA 1
ATOM 2532 C C . ILE A 1 346 ? 19.150 -1.174 -43.794 1.00 78.62 346 ILE A C 1
ATOM 2534 O O . ILE A 1 346 ? 19.694 -1.492 -44.851 1.00 78.62 346 ILE A O 1
ATOM 2538 N N . HIS A 1 347 ? 17.938 -1.614 -43.458 1.00 75.94 347 HIS A N 1
ATOM 2539 C CA . HIS A 1 347 ? 17.096 -2.440 -44.320 1.00 75.94 347 HIS A CA 1
ATOM 2540 C C . HIS A 1 347 ? 15.687 -1.875 -44.363 1.00 75.94 347 HIS A C 1
ATOM 2542 O O . HIS A 1 347 ? 15.142 -1.427 -43.356 1.00 75.94 347 HIS A O 1
ATOM 2548 N N . GLY A 1 348 ? 15.062 -1.968 -45.525 1.00 73.88 348 GLY A N 1
ATOM 2549 C CA . GLY A 1 348 ? 13.652 -1.670 -45.649 1.00 73.88 348 GLY A CA 1
ATOM 2550 C C . GLY A 1 348 ? 13.125 -2.089 -46.997 1.00 73.88 348 GLY A C 1
ATOM 2551 O O . GLY A 1 348 ? 13.846 -2.226 -47.982 1.00 73.88 348 GLY A O 1
ATOM 2552 N N . THR A 1 349 ? 11.830 -2.339 -46.983 1.00 73.94 349 THR A N 1
ATOM 2553 C CA . THR A 1 349 ? 11.087 -2.998 -48.050 1.00 73.94 349 THR A CA 1
ATOM 2554 C C . THR A 1 349 ? 10.461 -2.006 -49.026 1.00 73.94 349 THR A C 1
ATOM 2556 O O . THR A 1 349 ? 9.711 -2.409 -49.914 1.00 73.94 349 THR A O 1
ATOM 2559 N N . SER A 1 350 ? 10.734 -0.706 -48.867 1.00 73.88 350 SER A N 1
ATOM 2560 C CA . SER A 1 350 ? 10.271 0.316 -49.801 1.00 73.88 350 SER A CA 1
ATOM 2561 C C . SER A 1 350 ? 10.920 0.116 -51.169 1.00 73.88 350 SER A C 1
ATOM 2563 O O . SER A 1 350 ? 12.103 -0.200 -51.277 1.00 73.88 350 SER A O 1
ATOM 2565 N N . GLY A 1 351 ? 10.151 0.360 -52.233 1.00 71.94 351 GLY A N 1
ATOM 2566 C CA . GLY A 1 351 ? 10.662 0.278 -53.605 1.00 71.94 351 GLY A CA 1
ATOM 2567 C C . GLY A 1 351 ? 11.733 1.323 -53.937 1.00 71.94 351 GLY A C 1
ATOM 2568 O O . GLY A 1 351 ? 12.416 1.173 -54.942 1.00 71.94 351 GLY A O 1
ATOM 2569 N N . ASN A 1 352 ? 11.892 2.356 -53.099 1.00 75.69 352 ASN A N 1
ATOM 2570 C CA . ASN A 1 352 ? 12.856 3.435 -53.288 1.00 75.69 352 ASN A CA 1
ATOM 2571 C C . ASN A 1 352 ? 13.604 3.754 -51.987 1.00 75.69 352 ASN A C 1
ATOM 2573 O O . ASN A 1 352 ? 13.014 3.730 -50.902 1.00 75.69 352 ASN A O 1
ATOM 2577 N N . TRP A 1 353 ? 14.880 4.105 -52.143 1.00 78.69 353 TRP A N 1
ATOM 2578 C CA . TRP A 1 353 ? 15.792 4.613 -51.121 1.00 78.69 353 TRP A CA 1
ATOM 2579 C C . TRP A 1 353 ? 16.490 5.845 -51.688 1.00 78.69 353 TRP A C 1
ATOM 2581 O O . TRP A 1 353 ? 17.019 5.787 -52.796 1.00 78.69 353 TRP A O 1
ATOM 2591 N N . TYR A 1 354 ? 16.493 6.951 -50.948 1.00 78.94 354 TYR A N 1
ATOM 2592 C CA . TYR A 1 354 ? 17.105 8.200 -51.395 1.00 78.94 354 TYR A CA 1
ATOM 2593 C C . TYR A 1 354 ? 18.164 8.654 -50.394 1.00 78.94 354 TYR A C 1
ATOM 2595 O O . TYR A 1 354 ? 17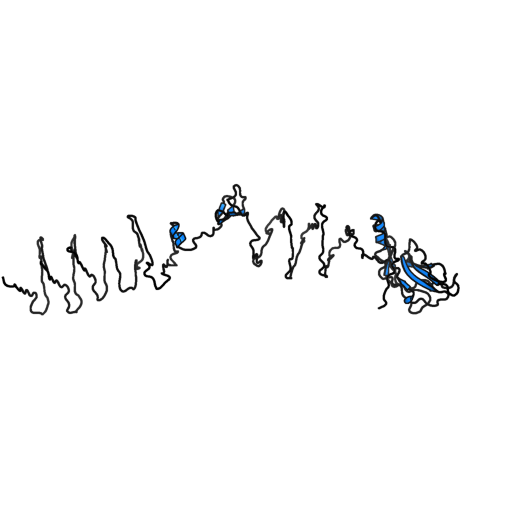.927 8.646 -49.188 1.00 78.94 354 TYR A O 1
ATOM 2603 N N . VAL A 1 355 ? 19.315 9.085 -50.906 1.00 82.69 355 VAL A N 1
ATOM 2604 C CA . VAL A 1 355 ? 20.304 9.866 -50.159 1.00 82.69 355 VAL A CA 1
ATOM 2605 C C . VAL A 1 355 ? 20.378 11.224 -50.842 1.00 82.69 355 VAL A C 1
ATOM 2607 O O . VAL A 1 355 ? 21.011 11.355 -51.886 1.00 82.69 355 VAL A O 1
ATOM 2610 N N . ASP A 1 356 ? 19.688 12.213 -50.278 1.00 80.38 356 ASP A N 1
ATOM 2611 C CA . ASP A 1 356 ? 19.764 13.604 -50.727 1.00 80.38 356 ASP A CA 1
ATOM 2612 C C . ASP A 1 356 ? 20.728 14.372 -49.817 1.00 80.38 356 ASP A C 1
ATOM 2614 O O . ASP A 1 356 ? 20.546 14.440 -48.597 1.00 80.38 356 ASP A O 1
ATOM 2618 N N . LYS A 1 357 ? 21.806 14.904 -50.394 1.00 76.19 357 LYS A N 1
ATOM 2619 C CA . LYS A 1 357 ? 22.826 15.638 -49.650 1.00 76.19 357 LYS A CA 1
ATOM 2620 C C . LYS A 1 357 ? 23.384 16.774 -50.492 1.00 76.19 357 LYS A C 1
ATOM 2622 O O . LYS A 1 357 ? 23.985 16.552 -51.536 1.00 76.19 357 LYS A O 1
ATOM 2627 N N . ASN A 1 358 ? 23.353 17.983 -49.933 1.00 72.00 358 ASN A N 1
ATOM 2628 C CA . ASN A 1 358 ? 24.247 19.056 -50.363 1.00 72.00 358 ASN A CA 1
ATOM 2629 C C . ASN A 1 358 ? 25.689 18.680 -49.971 1.00 72.00 358 ASN A C 1
ATOM 2631 O O . ASN A 1 358 ? 26.056 18.788 -48.793 1.00 72.00 358 ASN A O 1
ATOM 2635 N N . GLY A 1 359 ? 26.474 18.169 -50.924 1.00 79.06 359 GLY A N 1
ATOM 2636 C CA . GLY A 1 359 ? 27.874 17.768 -50.743 1.00 79.06 359 GLY A CA 1
ATOM 2637 C C . GLY A 1 359 ? 28.205 16.401 -51.350 1.00 79.06 359 GLY A C 1
ATOM 2638 O O . GLY A 1 359 ? 27.541 15.943 -52.274 1.00 79.06 359 GLY A O 1
ATOM 2639 N N . ASN A 1 360 ? 29.241 15.750 -50.818 1.00 77.12 360 ASN A N 1
ATOM 2640 C CA . ASN A 1 360 ? 29.686 14.440 -51.291 1.00 77.12 360 ASN A CA 1
ATOM 2641 C C . ASN A 1 360 ? 28.996 13.322 -50.500 1.00 77.12 360 ASN A C 1
ATOM 2643 O O . ASN A 1 360 ? 29.092 13.287 -49.272 1.00 77.12 360 ASN A O 1
ATOM 2647 N N . ALA A 1 361 ? 28.361 12.389 -51.206 1.00 81.50 361 ALA A N 1
ATOM 2648 C CA . ALA A 1 361 ? 27.998 11.081 -50.673 1.00 81.50 361 ALA A CA 1
ATOM 2649 C C . ALA A 1 361 ? 29.004 10.049 -51.200 1.00 81.50 361 ALA A C 1
ATOM 2651 O O . ALA A 1 361 ? 29.162 9.897 -52.411 1.00 81.50 361 ALA A O 1
ATOM 2652 N N . THR A 1 362 ? 29.694 9.355 -50.295 1.00 81.31 362 THR A N 1
ATOM 2653 C CA . THR A 1 362 ? 30.680 8.328 -50.653 1.00 81.31 362 THR A CA 1
ATOM 2654 C C . THR A 1 362 ? 30.123 6.959 -50.306 1.00 81.31 362 THR A C 1
ATOM 2656 O O . THR A 1 362 ? 29.856 6.675 -49.140 1.00 81.31 362 THR A O 1
ATOM 2659 N N . PHE A 1 363 ? 29.990 6.098 -51.311 1.00 82.56 363 PHE A N 1
ATOM 2660 C CA . PHE A 1 363 ? 29.623 4.698 -51.137 1.00 82.56 363 PHE A CA 1
ATOM 2661 C C . PHE A 1 363 ? 30.834 3.838 -51.493 1.00 82.56 363 PHE A C 1
ATOM 2663 O O . PHE A 1 363 ? 31.324 3.902 -52.618 1.00 82.56 363 PHE A O 1
ATOM 2670 N N . ASN A 1 364 ? 31.329 3.042 -50.541 1.00 80.25 364 ASN A N 1
ATOM 2671 C CA . ASN A 1 364 ? 32.501 2.188 -50.775 1.00 80.25 364 ASN A CA 1
ATOM 2672 C C . ASN A 1 364 ? 32.193 1.037 -51.740 1.00 80.25 364 ASN A C 1
ATOM 2674 O O . ASN A 1 364 ? 33.058 0.623 -52.507 1.00 80.25 364 ASN A O 1
ATOM 2678 N N . ASN A 1 365 ? 30.965 0.519 -51.696 1.00 78.31 365 ASN A N 1
ATOM 2679 C CA . ASN A 1 365 ? 30.477 -0.491 -52.620 1.00 78.31 365 ASN A CA 1
ATOM 2680 C C . ASN A 1 365 ? 28.988 -0.256 -52.894 1.00 78.31 365 ASN A C 1
ATOM 2682 O O . ASN A 1 365 ? 28.214 -0.023 -51.966 1.00 78.31 365 ASN A O 1
ATOM 2686 N N . VAL A 1 366 ? 28.595 -0.339 -54.163 1.00 82.50 366 VAL A N 1
ATOM 2687 C CA . VAL A 1 366 ? 27.199 -0.321 -54.603 1.00 82.50 366 VAL A CA 1
ATOM 2688 C C . VAL A 1 366 ? 26.986 -1.583 -55.421 1.00 82.50 366 VAL A C 1
ATOM 2690 O O . VAL A 1 366 ? 27.561 -1.747 -56.492 1.00 82.50 366 VAL A O 1
ATOM 2693 N N . THR A 1 367 ? 26.179 -2.501 -54.899 1.00 79.69 367 THR A N 1
ATOM 2694 C CA . THR A 1 367 ? 25.821 -3.747 -55.583 1.00 79.69 367 THR A CA 1
ATOM 2695 C C . THR A 1 367 ? 24.312 -3.766 -55.786 1.00 79.69 367 THR A C 1
ATOM 2697 O O . THR A 1 367 ? 23.563 -3.671 -54.818 1.00 79.69 367 THR A O 1
ATOM 2700 N N . ALA A 1 368 ? 23.862 -3.900 -57.033 1.00 79.00 368 ALA A N 1
ATOM 2701 C CA . ALA A 1 368 ? 22.452 -4.082 -57.359 1.00 79.00 368 ALA A CA 1
ATOM 2702 C C . ALA A 1 368 ? 22.241 -5.502 -57.892 1.00 79.00 368 ALA A C 1
ATOM 2704 O O . ALA A 1 368 ? 22.766 -5.862 -58.943 1.00 79.00 368 ALA A O 1
ATOM 2705 N N . ASN A 1 369 ? 21.472 -6.308 -57.160 1.00 73.06 369 ASN A N 1
ATOM 2706 C CA . ASN A 1 369 ? 21.110 -7.664 -57.562 1.00 73.06 369 ASN A CA 1
ATOM 2707 C C . ASN A 1 369 ? 19.667 -7.647 -58.088 1.00 73.06 369 ASN A C 1
ATOM 2709 O O . ASN A 1 369 ? 18.739 -7.409 -57.319 1.00 73.06 369 ASN A O 1
ATOM 2713 N N . GLY A 1 370 ? 19.463 -7.867 -59.389 1.00 72.19 370 GLY A N 1
ATOM 2714 C CA . GLY A 1 370 ? 18.128 -7.879 -59.998 1.00 72.19 370 GLY A CA 1
ATOM 2715 C C . GLY A 1 370 ? 18.126 -7.530 -61.488 1.00 72.19 370 GLY A C 1
ATOM 2716 O O . GLY A 1 370 ? 19.159 -7.211 -62.065 1.00 72.19 370 GLY A O 1
ATOM 2717 N N . SER A 1 371 ? 16.949 -7.584 -62.118 1.00 58.56 371 SER A N 1
ATOM 2718 C CA . SER A 1 371 ? 16.754 -7.374 -63.568 1.00 58.56 371 SER A CA 1
ATOM 2719 C C . SER A 1 371 ? 16.748 -5.895 -64.012 1.00 58.56 371 SER A C 1
ATOM 2721 O O . SER A 1 371 ? 16.320 -5.598 -65.128 1.00 58.56 371 SER A O 1
ATOM 2723 N N . SER A 1 372 ? 17.183 -4.964 -63.161 1.00 66.88 372 SER A N 1
ATOM 2724 C CA . SER A 1 372 ? 17.016 -3.518 -63.371 1.00 66.88 372 SER A CA 1
ATOM 2725 C C . SER A 1 372 ? 18.344 -2.758 -63.308 1.00 66.88 372 SER A C 1
ATOM 2727 O O . SER A 1 372 ? 19.375 -3.297 -62.915 1.00 66.88 372 SER A O 1
ATOM 2729 N N . ILE A 1 373 ? 18.310 -1.489 -63.723 1.00 74.88 373 ILE A N 1
ATOM 2730 C CA . ILE A 1 373 ? 19.468 -0.590 -63.809 1.00 74.88 373 ILE A CA 1
ATOM 2731 C C . ILE A 1 373 ? 20.149 -0.446 -62.437 1.00 74.88 373 ILE A C 1
ATOM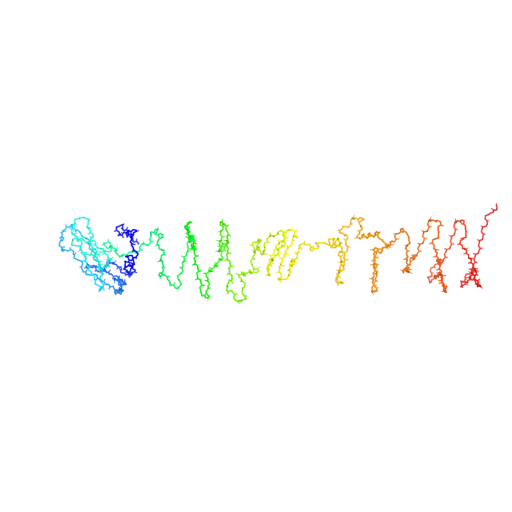 2733 O O . ILE A 1 373 ? 19.532 0.031 -61.489 1.00 74.88 373 ILE A O 1
ATOM 2737 N N . ALA A 1 374 ? 21.430 -0.817 -62.351 1.00 75.69 374 ALA A N 1
ATOM 2738 C CA . ALA A 1 374 ? 22.210 -0.760 -61.112 1.00 75.69 374 ALA A CA 1
ATOM 2739 C C . ALA A 1 374 ? 22.624 0.665 -60.707 1.00 75.69 374 ALA A C 1
ATOM 2741 O O . ALA A 1 374 ? 22.662 0.996 -59.526 1.00 75.69 374 ALA A O 1
ATOM 2742 N N . LEU A 1 375 ? 22.944 1.504 -61.694 1.00 83.50 375 LEU A N 1
ATOM 2743 C CA . LEU A 1 375 ? 23.363 2.887 -61.501 1.00 83.50 375 LEU A CA 1
ATOM 2744 C C . LEU A 1 375 ? 22.816 3.735 -62.648 1.00 83.50 375 LEU A C 1
ATOM 2746 O O . LEU A 1 375 ? 23.103 3.471 -63.813 1.00 83.50 375 LEU A O 1
ATOM 2750 N N . THR A 1 376 ? 22.051 4.768 -62.311 1.00 81.06 376 THR A N 1
ATOM 2751 C CA . THR A 1 376 ? 21.694 5.839 -63.245 1.00 81.06 376 THR A CA 1
ATOM 2752 C C . THR A 1 376 ? 22.360 7.115 -62.766 1.00 81.06 376 THR A C 1
ATOM 2754 O O . THR A 1 376 ? 22.110 7.558 -61.649 1.00 81.06 376 THR A O 1
ATOM 2757 N N . VAL A 1 377 ? 23.192 7.715 -63.613 1.00 84.62 377 VAL A N 1
ATOM 2758 C CA . VAL A 1 377 ? 23.777 9.033 -63.363 1.00 84.62 377 VAL A CA 1
ATOM 2759 C C . VAL A 1 377 ? 23.076 10.030 -64.276 1.00 84.62 377 VAL A C 1
ATOM 2761 O O . VAL A 1 377 ? 23.335 10.060 -65.476 1.00 84.62 377 VAL A O 1
ATOM 2764 N N . ASN A 1 378 ? 22.165 10.823 -63.714 1.00 83.88 378 ASN A N 1
ATOM 2765 C CA . ASN A 1 378 ? 21.525 11.926 -64.423 1.00 83.88 378 ASN A CA 1
ATOM 2766 C C . ASN A 1 378 ? 22.190 13.237 -64.002 1.00 83.88 378 ASN A C 1
ATOM 2768 O O . ASN A 1 378 ? 21.893 13.777 -62.939 1.00 83.88 378 ASN A O 1
ATOM 2772 N N . GLN A 1 379 ? 23.126 13.712 -64.815 1.00 83.44 379 GLN A N 1
ATOM 2773 C CA . GLN A 1 379 ? 23.884 14.922 -64.543 1.00 83.44 379 GLN A CA 1
ATOM 2774 C C . GLN A 1 379 ? 23.361 16.040 -65.453 1.00 83.44 379 GLN A C 1
ATOM 2776 O O . GLN A 1 379 ? 23.405 15.933 -66.674 1.00 83.44 379 GLN A O 1
ATOM 2781 N N . THR A 1 380 ? 22.787 17.080 -64.843 1.00 79.94 380 THR A N 1
ATOM 2782 C CA . THR A 1 380 ? 22.118 18.184 -65.555 1.00 79.94 380 THR A CA 1
ATOM 2783 C C . THR A 1 380 ? 22.929 19.484 -65.564 1.00 79.94 380 THR A C 1
ATOM 2785 O O . THR A 1 380 ? 22.504 20.453 -66.189 1.00 79.94 380 THR A O 1
ATOM 2788 N N . SER A 1 381 ? 24.063 19.541 -64.850 1.00 81.81 381 SER A N 1
ATOM 2789 C CA . SER A 1 381 ? 25.018 20.664 -64.900 1.00 81.81 381 SER A CA 1
ATOM 2790 C C . SER A 1 381 ? 26.032 20.473 -66.048 1.00 81.81 381 SER A C 1
ATOM 2792 O O . SER A 1 381 ? 25.879 19.576 -66.868 1.00 81.81 381 SER A O 1
ATOM 2794 N N . ALA A 1 382 ? 27.092 21.281 -66.138 1.00 77.94 382 ALA A N 1
ATOM 2795 C CA . ALA A 1 382 ? 28.152 21.112 -67.151 1.00 77.94 382 ALA A CA 1
ATOM 2796 C C . ALA A 1 382 ? 29.336 20.226 -66.687 1.00 77.94 382 ALA A C 1
ATOM 2798 O O . ALA A 1 382 ? 30.350 20.132 -67.374 1.00 77.94 382 ALA A O 1
ATOM 2799 N N . ASP A 1 383 ? 29.226 19.610 -65.510 1.00 82.25 383 ASP A N 1
ATOM 2800 C CA . ASP A 1 383 ? 30.288 18.838 -64.858 1.00 82.25 383 ASP A CA 1
ATOM 2801 C C . ASP A 1 383 ? 30.396 17.374 -65.332 1.00 82.25 383 ASP A C 1
ATOM 2803 O O . ASP A 1 383 ? 29.703 16.903 -66.229 1.00 82.25 383 ASP A O 1
ATOM 2807 N N . THR A 1 384 ? 31.310 16.616 -64.721 1.00 82.94 384 THR A N 1
ATOM 2808 C CA . THR A 1 384 ? 31.481 15.186 -65.009 1.00 82.94 384 THR A CA 1
ATOM 2809 C C . THR A 1 384 ? 30.408 14.358 -64.303 1.00 82.94 384 THR A C 1
ATOM 2811 O O . THR A 1 384 ? 30.379 14.321 -63.077 1.00 82.94 384 THR A O 1
ATOM 2814 N N . GLY A 1 385 ? 29.574 13.640 -65.062 1.00 84.25 385 GLY A N 1
ATOM 2815 C CA . GLY A 1 385 ? 28.591 12.706 -64.499 1.00 84.25 385 GLY A CA 1
ATOM 2816 C C . GLY A 1 385 ? 29.233 11.497 -63.810 1.00 84.25 385 GLY A C 1
ATOM 2817 O O . GLY A 1 385 ? 29.025 11.276 -62.621 1.00 84.25 385 GLY A O 1
ATOM 2818 N N . LEU A 1 386 ? 30.032 10.714 -64.541 1.00 89.38 386 LEU A N 1
ATOM 2819 C CA . LEU A 1 386 ? 30.730 9.540 -64.007 1.00 89.38 386 LEU A CA 1
ATOM 2820 C C . LEU A 1 386 ? 32.230 9.667 -64.270 1.00 89.38 386 LEU A C 1
ATOM 2822 O O . LEU A 1 386 ? 32.665 9.680 -65.421 1.00 89.38 386 LEU A O 1
ATOM 2826 N N . LYS A 1 387 ? 33.024 9.737 -63.198 1.00 85.50 387 LYS A N 1
ATOM 2827 C CA . LYS A 1 387 ? 34.487 9.702 -63.259 1.00 85.50 387 LYS A CA 1
ATOM 2828 C C . LYS A 1 387 ? 34.991 8.432 -62.595 1.00 85.50 387 LYS A C 1
ATOM 2830 O O . LYS A 1 387 ? 34.724 8.207 -61.419 1.00 85.50 387 LYS A O 1
ATOM 2835 N N . ILE A 1 388 ? 35.763 7.642 -63.330 1.00 86.31 388 ILE A N 1
ATOM 2836 C CA . ILE A 1 388 ? 36.396 6.432 -62.812 1.00 86.31 388 ILE A CA 1
ATOM 2837 C C . ILE A 1 388 ? 37.906 6.648 -62.855 1.00 86.31 388 ILE A C 1
ATOM 2839 O O . ILE A 1 388 ? 38.499 6.714 -63.927 1.00 86.31 388 ILE A O 1
ATOM 2843 N N . ASN A 1 389 ? 38.518 6.779 -61.679 1.00 86.06 389 ASN A N 1
ATOM 2844 C CA . ASN A 1 389 ? 39.966 6.868 -61.528 1.00 86.06 389 ASN A CA 1
ATOM 2845 C C . ASN A 1 389 ? 40.477 5.551 -60.950 1.00 86.06 389 ASN A C 1
ATOM 2847 O O . ASN A 1 389 ? 40.069 5.169 -59.857 1.00 86.06 389 ASN A O 1
ATOM 2851 N N . GLN A 1 390 ? 41.404 4.893 -61.636 1.00 86.56 390 GLN A N 1
ATOM 2852 C CA . GLN A 1 39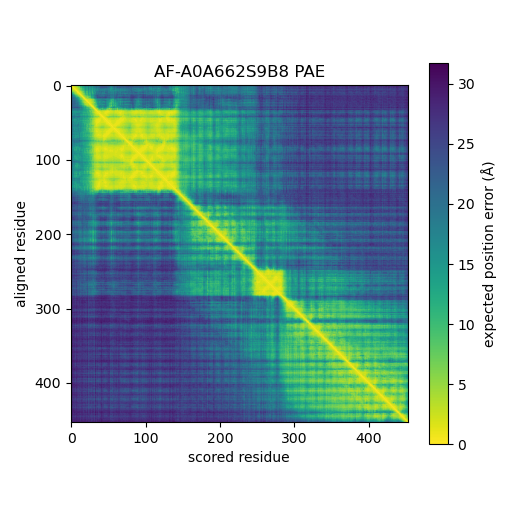0 ? 42.079 3.711 -61.115 1.00 86.56 390 GLN A CA 1
ATOM 2853 C C . GLN A 1 390 ? 43.565 4.014 -60.936 1.00 86.56 390 GLN A C 1
ATOM 2855 O O . GLN A 1 390 ? 44.262 4.353 -61.888 1.00 86.56 390 GLN A O 1
ATOM 2860 N N . SER A 1 391 ? 44.056 3.849 -59.712 1.00 79.81 391 SER A N 1
ATOM 2861 C CA . SER A 1 391 ? 45.484 3.815 -59.409 1.00 79.81 391 SER A CA 1
ATOM 2862 C C . SER A 1 391 ? 45.891 2.369 -59.123 1.00 79.81 391 SER A C 1
ATOM 2864 O O . SER A 1 391 ? 45.535 1.834 -58.075 1.00 79.81 391 SER A O 1
ATOM 2866 N N . GLY A 1 392 ? 46.600 1.719 -60.047 1.00 80.75 392 GLY A N 1
ATOM 2867 C CA . GLY A 1 392 ? 47.074 0.338 -59.889 1.00 80.75 392 GLY A CA 1
ATOM 2868 C C . GLY A 1 392 ? 46.825 -0.534 -61.120 1.00 80.75 392 GLY A C 1
ATOM 2869 O O . GLY A 1 392 ? 46.372 -0.049 -62.151 1.00 80.75 392 GLY A O 1
ATOM 2870 N N . ALA A 1 393 ? 47.140 -1.826 -61.013 1.00 80.38 393 ALA A N 1
ATOM 2871 C CA . ALA A 1 393 ? 46.832 -2.817 -62.046 1.00 80.38 393 ALA A CA 1
ATOM 2872 C C . ALA A 1 393 ? 45.368 -3.293 -61.937 1.00 80.38 393 ALA A C 1
ATOM 2874 O O . ALA A 1 393 ? 44.805 -3.306 -60.844 1.00 80.38 393 ALA A O 1
ATOM 2875 N N . GLY A 1 394 ? 44.749 -3.683 -63.057 1.00 84.44 394 GLY A N 1
ATOM 2876 C CA . GLY A 1 394 ? 43.358 -4.168 -63.120 1.00 84.44 394 GLY A CA 1
ATOM 2877 C C . GLY A 1 394 ? 42.469 -3.354 -64.064 1.00 84.44 394 GLY A C 1
ATOM 2878 O O . GLY A 1 394 ? 42.973 -2.516 -64.808 1.00 84.44 394 GLY A O 1
ATOM 2879 N N . ASN A 1 395 ? 41.155 -3.593 -64.019 1.00 85.06 395 ASN A N 1
ATOM 2880 C CA . ASN A 1 395 ? 40.168 -2.875 -64.830 1.00 85.06 395 ASN A CA 1
ATOM 2881 C C . ASN A 1 395 ? 39.529 -1.744 -64.014 1.00 85.06 395 ASN A C 1
ATOM 2883 O O . ASN A 1 395 ? 38.948 -2.003 -62.964 1.00 85.06 395 ASN A O 1
ATOM 2887 N N . ALA A 1 396 ? 39.579 -0.510 -64.519 1.00 85.56 396 ALA A N 1
ATOM 2888 C CA . ALA A 1 396 ? 38.859 0.622 -63.931 1.00 85.56 396 ALA A CA 1
ATOM 2889 C C . ALA A 1 396 ? 37.332 0.470 -64.081 1.00 85.56 396 ALA A C 1
ATOM 2891 O O . ALA A 1 396 ? 36.575 0.709 -63.144 1.00 85.56 396 ALA A O 1
ATOM 2892 N N . LEU A 1 397 ? 36.891 0.038 -65.265 1.00 89.81 397 LEU A N 1
ATOM 2893 C CA . LEU A 1 397 ? 35.504 -0.262 -65.598 1.00 89.81 397 LEU A CA 1
ATOM 2894 C C . LEU A 1 397 ? 35.471 -1.582 -66.366 1.00 89.81 397 LEU A C 1
ATOM 2896 O O . LEU A 1 397 ? 36.126 -1.716 -67.397 1.00 89.81 397 LEU A O 1
ATOM 2900 N N . PHE A 1 398 ? 34.707 -2.546 -65.866 1.00 85.31 398 PHE A N 1
ATOM 2901 C CA . PHE A 1 398 ? 34.453 -3.807 -66.550 1.00 85.31 398 PHE A CA 1
ATOM 2902 C C . PHE A 1 398 ? 32.958 -3.900 -66.843 1.00 85.31 398 PHE A C 1
ATOM 2904 O O . PHE A 1 398 ? 32.145 -3.941 -65.923 1.00 85.31 398 PHE A O 1
ATOM 2911 N N . ILE A 1 399 ? 32.602 -3.879 -68.127 1.00 86.75 399 ILE A N 1
ATOM 2912 C CA . ILE A 1 399 ? 31.222 -4.032 -68.588 1.00 86.75 399 ILE A CA 1
ATOM 2913 C C . ILE A 1 399 ? 31.125 -5.405 -69.234 1.00 86.75 399 ILE A C 1
ATOM 2915 O O . ILE A 1 399 ? 31.690 -5.625 -70.303 1.00 86.75 399 ILE A O 1
ATOM 2919 N N . ASP A 1 400 ? 30.403 -6.311 -68.587 1.00 86.69 400 ASP A N 1
ATOM 2920 C CA . ASP A 1 400 ? 30.141 -7.649 -69.103 1.00 86.69 400 ASP A CA 1
ATOM 2921 C C . ASP A 1 400 ? 28.636 -7.880 -69.213 1.00 86.69 400 ASP A C 1
ATOM 2923 O O . ASP A 1 400 ? 27.860 -7.556 -68.311 1.00 86.69 400 ASP A O 1
ATOM 2927 N N . LYS A 1 401 ? 28.223 -8.432 -70.350 1.00 83.38 401 LYS A N 1
ATOM 2928 C CA . LYS A 1 401 ? 26.841 -8.784 -70.634 1.00 83.38 401 LYS A CA 1
ATOM 2929 C C . LYS A 1 401 ? 26.772 -10.290 -70.833 1.00 83.38 401 LYS A C 1
ATOM 2931 O O . LYS A 1 401 ? 26.889 -10.795 -71.944 1.00 83.38 401 LYS A O 1
ATOM 2936 N N . THR A 1 402 ? 26.509 -10.992 -69.741 1.00 81.25 402 THR A N 1
ATOM 2937 C CA . THR A 1 402 ? 26.336 -12.450 -69.734 1.00 81.25 402 THR A CA 1
ATOM 2938 C C . THR A 1 402 ? 24.912 -12.891 -70.085 1.00 81.25 402 THR A C 1
ATOM 2940 O O . THR A 1 402 ? 24.678 -14.068 -70.355 1.00 81.25 402 THR A O 1
ATOM 2943 N N . HIS A 1 403 ? 23.941 -11.969 -70.099 1.00 75.50 403 HIS A N 1
ATOM 2944 C CA . HIS A 1 403 ? 22.552 -12.281 -70.436 1.00 75.50 403 HIS A CA 1
ATOM 2945 C C . HIS A 1 403 ? 22.323 -12.359 -71.954 1.00 75.50 403 HIS A C 1
ATOM 2947 O O . HIS A 1 403 ? 22.915 -11.612 -72.729 1.00 75.50 403 HIS A O 1
ATOM 2953 N N . THR A 1 404 ? 21.397 -13.222 -72.378 1.00 76.06 404 THR A N 1
ATOM 2954 C CA . THR A 1 404 ? 21.116 -13.535 -73.794 1.00 76.06 404 THR A CA 1
ATOM 2955 C C . THR A 1 404 ? 20.199 -12.535 -74.509 1.00 76.06 404 THR A C 1
ATOM 2957 O O . THR A 1 404 ? 19.888 -12.717 -75.685 1.00 76.06 404 THR A O 1
ATOM 2960 N N . GLY A 1 405 ? 19.741 -11.485 -73.821 1.00 78.50 405 GLY A N 1
ATOM 2961 C CA . GLY A 1 405 ? 18.883 -10.452 -74.409 1.00 78.50 405 GLY A CA 1
ATOM 2962 C C . GLY A 1 405 ? 19.599 -9.661 -75.507 1.00 78.50 405 GLY A C 1
ATOM 2963 O O . GLY A 1 405 ? 20.810 -9.469 -75.447 1.00 78.50 405 GLY A O 1
ATOM 2964 N N . SER A 1 406 ? 18.857 -9.144 -76.486 1.00 81.75 406 SER A N 1
ATOM 2965 C CA . SER A 1 406 ? 19.404 -8.455 -77.669 1.00 81.75 406 SER A CA 1
ATOM 2966 C C . SER A 1 406 ? 19.986 -7.058 -77.413 1.00 81.75 406 SER A C 1
ATOM 2968 O O . SER A 1 406 ? 20.494 -6.433 -78.339 1.00 81.75 406 SER A O 1
ATOM 2970 N N . ASP A 1 407 ? 19.897 -6.542 -76.186 1.00 82.12 407 ASP A N 1
ATOM 2971 C CA . ASP A 1 407 ? 20.364 -5.191 -75.865 1.00 82.12 407 ASP A CA 1
ATOM 2972 C C . ASP A 1 407 ? 21.892 -5.043 -75.860 1.00 82.12 407 ASP A C 1
ATOM 2974 O O . ASP A 1 407 ? 22.653 -6.010 -75.840 1.00 82.12 407 ASP A O 1
ATOM 2978 N N . HIS A 1 408 ? 22.360 -3.803 -75.814 1.00 83.12 408 HIS A N 1
ATOM 2979 C CA . HIS A 1 408 ? 23.782 -3.483 -75.799 1.00 83.12 408 HIS A CA 1
ATOM 2980 C C . HIS A 1 408 ? 24.356 -3.626 -74.383 1.00 83.12 408 HIS A C 1
ATOM 2982 O O . HIS A 1 408 ? 23.713 -3.233 -73.414 1.00 83.12 408 HIS A O 1
ATOM 2988 N N . ALA A 1 409 ? 25.584 -4.138 -74.262 1.00 84.88 409 ALA A N 1
ATOM 2989 C CA . ALA A 1 409 ? 26.336 -4.084 -73.003 1.00 84.88 409 ALA A CA 1
ATOM 2990 C C . ALA A 1 409 ? 26.702 -2.631 -72.645 1.00 84.88 409 ALA A C 1
ATOM 2992 O O . ALA A 1 409 ? 26.578 -2.208 -71.502 1.00 84.88 409 ALA A O 1
ATOM 2993 N N . ALA A 1 410 ? 27.097 -1.856 -73.660 1.00 88.31 410 ALA A N 1
ATOM 2994 C CA . ALA A 1 410 ? 27.350 -0.425 -73.579 1.00 88.31 410 ALA A CA 1
ATOM 2995 C C . ALA A 1 410 ? 26.803 0.260 -74.838 1.00 88.31 410 ALA A C 1
ATOM 2997 O O . ALA A 1 410 ? 27.096 -0.160 -75.959 1.00 88.31 410 ALA A O 1
ATOM 2998 N N . LYS A 1 411 ? 26.016 1.324 -74.659 1.00 86.00 411 LYS A N 1
ATOM 2999 C CA . LYS A 1 411 ? 25.559 2.206 -75.738 1.00 86.00 411 LYS A CA 1
ATOM 3000 C C . LYS A 1 411 ? 26.013 3.624 -75.418 1.00 86.00 411 LYS A C 1
ATOM 3002 O O . LYS A 1 411 ? 25.655 4.161 -74.376 1.00 86.00 411 LYS A O 1
ATOM 3007 N N . ILE A 1 412 ? 26.766 4.227 -76.330 1.00 87.50 412 ILE A N 1
ATOM 3008 C CA . ILE A 1 412 ? 27.211 5.617 -76.234 1.00 87.50 412 ILE A CA 1
ATOM 3009 C C . ILE A 1 412 ? 26.472 6.410 -77.309 1.00 87.50 412 ILE A C 1
ATOM 3011 O O . ILE A 1 412 ? 26.559 6.087 -78.491 1.00 87.50 412 ILE A O 1
ATOM 3015 N N . GLN A 1 413 ? 25.733 7.439 -76.903 1.00 87.88 413 GLN A N 1
ATOM 3016 C CA . GLN A 1 413 ? 25.015 8.333 -77.806 1.00 87.88 413 GLN A CA 1
ATOM 3017 C C . GLN A 1 413 ? 25.302 9.776 -77.389 1.00 87.88 413 GLN A C 1
ATOM 3019 O O . GLN A 1 413 ? 25.002 10.157 -76.263 1.00 87.88 413 GLN A O 1
ATOM 3024 N N . SER A 1 414 ? 25.873 10.569 -78.297 1.00 85.31 414 SER A N 1
ATOM 3025 C CA . SER A 1 414 ? 26.069 12.009 -78.108 1.00 85.31 414 SER A CA 1
ATOM 3026 C C . SER A 1 414 ? 25.147 12.768 -79.057 1.00 85.31 414 SER A C 1
ATOM 3028 O O . SER A 1 414 ? 25.087 12.448 -80.243 1.00 85.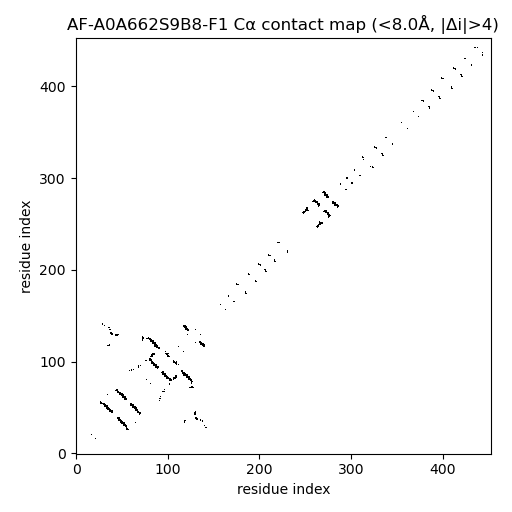31 414 SER A O 1
ATOM 3030 N N . VAL A 1 415 ? 24.409 13.743 -78.529 1.00 81.31 415 VAL A N 1
ATOM 3031 C CA . VAL A 1 415 ? 23.474 14.601 -79.285 1.00 81.31 415 VAL A CA 1
ATOM 3032 C C . VAL A 1 415 ? 23.858 16.088 -79.214 1.00 81.31 415 VAL A C 1
ATOM 3034 O O . VAL A 1 415 ? 23.070 16.946 -79.598 1.00 81.31 415 VAL A O 1
ATOM 3037 N N . GLY A 1 416 ? 25.065 16.397 -78.726 1.00 80.69 416 GLY A N 1
ATOM 3038 C CA . GLY A 1 416 ? 25.607 17.754 -78.603 1.00 80.69 416 GLY A CA 1
ATOM 3039 C C . GLY A 1 416 ? 26.968 17.911 -79.287 1.00 80.69 416 GLY A C 1
ATOM 3040 O O . GLY A 1 416 ? 27.475 16.989 -79.924 1.00 80.69 416 GLY A O 1
ATOM 3041 N N . SER A 1 417 ? 27.579 19.089 -79.152 1.00 76.75 417 SER A N 1
ATOM 3042 C CA . SER A 1 417 ? 28.941 19.337 -79.634 1.00 76.75 417 SER A CA 1
ATOM 3043 C C . SER A 1 417 ? 29.967 18.588 -78.775 1.00 76.75 417 SER A C 1
ATOM 3045 O O . SER A 1 417 ? 29.989 18.771 -77.561 1.00 76.75 417 SER A O 1
ATOM 3047 N N . GLY A 1 418 ? 30.831 17.778 -79.390 1.00 83.94 418 GLY A N 1
ATOM 3048 C CA . GLY A 1 418 ? 31.913 17.062 -78.705 1.00 83.94 418 GLY A CA 1
ATOM 3049 C C . GLY A 1 418 ? 32.116 15.639 -79.223 1.00 83.94 418 GLY A C 1
ATOM 3050 O O . GLY A 1 418 ? 31.504 15.225 -80.208 1.00 83.94 418 GLY A O 1
ATOM 3051 N N . TYR A 1 419 ? 32.978 14.878 -78.549 1.00 84.88 419 TYR A N 1
ATOM 3052 C CA . TYR A 1 419 ? 33.201 13.464 -78.854 1.00 84.88 419 TYR A CA 1
ATOM 3053 C C . TYR A 1 419 ? 32.191 12.588 -78.109 1.00 84.88 419 TYR A C 1
ATOM 3055 O O . TYR A 1 419 ? 32.003 12.749 -76.908 1.00 84.88 419 TYR A O 1
ATOM 3063 N N . GLY A 1 420 ? 31.572 11.626 -78.801 1.00 83.94 420 GLY A N 1
ATOM 3064 C CA . GLY A 1 420 ? 30.810 10.564 -78.131 1.00 83.94 420 GLY A CA 1
ATOM 3065 C C . GLY A 1 420 ? 31.729 9.596 -77.382 1.00 83.94 420 GLY A C 1
ATOM 3066 O O . GLY A 1 420 ? 31.475 9.264 -76.232 1.00 83.94 420 GLY A O 1
ATOM 3067 N N . LEU A 1 421 ? 32.834 9.202 -78.021 1.00 88.69 421 LEU A N 1
ATOM 3068 C CA . LEU A 1 421 ? 33.919 8.426 -77.427 1.00 88.69 421 LEU A CA 1
ATOM 3069 C C . LEU A 1 421 ? 35.246 9.106 -77.780 1.00 88.69 421 LEU A C 1
ATOM 3071 O O . LEU A 1 421 ? 35.537 9.308 -78.957 1.00 88.69 421 LEU A O 1
ATOM 3075 N N . HIS A 1 422 ? 36.043 9.440 -76.769 1.00 88.62 422 HIS A N 1
ATOM 3076 C CA . HIS A 1 422 ? 37.409 9.933 -76.923 1.00 88.62 422 HIS A CA 1
ATOM 3077 C C . HIS A 1 422 ? 38.347 8.970 -76.198 1.00 88.62 422 HIS A C 1
ATOM 3079 O O . HIS A 1 422 ? 38.176 8.726 -75.005 1.00 88.62 422 HIS A O 1
ATOM 3085 N N . VAL A 1 423 ? 39.303 8.401 -76.929 1.00 87.88 423 VAL A N 1
ATOM 3086 C CA . VAL A 1 423 ? 40.322 7.504 -76.379 1.00 87.88 423 VAL A CA 1
ATOM 3087 C C . VAL A 1 423 ? 41.661 8.210 -76.509 1.00 87.88 423 VAL A C 1
ATOM 3089 O O . VAL A 1 423 ? 42.180 8.347 -77.613 1.00 87.88 423 VAL A O 1
ATOM 3092 N N . ASP A 1 424 ? 42.196 8.653 -75.378 1.00 88.19 424 ASP A N 1
ATOM 3093 C CA . ASP A 1 424 ? 43.550 9.184 -75.261 1.00 88.19 424 ASP A CA 1
ATOM 3094 C C . ASP A 1 424 ? 44.384 8.190 -74.448 1.00 88.19 424 ASP A C 1
ATOM 3096 O O . ASP A 1 424 ? 43.994 7.789 -73.348 1.00 88.19 424 ASP A O 1
ATOM 3100 N N . TYR A 1 425 ? 45.495 7.729 -75.015 1.00 87.94 425 TYR A N 1
ATOM 3101 C CA . TYR A 1 425 ? 46.332 6.692 -74.425 1.00 87.94 425 TYR A CA 1
ATOM 3102 C C . TYR A 1 425 ? 47.806 7.021 -74.646 1.00 87.94 425 TYR A C 1
ATOM 3104 O O . TYR A 1 425 ? 48.297 7.026 -75.772 1.00 87.94 425 TYR A O 1
ATOM 3112 N N . SER A 1 426 ? 48.515 7.259 -73.545 1.00 82.56 426 SER A N 1
ATOM 3113 C CA . SER A 1 426 ? 49.942 7.603 -73.518 1.00 82.56 426 SER A CA 1
ATOM 3114 C C . SER A 1 426 ? 50.852 6.434 -73.113 1.00 82.56 426 SER A C 1
ATOM 3116 O O . SER A 1 426 ? 52.059 6.613 -72.955 1.00 82.56 426 SER A O 1
ATOM 3118 N N . GLY A 1 427 ? 50.286 5.236 -72.920 1.00 84.50 427 GLY A N 1
ATOM 3119 C CA . GLY A 1 427 ? 51.042 4.020 -72.618 1.00 84.50 427 GLY A CA 1
ATOM 3120 C C . GLY A 1 427 ? 51.659 3.367 -73.862 1.00 84.50 427 GLY A C 1
ATOM 3121 O O . GLY A 1 427 ? 51.460 3.810 -74.988 1.00 84.50 427 GLY A O 1
ATOM 3122 N N . SER A 1 428 ? 52.408 2.279 -73.666 1.00 86.88 428 SER A N 1
ATOM 3123 C CA . SER A 1 428 ? 53.161 1.595 -74.732 1.00 86.88 428 SER A CA 1
ATOM 3124 C C . SER A 1 428 ? 52.421 0.441 -75.428 1.00 86.88 428 SER A C 1
ATOM 3126 O O . SER A 1 428 ? 53.024 -0.252 -76.244 1.00 86.88 428 SER A O 1
ATOM 3128 N N . ASN A 1 429 ? 51.147 0.196 -75.104 1.00 88.62 429 ASN A N 1
ATOM 3129 C CA . ASN A 1 429 ? 50.374 -0.945 -75.610 1.00 88.62 429 ASN A CA 1
ATOM 3130 C C . ASN A 1 429 ? 49.153 -0.507 -76.459 1.00 88.62 429 ASN A C 1
ATOM 3132 O O . ASN A 1 429 ? 49.193 0.520 -77.132 1.00 88.62 429 ASN A O 1
ATOM 3136 N N . VAL A 1 430 ? 48.075 -1.295 -76.477 1.00 87.38 430 VAL A N 1
ATOM 3137 C CA . VAL A 1 430 ? 46.871 -1.042 -77.280 1.00 87.38 430 VAL A CA 1
ATOM 3138 C C . VAL A 1 430 ? 45.906 -0.081 -76.574 1.00 87.38 430 VAL A C 1
ATOM 3140 O O . VAL A 1 430 ? 45.455 -0.358 -75.466 1.00 87.38 430 VAL A O 1
ATOM 3143 N N . ALA A 1 431 ? 45.537 1.012 -77.251 1.00 86.06 431 ALA A N 1
ATOM 3144 C CA . ALA A 1 431 ? 44.550 1.990 -76.775 1.00 86.06 431 ALA A CA 1
ATOM 3145 C C . ALA A 1 431 ? 43.092 1.523 -76.961 1.00 86.06 431 ALA A C 1
ATOM 3147 O O . ALA A 1 431 ? 42.242 1.747 -76.104 1.00 86.06 431 ALA A O 1
ATOM 3148 N N . LEU A 1 432 ? 42.806 0.864 -78.090 1.00 89.56 432 LEU A N 1
ATOM 3149 C CA . LEU A 1 432 ? 41.503 0.288 -78.419 1.00 89.56 432 LEU A CA 1
ATOM 3150 C C . LEU A 1 432 ? 41.706 -1.060 -79.111 1.00 89.56 432 LEU A C 1
ATOM 3152 O O . LEU A 1 432 ? 42.305 -1.127 -80.183 1.00 89.56 432 LEU A O 1
ATOM 3156 N N . TRP A 1 433 ? 41.175 -2.124 -78.515 1.00 87.06 433 TRP A N 1
ATOM 3157 C CA . TRP A 1 433 ? 41.146 -3.453 -79.115 1.00 87.06 433 TRP A CA 1
ATOM 3158 C C . TRP A 1 433 ? 39.699 -3.863 -79.365 1.00 87.06 433 TRP A C 1
ATOM 3160 O O . TRP A 1 433 ? 38.900 -3.938 -78.435 1.00 87.06 433 TRP A O 1
ATOM 3170 N N . VAL A 1 434 ? 39.364 -4.133 -80.625 1.00 86.62 434 VAL A N 1
ATOM 3171 C CA . VAL A 1 434 ? 38.067 -4.690 -81.014 1.00 86.62 434 VAL A CA 1
ATOM 3172 C C . VAL A 1 434 ? 38.286 -6.131 -81.454 1.00 86.62 434 VAL A C 1
ATOM 3174 O O . VAL A 1 434 ? 39.042 -6.391 -82.388 1.00 86.62 434 VAL A O 1
ATOM 3177 N N . ASN A 1 435 ? 37.622 -7.063 -80.780 1.00 86.06 435 ASN A N 1
ATOM 3178 C CA . ASN A 1 435 ? 37.568 -8.467 -81.162 1.00 86.06 435 ASN A CA 1
ATOM 3179 C C . ASN A 1 435 ? 36.100 -8.902 -81.193 1.00 86.06 435 ASN A C 1
ATOM 3181 O O . ASN A 1 435 ? 35.358 -8.616 -80.255 1.00 86.06 435 ASN A O 1
ATOM 3185 N N . SER A 1 436 ? 35.675 -9.571 -82.261 1.00 83.56 436 SER A N 1
ATOM 3186 C CA . SER A 1 436 ? 34.304 -10.051 -82.413 1.00 83.56 436 SER A CA 1
ATOM 3187 C C . SER A 1 436 ? 34.315 -11.521 -82.799 1.00 83.56 436 SER A C 1
ATOM 3189 O O . SER A 1 436 ? 34.874 -11.892 -83.826 1.00 83.56 436 SER A O 1
ATOM 3191 N N . ASN A 1 437 ? 33.636 -12.333 -81.991 1.00 80.88 437 ASN A N 1
ATOM 3192 C CA . ASN A 1 437 ? 33.332 -13.731 -82.299 1.00 80.88 437 ASN A CA 1
ATOM 3193 C C . ASN A 1 437 ? 31.914 -13.887 -82.883 1.00 80.88 437 ASN A C 1
ATOM 3195 O O . ASN A 1 437 ? 31.385 -14.996 -82.938 1.00 80.88 437 ASN A O 1
ATOM 3199 N N . ALA A 1 438 ? 31.255 -12.779 -83.245 1.00 77.25 438 ALA A N 1
ATOM 3200 C CA . ALA A 1 438 ? 29.906 -12.816 -83.789 1.00 77.25 438 ALA A CA 1
ATOM 3201 C C . ALA A 1 438 ? 29.894 -13.501 -85.165 1.00 77.25 438 ALA A C 1
ATOM 3203 O O . ALA A 1 438 ? 30.775 -13.279 -85.990 1.00 77.25 438 ALA A O 1
ATOM 3204 N N . ALA A 1 439 ? 28.849 -14.284 -85.437 1.00 74.00 439 ALA A N 1
ATOM 3205 C CA . ALA A 1 439 ? 28.629 -14.906 -86.745 1.00 74.00 439 ALA A CA 1
ATOM 3206 C C . ALA A 1 439 ? 28.137 -13.913 -87.826 1.00 74.00 439 ALA A C 1
ATOM 3208 O O . ALA A 1 439 ? 27.861 -14.316 -88.955 1.00 74.00 439 ALA A O 1
ATOM 3209 N N . SER A 1 440 ? 27.975 -12.627 -87.488 1.00 73.38 440 SER A N 1
ATOM 3210 C CA . SER A 1 440 ? 27.539 -11.576 -88.411 1.00 73.38 440 SER A CA 1
ATOM 3211 C C . SER A 1 440 ? 28.705 -11.007 -89.230 1.00 73.38 440 SER A C 1
ATOM 3213 O O . SER A 1 440 ? 29.865 -11.059 -88.832 1.00 73.38 440 SER A O 1
ATOM 3215 N N . SER A 1 441 ? 28.393 -10.434 -90.395 1.00 74.62 441 SER A N 1
ATOM 3216 C CA . SER A 1 441 ? 29.378 -10.040 -91.415 1.00 74.62 441 SER A CA 1
ATOM 3217 C C . SER A 1 441 ? 30.298 -8.866 -91.045 1.00 74.62 441 SER A C 1
ATOM 3219 O O . SER A 1 441 ? 31.225 -8.582 -91.799 1.00 74.62 441 SER A O 1
ATOM 3221 N N . TYR A 1 442 ? 30.068 -8.177 -89.922 1.00 73.88 442 TYR A N 1
ATOM 3222 C CA . TYR A 1 442 ? 30.834 -6.988 -89.536 1.00 73.88 442 TYR A CA 1
ATOM 3223 C C . TYR A 1 442 ? 31.150 -6.986 -88.036 1.00 73.88 442 TYR A C 1
ATOM 3225 O O . TYR A 1 442 ? 30.246 -6.956 -87.205 1.00 73.88 442 TYR A O 1
ATOM 3233 N N . ALA A 1 443 ? 32.440 -6.941 -87.688 1.00 75.06 443 ALA A N 1
ATOM 3234 C CA . ALA A 1 443 ? 32.900 -6.676 -86.320 1.00 75.06 443 ALA A CA 1
ATOM 3235 C C . ALA A 1 443 ? 32.760 -5.191 -85.933 1.00 75.06 443 ALA A C 1
ATOM 3237 O O . ALA A 1 443 ? 32.633 -4.855 -84.759 1.00 75.06 443 ALA A O 1
ATOM 3238 N N . GLN A 1 444 ? 32.772 -4.303 -86.931 1.00 83.75 444 GLN A N 1
ATOM 3239 C CA . GLN A 1 444 ? 32.613 -2.863 -86.781 1.00 83.75 444 GLN A CA 1
ATOM 3240 C C . GLN A 1 444 ? 31.898 -2.308 -88.015 1.00 83.75 444 GLN A C 1
ATOM 3242 O O . GLN A 1 444 ? 32.195 -2.699 -89.141 1.00 83.75 444 GLN A O 1
ATOM 3247 N N . THR A 1 445 ? 30.968 -1.380 -87.810 1.00 81.06 445 THR A N 1
ATOM 3248 C CA . THR A 1 445 ? 30.381 -0.568 -88.881 1.00 81.06 445 THR A CA 1
ATOM 3249 C C . THR A 1 445 ? 30.641 0.893 -88.550 1.00 81.06 445 THR A C 1
ATOM 3251 O O . THR A 1 445 ? 30.259 1.357 -87.480 1.00 81.06 445 THR A O 1
ATOM 3254 N N . ILE A 1 446 ? 31.307 1.612 -89.453 1.00 82.88 446 ILE A N 1
ATOM 3255 C CA . ILE A 1 446 ? 31.546 3.052 -89.329 1.00 82.88 446 ILE A CA 1
ATOM 3256 C C . ILE A 1 446 ? 30.729 3.730 -90.423 1.00 82.88 446 ILE A C 1
ATOM 3258 O O . ILE A 1 446 ? 30.974 3.514 -91.607 1.00 82.88 446 ILE A O 1
ATOM 3262 N N . GLN A 1 447 ? 29.747 4.534 -90.029 1.00 82.38 447 GLN A N 1
ATOM 3263 C CA . GLN A 1 447 ? 28.938 5.332 -90.945 1.00 82.38 447 GLN A CA 1
ATOM 3264 C C . GLN A 1 447 ? 29.140 6.803 -90.600 1.00 82.38 447 GLN A C 1
ATOM 3266 O O . GLN A 1 447 ? 28.703 7.270 -89.552 1.00 82.38 447 GLN A O 1
ATOM 3271 N N . GLY A 1 448 ? 29.840 7.525 -91.473 1.00 78.69 448 GLY A N 1
ATOM 3272 C CA . GLY A 1 448 ? 29.938 8.977 -91.400 1.00 78.69 448 GLY A CA 1
ATOM 3273 C C . GLY A 1 448 ? 28.851 9.606 -92.264 1.00 78.69 448 GLY A C 1
ATOM 3274 O O . GLY A 1 448 ? 28.784 9.326 -93.456 1.00 78.69 448 GLY A O 1
ATOM 3275 N N . SER A 1 449 ? 28.021 10.468 -91.682 1.00 73.25 449 SER A N 1
ATOM 3276 C CA . SER A 1 449 ? 27.166 11.384 -92.439 1.00 73.25 449 SER A CA 1
ATOM 3277 C C . SER A 1 449 ? 27.754 12.779 -92.291 1.00 73.25 449 SER A C 1
ATOM 3279 O O . SER A 1 449 ? 27.653 13.384 -91.226 1.00 73.25 449 SER A O 1
ATOM 3281 N N . TYR A 1 450 ? 28.407 13.275 -93.337 1.00 73.31 450 TYR A N 1
ATOM 3282 C CA . TYR A 1 450 ? 28.871 14.657 -93.382 1.00 73.31 450 TYR A CA 1
ATOM 3283 C C . TYR A 1 450 ? 27.724 15.521 -93.915 1.00 73.31 450 TYR A C 1
ATOM 3285 O O . TYR A 1 450 ? 27.309 15.354 -95.062 1.00 73.31 450 TYR A O 1
ATOM 3293 N N . GLY A 1 451 ? 27.169 16.404 -93.082 1.00 64.00 451 GLY A N 1
ATOM 3294 C CA . GLY A 1 451 ? 26.286 17.464 -93.572 1.00 64.00 451 GLY A CA 1
ATOM 3295 C C . GLY A 1 451 ? 27.112 18.397 -94.453 1.00 64.00 451 GLY A C 1
ATOM 3296 O O . GLY A 1 451 ? 28.144 18.878 -94.000 1.00 64.00 451 GLY A O 1
ATOM 3297 N N . GLY A 1 452 ? 26.718 18.559 -95.718 1.00 50.38 452 GLY A N 1
ATOM 3298 C CA . GLY A 1 452 ? 27.452 19.344 -96.713 1.00 50.38 452 GLY A CA 1
ATOM 3299 C C . GLY A 1 452 ? 27.794 20.765 -96.248 1.00 50.38 452 GLY A C 1
ATOM 3300 O O . GLY A 1 452 ? 27.059 21.345 -95.451 1.00 50.38 452 GLY A O 1
ATOM 3301 N N . LEU A 1 453 ? 28.935 21.246 -96.759 1.00 42.81 453 LEU A N 1
ATOM 3302 C CA . LEU A 1 453 ? 29.555 22.560 -96.536 1.00 42.81 453 LEU A CA 1
ATOM 3303 C C . LEU A 1 453 ? 28.584 23.745 -96.563 1.00 42.81 453 LEU A C 1
ATOM 3305 O O . LEU A 1 453 ? 27.706 23.761 -97.457 1.00 42.81 453 LEU A O 1
#

Solvent-accessible surface area (backbone atoms only — not comparable to full-atom values): 32055 Å² total; per-residue (Å²): 137,82,83,84,78,85,72,89,82,62,87,72,80,66,100,78,71,59,69,68,63,49,56,62,54,50,51,48,59,76,34,66,54,55,50,49,76,37,47,40,100,69,54,67,31,29,41,30,31,40,43,26,39,31,31,57,72,94,45,82,45,81,42,85,45,48,68,45,65,68,61,85,43,64,84,91,52,50,89,71,22,27,20,25,32,38,36,29,38,40,86,82,76,47,62,46,81,44,68,26,61,67,30,74,67,84,48,51,76,48,83,78,61,93,77,42,49,50,41,31,34,35,70,44,41,46,72,60,71,58,46,50,58,91,45,52,44,83,48,55,83,73,88,75,83,82,62,95,63,93,70,76,82,70,70,78,82,69,80,53,94,81,77,72,88,77,69,91,71,85,64,75,87,77,85,79,74,65,97,81,65,90,68,73,88,75,81,85,86,65,95,60,98,71,78,76,80,83,78,86,64,90,64,94,73,76,72,79,82,87,86,73,94,81,89,75,80,86,86,85,82,69,96,76,76,87,73,98,70,69,97,71,81,81,57,95,83,64,81,74,86,57,87,79,78,65,76,33,61,84,28,68,60,81,71,96,76,72,52,64,74,40,41,30,36,25,64,70,76,57,26,39,32,36,23,78,66,85,52,82,44,72,71,57,43,91,69,67,54,92,45,72,63,58,40,50,78,70,71,51,84,90,81,64,91,79,82,56,79,91,80,80,73,70,94,59,102,81,65,98,65,74,72,75,81,81,88,60,92,65,95,70,78,70,76,84,87,85,78,94,67,92,68,71,95,78,79,77,88,61,98,72,84,86,87,88,65,99,71,90,84,88,74,96,75,87,86,67,90,69,101,63,86,72,78,84,79,87,65,88,70,95,70,84,65,81,82,82,87,67,91,78,89,82,75,76,76,82,86,81,68,88,67,90,64,93,70,74,79,75,83,80,84,66,94,69,94,76,73,70,76,82,89,86,70,90,70,96,73,85,80,78,85,90,84,66,90,65,94,60,99,62,86,72,84,89,83,86,84,78,79,80,134

Sequence (453 aa):
MTKITYHSDVPQIGSSVESEALRENFKVLQQASSLWAREQDTPNLTVYISAGSYQISDTIIDYSGGNSPVIDVTSGGSAGQQRIAVLTIDSSSSFTWTYGAWVASNPSRPPFPDDEIPICEVLVTYNMSAITDSIITDLRPAICLSGTASAVSNLQGAYNKGNTIDISNDTPVILNKSSTNTAPLLRINNSSAGTGIYVNNTGTGVGIHVDLGATTGIHIDGSGITSGYPLLQLTSSNNISRGDIAFGNNRSNDPSSPAEGDLWYNRTAGTYKYYDGSSIQTLGGGGGASDLQSAYDGGNTIETDGTNPVIIKESSTASSNNILEVKNSGSGHAIVITTSGTGHDIHGTSGNWYVDKNGNATFNNVTANGSSIALTVNQTSADTGLKINQSGAGNALFIDKTHTGSDHAAKIQSVGSGYGLHVDYSGSNVALWVNSNAASSYAQTIQGSYGGL

Nearest PDB structures (foldseek):
  2dp5-assembly1_A  TM=3.599E-01  e=4.215E-01  Streptococcus pyogenes
  3eka-assembly1_A  TM=3.516E-01  e=9.939E-01  Streptococcus pyogenes
  6x3m-assembly2_D  TM=3.572E-01  e=8.247E+00  Streptococcus pyogenes phage H4489A
  6x3m-assembly1_C  TM=3.083E-01  e=7.789E+00  Streptococcus pyogenes phage H4489A
  6x3m-assembly3_H  TM=2.613E-01  e=6.196E+00  Streptococcus pyogenes phage H4489A

Mean predicted aligned error: 18.17 Å